Protein AF-0000000087412704 (afdb_homodimer)

Nearest PDB structures (foldseek):
  5b58-assembly1_B  TM=4.962E-01  e=1.643E-01  Burkholderia cenocepacia J2315
  8e6n-assembly1_A  TM=1.977E-01  e=3.009E+00  Deinococcus radiodurans
  7lb8-assembly1_B  TM=5.617E-01  e=7.447E-02  Escherichia coli K-12
  5b58-assembly1_B  TM=4.968E-01  e=1.559E-01  Burkholderia cenocepacia J2315
  8e6n-assembly1_A  TM=1.977E-01  e=2.993E+00  Deinococcus radiodurans

InterPro domains:
  IPR001851 ABC transporter, permease [PF02653] (38-317)

Sequence (658 aa):
MKKNKVLDFSYRYGAIFVIIAVIVFFSIVNPNFLTYDNIADILRYISIVTLVAIGVTFSLIVDGFDLSVGSTVSLTTVVTASLMVWYQMPLVLVIVIPLLLGVVIGLVNAFLIVKIRIPDLLATLSMLYIIAGAHKTYTQGFSIYNNMPMPDGTTAKGVLSEAFLWIGQGRVLGIPVPVIIMLIAVAVVHIFLNYTRGGRLLYITGGNQEAARLSGISIYRVRTIAYVLSGVFAALAGIIFTARVGSGQVDAGSPLLMEAVAAAFVGFSVLGAGKPNVIGTFLGAFLIGILLNGLTMLNLPYYAFDIVKGAVLIFALSMTYLHMYRRKSMKKNKVLDFSYRYGAIFVIIAVIVFFSIVNPNFLTYDNIADILRYISIVTLVAIGVTFSLIVDGFDLSVGSTVSLTTVVTASLMVWYQMPLVLVIVIPLLLGVVIGLVNAFLIVKIRIPDLLATLSMLYIIAGAHKTYTQGFSIYNNMPMPDGTTAKGVLSEAFLWIGQGRVLGIPVPVIIMLIAVAVVHIFLNYTRGGRLLYITGGNQEAARLSGISIYRVRTIAYVLSGVFAALAGIIFTARVGSGQVDAGSPLLMEAVAAAFVGFSVLGAGKPNVIGTFLGAFLIGILLNGLTMLNLPYYAFDIVKGAVLIFALSMTYLHMYRRKS

pLDDT: mean 91.51, std 8.35, range [44.31, 98.75]

Structure (mmCIF, N/CA/C/O backbone):
data_AF-0000000087412704-model_v1
#
loop_
_entity.id
_entity.type
_entity.pdbx_description
1 polymer 'Ribose ABC transporter permease'
#
loop_
_atom_site.group_PDB
_atom_site.id
_atom_site.type_symbol
_atom_site.label_atom_id
_atom_site.label_alt_id
_atom_site.label_comp_id
_atom_site.label_asym_id
_atom_site.label_entity_id
_atom_site.label_seq_id
_atom_site.pdbx_PDB_ins_code
_atom_site.Cartn_x
_atom_site.Cartn_y
_atom_site.Cartn_z
_atom_site.occupancy
_atom_site.B_iso_or_equiv
_atom_site.auth_seq_id
_atom_site.auth_comp_id
_atom_site.auth_asym_id
_atom_site.auth_atom_id
_atom_site.pdbx_PDB_model_num
ATOM 1 N N . MET A 1 1 ? 14.391 12.039 35.75 1 44.31 1 MET A N 1
ATOM 2 C CA . MET A 1 1 ? 15.664 12.391 35.125 1 44.31 1 MET A CA 1
ATOM 3 C C . MET A 1 1 ? 16.281 11.172 34.438 1 44.31 1 MET A C 1
ATOM 5 O O . MET A 1 1 ? 16.938 11.305 33.406 1 44.31 1 MET A O 1
ATOM 9 N N . LYS A 1 2 ? 16.266 9.984 35.219 1 49 2 LYS A N 1
ATOM 10 C CA . LYS A 1 2 ? 16.922 8.742 34.844 1 49 2 LYS A CA 1
ATOM 11 C C . LYS A 1 2 ? 16.219 8.094 33.625 1 49 2 LYS A C 1
ATOM 13 O O . LYS A 1 2 ? 16.859 7.504 32.781 1 49 2 LYS A O 1
ATOM 18 N N . LYS A 1 3 ? 14.852 8.047 33.656 1 51.81 3 LYS A N 1
ATOM 19 C CA . LYS A 1 3 ? 13.984 7.484 32.656 1 51.81 3 LYS A CA 1
ATOM 20 C C . LYS A 1 3 ? 14.211 8.164 31.297 1 51.81 3 LYS A C 1
ATOM 22 O O . LYS A 1 3 ? 14.195 7.512 30.25 1 51.81 3 LYS A O 1
ATOM 27 N N . ASN A 1 4 ? 14.688 9.398 31.344 1 65.62 4 ASN A N 1
ATOM 28 C CA . ASN A 1 4 ? 14.938 10.203 30.141 1 65.62 4 ASN A CA 1
ATOM 29 C C . ASN A 1 4 ? 16.25 9.805 29.469 1 65.62 4 ASN A C 1
ATOM 31 O O . ASN A 1 4 ? 16.359 9.828 28.25 1 65.62 4 ASN A O 1
ATOM 35 N N . LYS A 1 5 ? 17.188 9.281 30.453 1 67.38 5 LYS A N 1
ATOM 36 C CA . LYS A 1 5 ? 18.5 8.945 29.891 1 67.38 5 LYS A CA 1
ATOM 37 C C . LYS A 1 5 ? 18.438 7.621 29.141 1 67.38 5 LYS A C 1
ATOM 39 O O . LYS A 1 5 ? 19.078 7.477 28.078 1 67.38 5 LYS A O 1
ATOM 44 N N . VAL A 1 6 ? 17.719 6.699 29.75 1 69.62 6 VAL A N 1
ATOM 45 C CA . VAL A 1 6 ? 17.578 5.383 29.141 1 69.62 6 VAL A CA 1
ATOM 46 C C . VAL A 1 6 ? 16.859 5.504 27.797 1 69.62 6 VAL A C 1
ATOM 48 O O . VAL A 1 6 ? 17.234 4.855 26.828 1 69.62 6 VAL A O 1
ATOM 51 N N . LEU A 1 7 ? 15.93 6.316 27.797 1 70.25 7 LEU A N 1
ATOM 52 C CA . LEU A 1 7 ? 15.188 6.52 26.562 1 70.25 7 LEU A CA 1
ATOM 53 C C . LEU A 1 7 ? 16.047 7.223 25.516 1 70.25 7 LEU A C 1
ATOM 55 O O . LEU A 1 7 ? 15.961 6.902 24.328 1 70.25 7 LEU A O 1
ATOM 59 N N . ASP A 1 8 ? 16.859 8.062 26.031 1 75.69 8 ASP A N 1
ATOM 60 C CA . ASP A 1 8 ? 17.766 8.766 25.125 1 75.69 8 ASP A CA 1
ATOM 61 C C . ASP A 1 8 ? 18.828 7.832 24.562 1 75.69 8 ASP A C 1
ATOM 63 O O . ASP A 1 8 ? 19.156 7.906 23.375 1 75.69 8 ASP A O 1
ATOM 67 N N . PHE A 1 9 ? 19.281 7.023 25.453 1 76.38 9 PHE A N 1
ATOM 68 C CA . PHE A 1 9 ? 20.281 6.059 25.016 1 76.38 9 PHE A CA 1
ATOM 69 C C . PHE A 1 9 ? 19.672 5.047 24.047 1 76.38 9 PHE A C 1
ATOM 71 O O . PHE A 1 9 ? 20.297 4.699 23.047 1 76.38 9 PHE A O 1
ATOM 78 N N . SER A 1 10 ? 18.547 4.621 24.375 1 73.25 10 SER A N 1
ATOM 79 C CA . SER A 1 10 ? 17.844 3.668 23.516 1 73.25 10 SER A CA 1
ATOM 80 C C . SER A 1 10 ? 17.531 4.285 22.156 1 73.25 10 SER A C 1
ATOM 82 O O . SER A 1 10 ? 17.609 3.607 21.125 1 73.25 10 SER A O 1
ATOM 84 N N . TYR A 1 11 ? 17.266 5.516 22.25 1 73.31 11 TYR A N 1
ATOM 85 C CA . TYR A 1 11 ? 16.969 6.242 21.031 1 73.31 11 TYR A CA 1
ATOM 86 C C . TYR A 1 11 ? 18.219 6.43 20.172 1 73.31 11 TYR A C 1
ATOM 88 O O . TYR A 1 11 ? 18.172 6.223 18.953 1 73.31 11 TYR A O 1
ATOM 96 N N . ARG A 1 12 ? 19.281 6.73 20.781 1 75.69 12 ARG A N 1
ATOM 97 C CA . ARG A 1 12 ? 20.516 7.066 20.062 1 75.69 12 ARG A CA 1
ATOM 98 C C . ARG A 1 12 ? 21.234 5.812 19.594 1 75.69 12 ARG A C 1
ATOM 100 O O . ARG A 1 12 ? 21.734 5.758 18.469 1 75.69 12 ARG A O 1
ATOM 107 N N . TYR A 1 13 ? 21.172 4.805 20.391 1 80.5 13 TYR A N 1
ATOM 108 C CA . TYR A 1 13 ? 22.016 3.652 20.078 1 80.5 13 TYR A CA 1
ATOM 109 C C . TYR A 1 13 ? 21.172 2.381 19.984 1 80.5 13 TYR A C 1
ATOM 111 O O . TYR A 1 13 ? 21.719 1.297 19.734 1 80.5 13 TYR A O 1
ATOM 119 N N . GLY A 1 14 ? 19.922 2.514 20.094 1 77.25 14 GLY A N 1
ATOM 120 C CA . GLY A 1 14 ? 19.047 1.355 20.094 1 77.25 14 GLY A CA 1
ATOM 121 C C . GLY A 1 14 ? 19.172 0.51 18.844 1 77.25 14 GLY A C 1
ATOM 122 O O . GLY A 1 14 ? 19.297 -0.712 18.922 1 77.25 14 GLY A O 1
ATOM 123 N N . ALA A 1 15 ? 19.172 1.158 17.734 1 79.62 15 ALA A N 1
ATOM 124 C CA . ALA A 1 15 ? 19.234 0.431 16.469 1 79.62 15 ALA A CA 1
ATOM 125 C C . ALA A 1 15 ? 20.562 -0.322 16.344 1 79.62 15 ALA A C 1
ATOM 127 O O . ALA A 1 15 ? 20.594 -1.459 15.859 1 79.62 15 ALA A O 1
ATOM 128 N N . ILE A 1 16 ? 21.594 0.28 16.766 1 85.19 16 ILE A N 1
ATOM 129 C CA . ILE A 1 16 ? 22.922 -0.325 16.672 1 85.19 16 ILE A CA 1
ATOM 130 C C . ILE A 1 16 ? 23 -1.549 17.578 1 85.19 16 ILE A C 1
ATOM 132 O O . ILE A 1 16 ? 23.516 -2.594 17.172 1 85.19 16 ILE A O 1
ATOM 136 N N . PHE A 1 17 ? 22.453 -1.423 18.75 1 86.69 17 PHE A N 1
ATOM 137 C CA . PHE A 1 17 ? 22.453 -2.541 19.688 1 86.69 17 PHE A CA 1
ATOM 138 C C . PHE A 1 17 ? 21.625 -3.701 19.141 1 86.69 17 PHE A C 1
ATOM 140 O O . PHE A 1 17 ? 22.016 -4.863 19.281 1 86.69 17 PHE A O 1
ATOM 147 N N . VAL A 1 18 ? 20.531 -3.359 18.516 1 86 18 VAL A N 1
ATOM 148 C CA . VAL A 1 18 ? 19.672 -4.398 17.953 1 86 18 VAL A CA 1
ATOM 149 C C . VAL A 1 18 ? 20.406 -5.102 16.812 1 86 18 VAL A C 1
ATOM 151 O O . VAL A 1 18 ? 20.312 -6.324 16.672 1 86 18 VAL A O 1
ATOM 154 N N . ILE A 1 19 ? 21.094 -4.32 16.031 1 88.62 19 ILE A N 1
ATOM 155 C CA . ILE A 1 19 ? 21.844 -4.879 14.914 1 88.62 19 ILE A CA 1
ATOM 156 C C . ILE A 1 19 ? 22.891 -5.863 15.438 1 88.62 19 ILE A C 1
ATOM 158 O O . ILE A 1 19 ? 22.969 -6.992 14.945 1 88.62 19 ILE A O 1
ATOM 162 N N . ILE A 1 20 ? 23.594 -5.449 16.438 1 91.19 20 ILE A N 1
ATOM 163 C CA . ILE A 1 20 ? 24.625 -6.297 17 1 91.19 20 ILE A CA 1
ATOM 164 C C . ILE A 1 20 ? 24 -7.547 17.625 1 91.19 20 ILE A C 1
ATOM 166 O O . ILE A 1 20 ? 24.5 -8.656 17.422 1 91.19 20 ILE A O 1
ATOM 170 N N . ALA A 1 21 ? 22.938 -7.348 18.328 1 91.31 21 ALA A N 1
ATOM 171 C CA . ALA A 1 21 ? 22.234 -8.461 18.953 1 91.31 21 ALA A CA 1
ATOM 172 C C . ALA A 1 21 ? 21.766 -9.477 17.922 1 91.31 21 ALA A C 1
ATOM 174 O O . ALA A 1 21 ? 21.891 -10.688 18.125 1 91.31 21 ALA A O 1
ATOM 175 N N . VAL A 1 22 ? 21.25 -8.992 16.844 1 90.56 22 VAL A N 1
ATOM 176 C CA . VAL A 1 22 ? 20.734 -9.852 15.781 1 90.56 22 VAL A CA 1
ATOM 177 C C . VAL A 1 22 ? 21.891 -10.609 15.117 1 90.56 22 VAL A C 1
ATOM 179 O O . VAL A 1 22 ? 21.781 -11.805 14.836 1 90.56 22 VAL A O 1
ATOM 182 N N . ILE A 1 23 ? 23 -9.883 14.898 1 92 23 ILE A N 1
ATOM 183 C CA . ILE A 1 23 ? 24.172 -10.508 14.289 1 92 23 ILE A CA 1
ATOM 184 C C . ILE A 1 23 ? 24.688 -11.625 15.195 1 92 23 ILE A C 1
ATOM 186 O O . ILE A 1 23 ? 24.938 -12.734 14.734 1 92 23 ILE A O 1
ATOM 190 N N . VAL A 1 24 ? 24.781 -11.336 16.453 1 93.44 24 VAL A N 1
ATOM 191 C CA . VAL A 1 24 ? 25.281 -12.312 17.406 1 93.44 24 VAL A CA 1
ATOM 192 C C . VAL A 1 24 ? 24.312 -13.492 17.5 1 93.44 24 VAL A C 1
ATOM 194 O O . VAL A 1 24 ? 24.734 -14.648 17.5 1 93.44 24 VAL A O 1
ATOM 197 N N . PHE A 1 25 ? 23.109 -13.242 17.531 1 93.12 25 PHE A N 1
ATOM 198 C CA . PHE A 1 25 ? 22.094 -14.281 17.641 1 93.12 25 PHE A CA 1
ATOM 199 C C . PHE A 1 25 ? 22.172 -15.242 16.453 1 93.12 25 PHE A C 1
ATOM 201 O O . PHE A 1 25 ? 22.25 -16.453 16.641 1 93.12 25 PHE A O 1
ATOM 208 N N . PHE A 1 26 ? 22.172 -14.727 15.266 1 92.56 26 PHE A N 1
ATOM 209 C CA . PHE A 1 26 ? 22.156 -15.578 14.078 1 92.56 26 PHE A CA 1
ATOM 210 C C . PHE A 1 26 ? 23.5 -16.25 13.867 1 92.56 26 PHE A C 1
ATOM 212 O O . PHE A 1 26 ? 23.578 -17.344 13.312 1 92.56 26 PHE A O 1
ATOM 219 N N . SER A 1 27 ? 24.531 -15.562 14.352 1 91.88 27 SER A N 1
ATOM 220 C CA . SER A 1 27 ? 25.859 -16.188 14.266 1 91.88 27 SER A CA 1
ATOM 221 C C . SER A 1 27 ? 25.938 -17.422 15.148 1 91.88 27 SER A C 1
ATOM 223 O O . SER A 1 27 ? 26.656 -18.375 14.812 1 91.88 27 SER A O 1
ATOM 225 N N . ILE A 1 28 ? 25.234 -17.438 16.203 1 93.25 28 ILE A N 1
ATOM 226 C CA . ILE A 1 28 ? 25.219 -18.562 17.125 1 93.25 28 ILE A CA 1
ATOM 227 C C . ILE A 1 28 ? 24.297 -19.656 16.609 1 93.25 28 ILE A C 1
ATOM 229 O O . ILE A 1 28 ? 24.625 -20.844 16.688 1 93.25 28 ILE A O 1
ATOM 233 N N . VAL A 1 29 ? 23.266 -19.312 16.062 1 91.62 29 VAL A N 1
ATOM 234 C CA . VAL A 1 29 ? 22.219 -20.266 15.664 1 91.62 29 VAL A CA 1
ATOM 235 C C . VAL A 1 29 ? 22.625 -20.969 14.367 1 91.62 29 VAL A C 1
ATOM 237 O O . VAL A 1 29 ? 22.297 -22.141 14.164 1 91.62 29 VAL A O 1
ATOM 240 N N . ASN A 1 30 ? 23.312 -20.266 13.484 1 91.38 30 ASN A N 1
ATOM 241 C CA . ASN A 1 30 ? 23.703 -20.812 12.195 1 91.38 30 ASN A CA 1
ATOM 242 C C . ASN A 1 30 ? 25.188 -20.594 11.906 1 91.38 30 ASN A C 1
ATOM 244 O O . ASN A 1 30 ? 25.609 -19.453 11.648 1 91.38 30 ASN A O 1
ATOM 248 N N . PRO A 1 31 ? 25.906 -21.578 11.844 1 89.31 31 PRO A N 1
ATOM 249 C CA . PRO A 1 31 ? 27.344 -21.453 11.625 1 89.31 31 PRO A CA 1
ATOM 250 C C . PRO A 1 31 ? 27.688 -20.859 10.258 1 89.31 31 PRO A C 1
ATOM 252 O O . PRO A 1 31 ? 28.781 -20.344 10.062 1 89.31 31 PRO A O 1
ATOM 255 N N . ASN A 1 32 ? 26.812 -20.875 9.367 1 90.5 32 ASN A N 1
ATOM 256 C CA . ASN A 1 32 ? 27.078 -20.375 8.023 1 90.5 32 ASN A CA 1
ATOM 257 C C . ASN A 1 32 ? 26.766 -18.875 7.922 1 90.5 32 ASN A C 1
ATOM 259 O O . ASN A 1 32 ? 27 -18.266 6.879 1 90.5 32 ASN A O 1
ATOM 263 N N . PHE A 1 33 ? 26.328 -18.375 8.992 1 92.69 33 PHE A N 1
ATOM 264 C CA . PHE A 1 33 ? 25.891 -16.984 8.961 1 92.69 33 PHE A CA 1
ATOM 265 C C . PHE A 1 33 ? 27.047 -16.062 8.633 1 92.69 33 PHE A C 1
ATOM 267 O O . PHE A 1 33 ? 26.891 -15.133 7.828 1 92.69 33 PHE A O 1
ATOM 274 N N . LEU A 1 34 ? 28.25 -16.297 9.156 1 91 34 LEU A N 1
ATOM 275 C CA . LEU A 1 34 ? 29.359 -15.359 9 1 91 34 LEU A CA 1
ATOM 276 C C . LEU A 1 34 ? 30.281 -15.797 7.867 1 91 34 LEU A C 1
ATOM 278 O O . LEU A 1 34 ? 31.375 -15.266 7.719 1 91 34 LEU A O 1
ATOM 282 N N . THR A 1 35 ? 29.859 -16.656 7.027 1 92 35 THR A N 1
ATOM 283 C CA . THR A 1 35 ? 30.656 -17.047 5.871 1 92 35 THR A CA 1
ATOM 284 C C . THR A 1 35 ? 30.672 -15.93 4.832 1 92 35 THR A C 1
ATOM 286 O O . THR A 1 35 ? 29.75 -15.109 4.781 1 92 35 THR A O 1
ATOM 289 N N . TYR A 1 36 ? 31.703 -15.852 4.07 1 90.88 36 TYR A N 1
ATOM 290 C CA . TYR A 1 36 ? 31.844 -14.828 3.041 1 90.88 36 TYR A CA 1
ATOM 291 C C . TYR A 1 36 ? 30.672 -14.844 2.078 1 90.88 36 TYR A C 1
ATOM 293 O O . TYR A 1 36 ? 30.141 -13.797 1.723 1 90.88 36 TYR A O 1
ATOM 301 N N . ASP A 1 37 ? 30.328 -16.016 1.646 1 91.5 37 ASP A N 1
ATOM 302 C CA . ASP A 1 37 ? 29.25 -16.156 0.664 1 91.5 37 ASP A CA 1
ATOM 303 C C . ASP A 1 37 ? 27.938 -15.594 1.204 1 91.5 37 ASP A C 1
ATOM 305 O O . ASP A 1 37 ? 27.219 -14.875 0.498 1 91.5 37 ASP A O 1
ATOM 309 N N . ASN A 1 38 ? 27.703 -15.914 2.447 1 93.19 38 ASN A N 1
ATOM 310 C CA . ASN A 1 38 ? 26.469 -15.422 3.045 1 93.19 38 ASN A CA 1
ATOM 311 C C . ASN A 1 38 ? 26.5 -13.914 3.258 1 93.19 38 ASN A C 1
ATOM 313 O O . ASN A 1 38 ? 25.516 -13.219 2.984 1 93.19 38 ASN A O 1
ATOM 317 N N . ILE A 1 39 ? 27.547 -13.453 3.703 1 92.56 39 ILE A N 1
ATOM 318 C CA . ILE A 1 39 ? 27.688 -12.016 3.941 1 92.56 39 ILE A CA 1
ATOM 319 C C . ILE A 1 39 ? 27.594 -11.266 2.617 1 92.56 39 ILE A C 1
ATOM 321 O O . ILE A 1 39 ? 26.969 -10.203 2.545 1 92.56 39 ILE A O 1
ATOM 325 N N . ALA A 1 40 ? 28.203 -11.781 1.638 1 92.94 40 ALA A N 1
ATOM 326 C CA . ALA A 1 40 ? 28.141 -11.148 0.32 1 92.94 40 ALA A CA 1
ATOM 327 C C . ALA A 1 40 ? 26.688 -11.102 -0.188 1 92.94 40 ALA A C 1
ATOM 329 O O . ALA A 1 40 ? 26.266 -10.094 -0.76 1 92.94 40 ALA A O 1
ATOM 330 N N . ASP A 1 41 ? 26.016 -12.133 0.067 1 91.25 41 ASP A N 1
ATOM 331 C CA . ASP A 1 41 ? 24.625 -12.203 -0.363 1 91.25 41 ASP A CA 1
ATOM 332 C C . ASP A 1 41 ? 23.766 -11.195 0.399 1 91.25 41 ASP A C 1
ATOM 334 O O . ASP A 1 41 ? 22.891 -10.547 -0.186 1 91.25 41 ASP A O 1
ATOM 338 N N . ILE A 1 42 ? 23.984 -11.125 1.598 1 92.88 42 ILE A N 1
ATOM 339 C CA . ILE A 1 42 ? 23.266 -10.188 2.443 1 92.88 42 ILE A CA 1
ATOM 340 C C . ILE A 1 42 ? 23.531 -8.758 1.978 1 92.88 42 ILE A C 1
ATOM 342 O O . ILE A 1 42 ? 22.609 -7.953 1.847 1 92.88 42 ILE A O 1
ATOM 346 N N . LEU A 1 43 ? 24.734 -8.539 1.697 1 94.62 43 LEU A N 1
ATOM 347 C CA . LEU A 1 43 ? 25.125 -7.188 1.31 1 94.62 43 LEU A CA 1
ATOM 348 C C . LEU A 1 43 ? 24.578 -6.832 -0.063 1 94.62 43 LEU A C 1
ATOM 350 O O . LEU A 1 43 ? 24.234 -5.676 -0.318 1 94.62 43 LEU A O 1
ATOM 354 N N . ARG A 1 44 ? 24.484 -7.805 -0.927 1 94.69 44 ARG A N 1
ATOM 355 C CA . ARG A 1 44 ? 23.875 -7.559 -2.229 1 94.69 44 ARG A CA 1
ATOM 356 C C . ARG A 1 44 ? 22.406 -7.184 -2.078 1 94.69 44 ARG A C 1
ATOM 358 O O . ARG A 1 44 ? 21.922 -6.262 -2.736 1 94.69 44 ARG A O 1
ATOM 365 N N . TYR A 1 45 ? 21.766 -7.871 -1.229 1 93.5 45 TYR A N 1
ATOM 366 C CA . TYR A 1 45 ? 20.359 -7.586 -0.979 1 93.5 45 TYR A CA 1
ATOM 367 C C . TYR A 1 45 ? 20.188 -6.219 -0.326 1 93.5 45 TYR A C 1
ATOM 369 O O . TYR A 1 45 ? 19.359 -5.422 -0.75 1 93.5 45 TYR A O 1
ATOM 377 N N . ILE A 1 46 ? 21 -5.961 0.622 1 95.94 46 ILE A N 1
ATOM 378 C CA . ILE A 1 46 ? 20.953 -4.707 1.365 1 95.94 46 ILE A CA 1
ATOM 379 C C . ILE A 1 46 ? 21.219 -3.539 0.42 1 95.94 46 ILE A C 1
ATOM 381 O O . ILE A 1 46 ? 20.625 -2.467 0.566 1 95.94 46 ILE A O 1
ATOM 385 N N . SER A 1 47 ? 22.062 -3.824 -0.539 1 97.81 47 SER A N 1
ATOM 386 C CA . SER A 1 47 ? 22.406 -2.764 -1.478 1 97.81 47 SER A CA 1
ATOM 387 C C . SER A 1 47 ? 21.188 -2.268 -2.234 1 97.81 47 SER A C 1
ATOM 389 O O . SER A 1 47 ? 21 -1.06 -2.4 1 97.81 47 SER A O 1
ATOM 391 N N . ILE A 1 48 ? 20.375 -3.17 -2.641 1 97.62 48 ILE A N 1
ATOM 392 C CA . ILE A 1 48 ? 19.172 -2.818 -3.383 1 97.62 48 ILE A CA 1
ATOM 393 C C . ILE A 1 48 ? 18.188 -2.113 -2.457 1 97.62 48 ILE A C 1
ATOM 395 O O . ILE A 1 48 ? 17.641 -1.054 -2.799 1 97.62 48 ILE A O 1
ATOM 399 N N . VAL A 1 49 ? 18 -2.621 -1.301 1 97.38 49 VAL A N 1
ATOM 400 C CA . VAL A 1 49 ? 17.078 -2.043 -0.322 1 97.38 49 VAL A CA 1
ATOM 401 C C . VAL A 1 49 ? 17.547 -0.631 0.041 1 97.38 49 VAL A C 1
ATOM 403 O O . VAL A 1 49 ? 16.719 0.285 0.148 1 97.38 49 VAL A O 1
ATOM 406 N N . THR A 1 50 ? 18.781 -0.522 0.223 1 98.31 50 THR A N 1
ATOM 407 C CA . THR A 1 50 ? 19.344 0.769 0.615 1 98.31 50 THR A CA 1
ATOM 408 C C . THR A 1 50 ? 19.078 1.82 -0.459 1 98.31 50 THR A C 1
ATOM 410 O O . THR A 1 50 ? 18.734 2.959 -0.147 1 98.31 50 THR A O 1
ATOM 413 N N . LEU A 1 51 ? 19.266 1.472 -1.672 1 98.56 51 LEU A N 1
ATOM 414 C CA . LEU A 1 51 ? 19.047 2.42 -2.758 1 98.56 51 LEU A CA 1
ATOM 415 C C . LEU A 1 51 ? 17.594 2.875 -2.791 1 98.56 51 LEU A C 1
ATOM 417 O O . LEU A 1 51 ? 17.312 4.066 -2.938 1 98.56 51 LEU A O 1
ATOM 421 N N . VAL A 1 52 ? 16.703 1.945 -2.65 1 98.44 52 VAL A N 1
ATOM 422 C CA . VAL A 1 52 ? 15.281 2.299 -2.6 1 98.44 52 VAL A CA 1
ATOM 423 C C . VAL A 1 52 ? 15.016 3.168 -1.375 1 98.44 52 VAL A C 1
ATOM 425 O O . VAL A 1 52 ? 14.281 4.156 -1.458 1 98.44 52 VAL A O 1
ATOM 428 N N . ALA A 1 53 ? 15.609 2.791 -0.261 1 98.19 53 ALA A N 1
ATOM 429 C CA . ALA A 1 53 ? 15.406 3.514 0.993 1 98.19 53 ALA A CA 1
ATOM 430 C C . ALA A 1 53 ? 15.945 4.938 0.897 1 98.19 53 ALA A C 1
ATOM 432 O O . ALA A 1 53 ? 15.383 5.859 1.496 1 98.19 53 ALA A O 1
ATOM 433 N N . ILE A 1 54 ? 17.047 5.094 0.215 1 98.25 54 ILE A N 1
ATOM 434 C CA . ILE A 1 54 ? 17.578 6.434 -0.024 1 98.25 54 ILE A CA 1
ATOM 435 C C . ILE A 1 54 ? 16.531 7.273 -0.762 1 98.25 54 ILE A C 1
ATOM 437 O O . ILE A 1 54 ? 16.328 8.445 -0.428 1 98.25 54 ILE A O 1
ATOM 441 N N . GLY A 1 55 ? 15.914 6.676 -1.769 1 98.12 55 GLY A N 1
ATOM 442 C CA . GLY A 1 55 ? 14.844 7.371 -2.455 1 98.12 55 GLY A CA 1
ATOM 443 C C . GLY A 1 55 ? 13.734 7.82 -1.524 1 98.12 55 GLY A C 1
ATOM 444 O O . GLY A 1 55 ? 13.328 8.984 -1.55 1 98.12 55 GLY A O 1
ATOM 445 N N . VAL A 1 56 ? 13.289 6.961 -0.717 1 97 56 VAL A N 1
ATOM 446 C CA . VAL A 1 56 ? 12.25 7.277 0.256 1 97 56 VAL A CA 1
ATOM 447 C C . VAL A 1 56 ? 12.734 8.375 1.195 1 97 56 VAL A C 1
ATOM 449 O O . VAL A 1 56 ? 11.969 9.281 1.552 1 97 56 VAL A O 1
ATOM 452 N N . THR A 1 57 ? 13.977 8.312 1.592 1 97.25 57 THR A N 1
ATOM 453 C CA . THR A 1 57 ? 14.57 9.289 2.502 1 97.25 57 THR A CA 1
ATOM 454 C C . THR A 1 57 ? 14.508 10.688 1.906 1 97.25 57 THR A C 1
ATOM 456 O O . THR A 1 57 ? 14.211 11.656 2.609 1 97.25 57 THR A O 1
ATOM 459 N N . PHE A 1 58 ? 14.75 10.836 0.623 1 98.06 58 PHE A N 1
ATOM 460 C CA . PHE A 1 58 ? 14.672 12.141 -0.029 1 98.06 58 PHE A CA 1
ATOM 461 C C . PHE A 1 58 ? 13.266 12.719 0.077 1 98.06 58 PHE A C 1
ATOM 463 O O . PHE A 1 58 ? 13.102 13.914 0.332 1 98.06 58 PHE A O 1
ATOM 470 N N . SER A 1 59 ? 12.289 11.875 -0.184 1 97 59 SER A N 1
ATOM 471 C CA . SER A 1 59 ? 10.922 12.367 -0.083 1 97 59 SER A CA 1
ATOM 472 C C . SER A 1 59 ? 10.57 12.734 1.354 1 97 59 SER A C 1
ATOM 474 O O . SER A 1 59 ? 9.859 13.711 1.594 1 97 59 SER A O 1
ATOM 476 N N . LEU A 1 60 ? 11.125 12.008 2.332 1 95.19 60 LEU A N 1
ATOM 477 C CA . LEU A 1 60 ? 10.859 12.273 3.742 1 95.19 60 LEU A CA 1
ATOM 478 C C . LEU A 1 60 ? 11.5 13.586 4.18 1 95.19 60 LEU A C 1
ATOM 480 O O . LEU A 1 60 ? 10.953 14.297 5.027 1 95.19 60 LEU A O 1
ATOM 484 N N . ILE A 1 61 ? 12.625 13.898 3.65 1 96.5 61 ILE A N 1
ATOM 485 C CA . ILE A 1 61 ? 13.375 15.086 4.035 1 96.5 61 ILE A CA 1
ATOM 486 C C . ILE A 1 61 ? 12.531 16.328 3.76 1 96.5 61 ILE A C 1
ATOM 488 O O . ILE A 1 61 ? 12.562 17.297 4.531 1 96.5 61 ILE A O 1
ATOM 492 N N . VAL A 1 62 ? 11.727 16.312 2.707 1 96.5 62 VAL A N 1
ATOM 493 C CA . VAL A 1 62 ? 10.93 17.484 2.35 1 96.5 62 VAL A CA 1
ATOM 494 C C . VAL A 1 62 ? 9.516 17.328 2.9 1 96.5 62 VAL A C 1
ATOM 496 O O . VAL A 1 62 ? 8.562 17.906 2.363 1 96.5 62 VAL A O 1
ATOM 499 N N . ASP A 1 63 ? 9.367 16.422 3.85 1 93.31 63 ASP A N 1
ATOM 500 C CA . ASP A 1 63 ? 8.109 16.203 4.562 1 93.31 63 ASP A CA 1
ATOM 501 C C . ASP A 1 63 ? 7.062 15.57 3.645 1 93.31 63 ASP A C 1
ATOM 503 O O . ASP A 1 63 ? 5.883 15.914 3.711 1 93.31 63 ASP A O 1
ATOM 507 N N . GLY A 1 64 ? 7.562 14.805 2.809 1 94 64 GLY A N 1
ATOM 508 C CA . GLY A 1 64 ? 6.707 14.023 1.933 1 94 64 GLY A CA 1
ATOM 509 C C . GLY A 1 64 ? 6.859 12.523 2.131 1 94 64 GLY A C 1
ATOM 510 O O . GLY A 1 64 ? 7.355 12.078 3.168 1 94 64 GLY A O 1
ATOM 511 N N . PHE A 1 65 ? 6.312 11.758 1.266 1 93.56 65 PHE A N 1
ATOM 512 C CA . PHE A 1 65 ? 6.387 10.305 1.34 1 93.56 65 PHE A CA 1
ATOM 513 C C . PHE A 1 65 ? 6.039 9.68 -0.004 1 93.56 65 PHE A C 1
ATOM 515 O O . PHE A 1 65 ? 4.898 9.773 -0.465 1 93.56 65 PHE A O 1
ATOM 522 N N . ASP A 1 66 ? 6.996 9.047 -0.52 1 96.5 66 ASP A N 1
ATOM 523 C CA . ASP A 1 66 ? 6.805 8.445 -1.836 1 96.5 66 ASP A CA 1
ATOM 524 C C . ASP A 1 66 ? 6.535 6.949 -1.724 1 96.5 66 ASP A C 1
ATOM 526 O O . ASP A 1 66 ? 7.469 6.152 -1.61 1 96.5 66 ASP A O 1
ATOM 530 N N . LEU A 1 67 ? 5.336 6.531 -1.936 1 94.19 67 LEU A N 1
ATOM 531 C CA . LEU A 1 67 ? 4.949 5.125 -1.866 1 94.19 67 LEU A CA 1
ATOM 532 C C . LEU A 1 67 ? 5.145 4.441 -3.215 1 94.19 67 LEU A C 1
ATOM 534 O O . LEU A 1 67 ? 5.105 3.213 -3.305 1 94.19 67 LEU A O 1
ATOM 538 N N . SER A 1 68 ? 5.363 5.168 -4.211 1 97.12 68 SER A N 1
ATOM 539 C CA . SER A 1 68 ? 5.391 4.605 -5.559 1 97.12 68 SER A CA 1
ATOM 540 C C . SER A 1 68 ? 6.742 3.971 -5.867 1 97.12 68 SER A C 1
ATOM 542 O O . SER A 1 68 ? 6.922 3.363 -6.926 1 97.12 68 SER A O 1
ATOM 544 N N . VAL A 1 69 ? 7.676 4.109 -4.953 1 97.25 69 VAL A N 1
ATOM 545 C CA . VAL A 1 69 ? 9.039 3.641 -5.199 1 97.25 69 VAL A CA 1
ATOM 546 C C . VAL A 1 69 ? 9.023 2.139 -5.469 1 97.25 69 VAL A C 1
ATOM 548 O O . VAL A 1 69 ? 9.789 1.645 -6.305 1 97.25 69 VAL A O 1
ATOM 551 N N . GLY A 1 70 ? 8.227 1.435 -4.766 1 95.62 70 GLY A N 1
ATOM 552 C CA . GLY A 1 70 ? 8.156 -0.003 -4.973 1 95.62 70 GLY A CA 1
ATOM 553 C C . GLY A 1 70 ? 7.754 -0.385 -6.383 1 95.62 70 GLY A C 1
ATOM 554 O O . GLY A 1 70 ? 8.414 -1.204 -7.023 1 95.62 70 GLY A O 1
ATOM 555 N N . SER A 1 71 ? 6.668 0.188 -6.828 1 96.62 71 SER A N 1
ATOM 556 C CA . SER A 1 71 ? 6.203 -0.112 -8.18 1 96.62 71 SER A CA 1
ATOM 557 C C . SER A 1 71 ? 7.16 0.437 -9.227 1 96.62 71 SER A C 1
ATOM 559 O O . SER A 1 71 ? 7.285 -0.124 -10.32 1 96.62 71 SER A O 1
ATOM 561 N N . THR A 1 72 ? 7.848 1.5 -8.914 1 98.31 72 THR A N 1
ATOM 562 C CA . THR A 1 72 ? 8.859 2.033 -9.812 1 98.31 72 THR A CA 1
ATOM 563 C C . THR A 1 72 ? 9.992 1.029 -10.016 1 98.31 72 T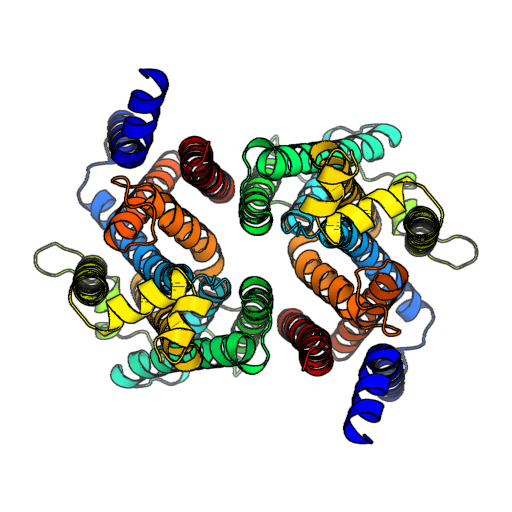HR A C 1
ATOM 565 O O . THR A 1 72 ? 10.461 0.831 -11.133 1 98.31 72 THR A O 1
ATOM 568 N N . VAL A 1 73 ? 10.375 0.414 -8.922 1 98.25 73 VAL A N 1
ATOM 569 C CA . VAL A 1 73 ? 11.391 -0.634 -9.016 1 98.25 73 VAL A CA 1
ATOM 570 C C . VAL A 1 73 ? 10.891 -1.754 -9.922 1 98.25 73 VAL A C 1
ATOM 572 O O . VAL A 1 73 ? 11.617 -2.213 -10.812 1 98.25 73 VAL A O 1
ATOM 575 N N . SER A 1 74 ? 9.664 -2.158 -9.711 1 97.5 74 SER A N 1
ATOM 576 C CA . SER A 1 74 ? 9.086 -3.223 -10.516 1 97.5 74 SER A CA 1
ATOM 577 C C . SER A 1 74 ? 9.062 -2.844 -11.992 1 97.5 74 SER A C 1
ATOM 579 O O . SER A 1 74 ? 9.398 -3.658 -12.859 1 97.5 74 SER A O 1
ATOM 581 N N . LEU A 1 75 ? 8.688 -1.637 -12.242 1 97.88 75 LEU A N 1
ATOM 582 C CA . LEU A 1 75 ? 8.617 -1.159 -13.625 1 97.88 75 LEU A CA 1
ATOM 583 C C . LEU A 1 75 ? 10.008 -1.145 -14.266 1 97.88 75 LEU A C 1
ATOM 585 O O . LEU A 1 75 ? 10.172 -1.604 -15.391 1 97.88 75 LEU A O 1
ATOM 589 N N . THR A 1 76 ? 10.938 -0.649 -13.578 1 98.12 76 THR A N 1
ATOM 590 C CA . THR A 1 76 ? 12.266 -0.508 -14.156 1 98.12 76 THR A CA 1
ATOM 591 C C . THR A 1 76 ? 12.938 -1.87 -14.312 1 98.12 76 THR A C 1
ATOM 593 O O . THR A 1 76 ? 13.727 -2.078 -15.234 1 98.12 76 THR A O 1
ATOM 596 N N . THR A 1 77 ? 12.625 -2.809 -13.43 1 97.44 77 THR A N 1
ATOM 597 C CA . THR A 1 77 ? 13.164 -4.156 -13.578 1 97.44 77 THR A CA 1
ATOM 598 C C . THR A 1 77 ? 12.695 -4.781 -14.891 1 97.44 77 THR A C 1
ATOM 600 O O . THR A 1 77 ? 13.508 -5.328 -15.648 1 97.44 77 THR A O 1
ATOM 603 N N . VAL A 1 78 ? 11.469 -4.688 -15.188 1 96.88 78 VAL A N 1
ATOM 604 C CA . VAL A 1 78 ? 10.914 -5.336 -16.375 1 96.88 78 VAL A CA 1
ATOM 605 C C . VAL A 1 78 ? 11.336 -4.574 -17.625 1 96.88 78 VAL A C 1
ATOM 607 O O . VAL A 1 78 ? 11.609 -5.18 -18.672 1 96.88 78 VAL A O 1
ATOM 610 N N . VAL A 1 79 ? 11.383 -3.238 -17.547 1 97.75 79 VAL A N 1
ATOM 611 C CA . VAL A 1 79 ? 11.805 -2.438 -18.688 1 97.75 79 VAL A CA 1
ATOM 612 C C . VAL A 1 79 ? 13.266 -2.721 -19 1 97.75 79 VAL A C 1
ATOM 614 O O . VAL A 1 79 ? 13.633 -2.895 -20.172 1 97.75 79 VAL A O 1
ATOM 617 N N . THR A 1 80 ? 14.047 -2.771 -17.984 1 97.81 80 THR A N 1
ATOM 618 C CA . THR A 1 80 ? 15.469 -3.064 -18.156 1 97.81 80 THR A CA 1
ATOM 619 C C . THR A 1 80 ? 15.664 -4.406 -18.859 1 97.81 80 THR A C 1
ATOM 621 O O . THR A 1 80 ? 16.406 -4.5 -19.844 1 97.81 80 THR A O 1
ATOM 624 N N . ALA A 1 81 ? 15.031 -5.414 -18.344 1 96.88 81 ALA A N 1
ATOM 625 C CA . ALA A 1 81 ? 15.141 -6.75 -18.922 1 96.88 81 ALA A CA 1
ATOM 626 C C . ALA A 1 81 ? 14.609 -6.773 -20.359 1 96.88 81 ALA A C 1
ATOM 628 O O . ALA A 1 81 ? 15.203 -7.406 -21.234 1 96.88 81 ALA A O 1
ATOM 629 N N . SER A 1 82 ? 13.516 -6.07 -20.625 1 95.69 82 SER A N 1
ATOM 630 C CA . SER A 1 82 ? 12.898 -6.082 -21.938 1 95.69 82 SER A CA 1
ATOM 631 C C . SER A 1 82 ? 13.781 -5.395 -22.969 1 95.69 82 SER A C 1
ATOM 633 O O . SER A 1 82 ? 13.836 -5.809 -24.125 1 95.69 82 SER A O 1
ATOM 635 N N . LEU A 1 83 ? 14.438 -4.305 -22.594 1 96.31 83 LEU A N 1
ATOM 636 C CA . LEU A 1 83 ? 15.305 -3.576 -23.516 1 96.31 83 LEU A CA 1
ATOM 637 C C . LEU A 1 83 ? 16.438 -4.473 -24.016 1 96.31 83 LEU A C 1
ATOM 639 O O . LEU A 1 83 ? 16.844 -4.355 -25.172 1 96.31 83 LEU A O 1
ATOM 643 N N . MET A 1 84 ? 16.844 -5.387 -23.203 1 95.38 84 MET A N 1
ATOM 644 C CA . MET A 1 84 ? 17.938 -6.266 -23.594 1 95.38 84 MET A CA 1
ATOM 645 C C . MET A 1 84 ? 17.422 -7.531 -24.266 1 95.38 84 MET A C 1
ATOM 647 O O . MET A 1 84 ? 17.906 -7.926 -25.328 1 95.38 84 MET A O 1
ATOM 651 N N . VAL A 1 85 ? 16.422 -8.078 -23.672 1 93.69 85 VAL A N 1
ATOM 652 C CA . VAL A 1 85 ? 15.969 -9.398 -24.078 1 93.69 85 VAL A CA 1
ATOM 653 C C . VAL A 1 85 ? 15.078 -9.273 -25.312 1 93.69 85 VAL A C 1
ATOM 655 O O . VAL A 1 85 ? 15.195 -10.07 -26.25 1 93.69 85 VAL A O 1
ATOM 658 N N . TRP A 1 86 ? 14.18 -8.289 -25.297 1 92.25 86 TRP A N 1
ATOM 659 C CA . TRP A 1 86 ? 13.227 -8.164 -26.391 1 92.25 86 TRP A CA 1
ATOM 660 C C . TRP A 1 86 ? 13.797 -7.289 -27.5 1 92.25 86 TRP A C 1
ATOM 662 O O . TRP A 1 86 ? 13.594 -7.574 -28.688 1 92.25 86 TRP A O 1
ATOM 672 N N . TYR A 1 87 ? 14.562 -6.223 -27.172 1 93.12 87 TYR A N 1
ATOM 673 C CA . TYR A 1 87 ? 14.906 -5.199 -28.156 1 93.12 87 TYR A CA 1
ATOM 674 C C . TYR A 1 87 ? 16.406 -5.168 -28.406 1 93.12 87 TYR A C 1
ATOM 676 O O . TYR A 1 87 ? 16.875 -4.449 -29.297 1 93.12 87 TYR A O 1
ATOM 684 N N . GLN A 1 88 ? 17.156 -5.891 -27.672 1 93.12 88 GLN A N 1
ATOM 685 C CA . GLN A 1 88 ? 18.609 -6 -27.828 1 93.12 88 GLN A CA 1
ATOM 686 C C . GLN A 1 88 ? 19.266 -4.621 -27.875 1 93.12 88 GLN A C 1
ATOM 688 O O . GLN A 1 88 ? 20.062 -4.336 -28.766 1 93.12 88 GLN A O 1
ATOM 693 N N . MET A 1 89 ? 18.844 -3.824 -27.016 1 94 89 MET A N 1
ATOM 694 C CA . MET A 1 89 ? 19.391 -2.471 -26.953 1 94 89 MET A CA 1
ATOM 695 C C . MET A 1 89 ? 20.766 -2.467 -26.312 1 94 89 MET A C 1
ATOM 697 O O . MET A 1 89 ? 21.094 -3.346 -25.5 1 94 89 MET A O 1
ATOM 701 N N . PRO A 1 90 ? 21.609 -1.503 -26.766 1 95.5 90 PRO A N 1
ATOM 702 C CA . PRO A 1 90 ? 22.922 -1.399 -26.141 1 95.5 90 PRO A CA 1
ATOM 703 C C . PRO A 1 90 ? 22.844 -1.07 -24.641 1 95.5 90 PRO A C 1
ATOM 705 O O . PRO A 1 90 ? 21.844 -0.526 -24.188 1 95.5 90 PRO A O 1
ATOM 708 N N . LEU A 1 91 ? 23.906 -1.374 -23.953 1 95.69 91 LEU A N 1
ATOM 709 C CA . LEU A 1 91 ? 23.984 -1.28 -22.5 1 95.69 91 LEU A CA 1
ATOM 710 C C . LEU A 1 91 ? 23.688 0.139 -22.031 1 95.69 91 LEU A C 1
ATOM 712 O O . LEU A 1 91 ? 23 0.332 -21.031 1 95.69 91 LEU A O 1
ATOM 716 N N . VAL A 1 92 ? 24.109 1.112 -22.703 1 96.5 92 VAL A N 1
ATOM 717 C CA . VAL A 1 92 ? 23.938 2.506 -22.312 1 96.5 92 VAL A CA 1
ATOM 718 C C . VAL A 1 92 ? 22.453 2.842 -22.25 1 96.5 92 VAL A C 1
ATOM 720 O O . VAL A 1 92 ? 21.984 3.477 -21.297 1 96.5 92 VAL A O 1
ATOM 723 N N . LEU A 1 93 ? 21.719 2.389 -23.219 1 96.88 93 LEU A N 1
ATOM 724 C CA . LEU A 1 93 ? 20.281 2.67 -23.266 1 96.88 93 LEU A CA 1
ATOM 725 C C . LEU A 1 93 ? 19.547 1.875 -22.188 1 96.88 93 LEU A C 1
ATOM 727 O O . LEU A 1 93 ? 18.531 2.338 -21.656 1 96.88 93 LEU A O 1
ATOM 731 N N . VAL A 1 94 ? 20.078 0.663 -21.906 1 97.44 94 VAL A N 1
ATOM 732 C CA . VAL A 1 94 ? 19.484 -0.215 -20.906 1 97.44 94 VAL A CA 1
ATOM 733 C C . VAL A 1 94 ? 19.578 0.433 -19.516 1 97.44 94 VAL A C 1
ATOM 735 O O . VAL A 1 94 ? 18.734 0.206 -18.656 1 97.44 94 VAL A O 1
ATOM 738 N N . ILE A 1 95 ? 20.547 1.281 -19.375 1 97.69 95 ILE A N 1
ATOM 739 C CA . ILE A 1 95 ? 20.75 1.951 -18.094 1 97.69 95 ILE A CA 1
ATOM 740 C C . ILE A 1 95 ? 20.016 3.293 -18.094 1 97.69 95 ILE A C 1
ATOM 742 O O . ILE A 1 95 ? 19.297 3.619 -17.141 1 97.69 95 ILE A O 1
ATOM 746 N N . VAL A 1 96 ? 20.016 4.035 -19.141 1 98.31 96 VAL A N 1
ATOM 747 C CA . VAL A 1 96 ? 19.562 5.418 -19.203 1 98.31 96 VAL A CA 1
ATOM 748 C C . VAL A 1 96 ? 18.031 5.457 -19.234 1 98.31 96 VAL A C 1
ATOM 750 O O . VAL A 1 96 ? 17.422 6.277 -18.562 1 98.31 96 VAL A O 1
ATOM 753 N N . ILE A 1 97 ? 17.422 4.578 -20 1 98.38 97 ILE A N 1
ATOM 754 C CA . ILE A 1 97 ? 15.984 4.637 -20.219 1 98.38 97 ILE A CA 1
ATOM 755 C C . ILE A 1 97 ? 15.25 4.383 -18.906 1 98.38 97 ILE A C 1
ATOM 757 O O . ILE A 1 97 ? 14.375 5.152 -18.516 1 98.38 97 ILE A O 1
ATOM 761 N N . PRO A 1 98 ? 15.594 3.305 -18.172 1 98.44 98 PRO A N 1
ATOM 762 C CA . PRO A 1 98 ? 14.922 3.123 -16.875 1 98.44 98 PRO A CA 1
ATOM 763 C C . PRO A 1 98 ? 15.18 4.277 -15.914 1 98.44 98 PRO A C 1
ATOM 765 O O . PRO A 1 98 ? 14.289 4.652 -15.148 1 98.44 98 PRO A O 1
ATOM 768 N N . LEU A 1 99 ? 16.375 4.805 -15.953 1 98.62 99 LEU A N 1
ATOM 769 C CA . LEU A 1 99 ? 16.656 5.957 -15.109 1 98.62 99 LEU A CA 1
ATOM 770 C C . LEU A 1 99 ? 15.773 7.141 -15.484 1 98.62 99 LEU A C 1
ATOM 772 O O . LEU A 1 99 ? 15.273 7.852 -14.609 1 98.62 99 LEU A O 1
ATOM 776 N N . LEU A 1 100 ? 15.578 7.355 -16.75 1 98.62 100 LEU A N 1
ATOM 777 C CA . LEU A 1 100 ? 14.711 8.422 -17.219 1 98.62 100 LEU A CA 1
ATOM 778 C C . LEU A 1 100 ? 13.266 8.172 -16.797 1 98.62 100 LEU A C 1
ATOM 780 O O . LEU A 1 100 ? 12.523 9.117 -16.516 1 98.62 100 LEU A O 1
ATOM 784 N N . LEU A 1 101 ? 12.875 6.906 -16.812 1 98.38 101 LEU A N 1
ATOM 785 C CA . LEU A 1 101 ? 11.539 6.574 -16.328 1 98.38 101 LEU A CA 1
ATOM 786 C C . LEU A 1 101 ? 11.375 6.965 -14.859 1 98.38 101 LEU A C 1
ATOM 788 O O . LEU A 1 101 ? 10.312 7.438 -14.453 1 98.38 101 LEU A O 1
ATOM 792 N N . GLY A 1 102 ? 12.445 6.66 -14.086 1 98.5 102 GLY A N 1
ATOM 793 C CA . GLY A 1 102 ? 12.43 7.117 -12.703 1 98.5 102 GLY A CA 1
ATOM 794 C C . GLY A 1 102 ? 12.25 8.617 -12.578 1 98.5 102 GLY A C 1
ATOM 795 O O . GLY A 1 102 ? 11.508 9.086 -11.711 1 98.5 102 GLY A O 1
ATOM 796 N N . VAL A 1 103 ? 12.906 9.344 -13.469 1 98.69 103 VAL A N 1
ATOM 797 C CA . VAL A 1 103 ? 12.781 10.797 -13.484 1 98.69 103 VAL A CA 1
ATOM 798 C C . VAL A 1 103 ? 11.352 11.195 -13.82 1 98.69 103 VAL A C 1
ATOM 800 O O . VAL A 1 103 ? 10.773 12.062 -13.164 1 98.69 103 VAL A O 1
ATOM 803 N N . VAL A 1 104 ? 10.789 10.586 -14.805 1 98.62 104 VAL A N 1
ATOM 804 C CA . VAL A 1 104 ? 9.438 10.898 -15.25 1 98.62 104 VAL A CA 1
ATOM 805 C C . VAL A 1 104 ? 8.445 10.633 -14.125 1 98.62 104 VAL A C 1
ATOM 807 O O . VAL A 1 104 ? 7.566 11.453 -13.852 1 98.62 104 VAL A O 1
ATOM 810 N N . ILE A 1 105 ? 8.562 9.523 -13.469 1 98.38 105 ILE A N 1
ATOM 811 C CA . ILE A 1 105 ? 7.664 9.172 -12.383 1 98.38 105 ILE A CA 1
ATOM 812 C C . ILE A 1 105 ? 7.801 10.188 -11.25 1 98.38 105 ILE A C 1
ATOM 814 O O . ILE A 1 105 ? 6.805 10.633 -10.672 1 98.38 105 ILE A O 1
ATOM 818 N N . GLY A 1 106 ? 9.07 10.5 -10.945 1 98.38 106 GLY A N 1
ATOM 819 C CA . GLY A 1 106 ? 9.297 11.539 -9.953 1 98.38 106 GLY A CA 1
ATOM 820 C C . GLY A 1 106 ? 8.656 12.859 -10.312 1 98.38 106 GLY A C 1
ATOM 821 O O . GLY A 1 106 ? 8.07 13.531 -9.461 1 98.38 106 GLY A O 1
ATOM 822 N N . LEU A 1 107 ? 8.719 13.242 -11.57 1 98.38 107 LEU A N 1
ATOM 823 C CA . LEU A 1 107 ? 8.141 14.5 -12.039 1 98.38 107 LEU A CA 1
ATOM 824 C C . LEU A 1 107 ? 6.617 14.461 -11.961 1 98.38 107 LEU A C 1
ATOM 826 O O . LEU A 1 107 ? 5.988 15.453 -11.586 1 98.38 107 LEU A O 1
ATOM 830 N N . VAL A 1 108 ? 6.043 13.367 -12.328 1 97.94 108 VAL A N 1
ATOM 831 C CA . VAL A 1 108 ? 4.594 13.242 -12.273 1 97.94 108 VAL A CA 1
ATOM 832 C C . VAL A 1 108 ? 4.121 13.328 -10.82 1 97.94 108 VAL A C 1
ATOM 834 O O . VAL A 1 108 ? 3.145 14.023 -10.523 1 97.94 108 VAL A O 1
ATOM 837 N N . ASN A 1 109 ? 4.809 12.602 -9.961 1 97.88 109 ASN A N 1
ATOM 838 C CA . ASN A 1 109 ? 4.484 12.695 -8.539 1 97.88 109 ASN A CA 1
ATOM 839 C C . ASN A 1 109 ? 4.562 14.133 -8.031 1 97.88 109 ASN A C 1
ATOM 841 O O . ASN A 1 109 ? 3.652 14.609 -7.355 1 97.88 109 ASN A O 1
ATOM 845 N N . ALA A 1 110 ? 5.656 14.758 -8.398 1 97.5 110 ALA A N 1
ATOM 846 C CA . ALA A 1 110 ? 5.844 16.141 -7.961 1 97.5 110 ALA A CA 1
ATOM 847 C C . ALA A 1 110 ? 4.746 17.047 -8.516 1 97.5 110 ALA A C 1
ATOM 849 O O . ALA A 1 110 ? 4.262 17.938 -7.812 1 97.5 110 ALA A O 1
ATOM 850 N N . PHE A 1 111 ? 4.383 16.859 -9.719 1 96.56 111 PHE A N 1
ATOM 851 C CA . PHE A 1 111 ? 3.328 17.641 -10.344 1 96.56 111 PHE A CA 1
ATOM 852 C C . PHE A 1 111 ? 2.014 17.484 -9.586 1 96.56 111 PHE A C 1
ATOM 854 O O . PHE A 1 111 ? 1.342 18.469 -9.281 1 96.56 111 PHE A O 1
ATOM 861 N N . LEU A 1 112 ? 1.66 16.281 -9.289 1 95.75 112 LEU A N 1
ATOM 862 C CA . LEU A 1 112 ? 0.413 15.992 -8.586 1 95.75 112 LEU A CA 1
ATOM 863 C C . LEU A 1 112 ? 0.427 16.594 -7.184 1 95.75 112 LEU A C 1
ATOM 865 O O . LEU A 1 112 ? -0.597 17.078 -6.703 1 95.75 112 LEU A O 1
ATOM 869 N N . ILE A 1 113 ? 1.574 16.531 -6.566 1 95.31 113 ILE A N 1
ATOM 870 C CA . ILE A 1 113 ? 1.686 16.922 -5.164 1 95.31 113 ILE A CA 1
ATOM 871 C C . ILE A 1 113 ? 1.808 18.438 -5.047 1 95.31 113 ILE A C 1
ATOM 873 O O . ILE A 1 113 ? 1.156 19.062 -4.203 1 95.31 113 ILE A O 1
ATOM 877 N N . VAL A 1 114 ? 2.639 19.031 -5.895 1 92.88 114 VAL A N 1
ATOM 878 C CA . VAL A 1 114 ? 2.979 20.438 -5.707 1 92.88 114 VAL A CA 1
ATOM 879 C C . VAL A 1 114 ? 2.016 21.312 -6.508 1 92.88 114 VAL A C 1
ATOM 881 O O . VAL A 1 114 ? 1.547 22.344 -6.012 1 92.88 114 VAL A O 1
ATOM 884 N N . LYS A 1 115 ? 1.704 20.953 -7.699 1 91.31 115 LYS A N 1
ATOM 885 C CA . LYS A 1 115 ? 0.855 21.781 -8.547 1 91.31 115 LYS A CA 1
ATOM 886 C C . LYS A 1 115 ? -0.622 21.531 -8.258 1 91.31 115 LYS A C 1
ATOM 888 O O . LYS A 1 115 ? -1.385 22.484 -8.055 1 91.31 115 LYS A O 1
ATOM 893 N N . ILE A 1 116 ? -0.979 20.312 -8.188 1 91.31 116 ILE A N 1
ATOM 894 C CA . ILE A 1 116 ? -2.383 19.984 -7.965 1 91.31 116 ILE A CA 1
ATOM 895 C C . ILE A 1 116 ? -2.68 19.984 -6.465 1 91.31 116 ILE A C 1
ATOM 897 O O . ILE A 1 116 ? -3.838 20.109 -6.055 1 91.31 116 ILE A O 1
ATOM 901 N N . ARG A 1 117 ? -1.59 19.781 -5.672 1 91.69 117 ARG A N 1
ATOM 902 C CA . ARG A 1 117 ? -1.64 19.906 -4.215 1 91.69 117 ARG A CA 1
ATOM 903 C C . ARG A 1 117 ? -2.387 18.719 -3.6 1 91.69 117 ARG A C 1
ATOM 905 O O . ARG A 1 117 ? -3.215 18.906 -2.707 1 91.69 117 ARG A O 1
ATOM 912 N N . ILE A 1 118 ? -2.227 17.578 -4.207 1 92.38 118 ILE A N 1
ATOM 913 C CA . ILE A 1 118 ? -2.689 16.344 -3.6 1 92.38 118 ILE A CA 1
ATOM 914 C C . ILE A 1 118 ? -1.741 15.93 -2.475 1 92.38 118 ILE A C 1
ATOM 916 O O . ILE A 1 118 ? -0.521 16.047 -2.613 1 92.38 118 ILE A O 1
ATOM 920 N N . PRO A 1 119 ? -2.322 15.508 -1.354 1 90.44 119 PRO A N 1
ATOM 921 C CA . PRO A 1 119 ? -1.431 15.008 -0.305 1 90.44 119 PRO A CA 1
ATOM 922 C C . PRO A 1 119 ? -0.476 13.922 -0.809 1 90.44 119 PRO A C 1
ATOM 924 O O . PRO A 1 119 ? -0.873 13.062 -1.598 1 90.44 119 PRO A O 1
ATOM 927 N N . ASP A 1 120 ? 0.767 13.977 -0.391 1 93.94 120 ASP A N 1
ATOM 928 C CA . ASP A 1 120 ? 1.867 13.156 -0.896 1 93.94 120 ASP A CA 1
ATOM 929 C C . ASP A 1 120 ? 1.493 11.68 -0.906 1 93.94 120 ASP A C 1
ATOM 931 O O . ASP A 1 120 ? 1.669 10.992 -1.918 1 93.94 120 ASP A O 1
ATOM 935 N N . LEU A 1 121 ? 0.959 11.258 0.176 1 89.56 121 LEU A N 1
ATOM 936 C CA . LEU A 1 121 ? 0.693 9.836 0.364 1 89.56 121 LEU A CA 1
ATOM 937 C C . LEU A 1 121 ? -0.369 9.344 -0.615 1 89.56 121 LEU A C 1
ATOM 939 O O . LEU A 1 121 ? -0.243 8.258 -1.184 1 89.56 121 LEU A O 1
ATOM 943 N N . LEU A 1 122 ? -1.39 10.086 -0.806 1 90.94 122 LEU A N 1
ATOM 944 C CA . LEU A 1 122 ? -2.48 9.695 -1.693 1 90.94 122 LEU A CA 1
ATOM 945 C C . LEU A 1 122 ? -2.035 9.734 -3.15 1 90.94 122 LEU A C 1
ATOM 947 O O . LEU A 1 122 ? -2.377 8.852 -3.934 1 90.94 122 LEU A O 1
ATOM 951 N N . ALA A 1 123 ? -1.272 10.781 -3.457 1 94.38 123 ALA A N 1
ATOM 952 C CA . ALA A 1 123 ? -0.77 10.906 -4.824 1 94.38 123 ALA A CA 1
ATOM 953 C C . ALA A 1 123 ? 0.127 9.727 -5.188 1 94.38 123 ALA A C 1
ATOM 955 O O . ALA A 1 123 ? -0.022 9.133 -6.262 1 94.38 123 ALA A O 1
ATOM 956 N N . THR A 1 124 ? 0.98 9.414 -4.25 1 95.75 124 THR A N 1
ATOM 957 C CA . THR A 1 124 ? 1.964 8.383 -4.566 1 95.75 124 THR A CA 1
ATOM 958 C C . THR A 1 124 ? 1.354 6.992 -4.422 1 95.75 124 THR A C 1
ATOM 960 O O . THR A 1 124 ? 1.822 6.039 -5.043 1 95.75 124 THR A O 1
ATOM 963 N N . LEU A 1 125 ? 0.36 6.859 -3.607 1 91.06 125 LEU A N 1
ATOM 964 C CA . LEU A 1 125 ? -0.404 5.617 -3.578 1 91.06 125 LEU A CA 1
ATOM 965 C C . LEU A 1 125 ? -1.081 5.363 -4.922 1 91.06 125 LEU A C 1
ATOM 967 O O . LEU A 1 125 ? -1.068 4.238 -5.426 1 91.06 125 LEU A O 1
ATOM 971 N N . SER A 1 126 ? -1.729 6.391 -5.402 1 93.69 126 SER A N 1
ATOM 972 C CA . SER A 1 126 ? -2.352 6.273 -6.719 1 93.69 126 SER A CA 1
ATOM 973 C C . SER A 1 126 ? -1.335 5.867 -7.777 1 93.69 126 SER A C 1
ATOM 975 O O . SER A 1 126 ? -1.598 4.977 -8.586 1 93.69 126 SER A O 1
ATOM 977 N N . MET A 1 127 ? -0.231 6.504 -7.746 1 96.25 127 MET A N 1
ATOM 978 C CA . MET A 1 127 ? 0.815 6.215 -8.719 1 96.25 127 MET A CA 1
ATOM 979 C C . MET A 1 127 ? 1.368 4.809 -8.523 1 96.25 127 MET A C 1
ATOM 981 O O . MET A 1 127 ? 1.745 4.145 -9.492 1 96.25 127 MET A O 1
ATOM 985 N N . LEU A 1 128 ? 1.446 4.406 -7.25 1 94.94 128 LEU A N 1
ATOM 986 C CA . LEU A 1 128 ? 1.869 3.043 -6.949 1 94.94 128 LEU A CA 1
ATOM 987 C C . LEU A 1 128 ? 1.037 2.033 -7.734 1 94.94 128 LEU A C 1
ATOM 989 O O . LEU A 1 128 ? 1.585 1.127 -8.367 1 94.94 128 LEU A O 1
ATOM 993 N N . TYR A 1 129 ? -0.221 2.256 -7.762 1 92.12 129 TYR A N 1
ATOM 994 C CA . TYR A 1 129 ? -1.123 1.32 -8.422 1 92.12 129 TYR A CA 1
ATOM 995 C C . TYR A 1 129 ? -1.08 1.5 -9.938 1 92.12 129 TYR A C 1
ATOM 997 O O . TYR A 1 129 ? -1.128 0.521 -10.688 1 92.12 129 TYR A O 1
ATOM 1005 N N . ILE A 1 130 ? -0.984 2.678 -10.391 1 95.38 130 ILE A N 1
ATOM 1006 C CA . ILE A 1 130 ? -0.916 2.945 -11.82 1 95.38 130 ILE A CA 1
ATOM 1007 C C . ILE A 1 130 ? 0.337 2.299 -12.406 1 95.38 130 ILE A C 1
ATOM 1009 O O . ILE A 1 130 ? 0.267 1.608 -13.43 1 95.38 130 ILE A O 1
ATOM 1013 N N . ILE A 1 131 ? 1.426 2.504 -11.711 1 96.62 131 ILE A N 1
ATOM 1014 C CA . ILE A 1 131 ? 2.691 1.956 -12.188 1 96.62 131 ILE A CA 1
ATOM 1015 C C . ILE A 1 131 ? 2.664 0.433 -12.086 1 96.62 131 ILE A C 1
ATOM 1017 O O . ILE A 1 131 ? 3.193 -0.264 -12.953 1 96.62 131 ILE A O 1
ATOM 1021 N N . ALA A 1 132 ? 2.1 -0.069 -11.023 1 93.94 132 ALA A N 1
ATOM 1022 C CA . ALA A 1 132 ? 1.954 -1.514 -10.875 1 93.94 132 ALA A CA 1
ATOM 1023 C C . ALA A 1 132 ? 1.141 -2.105 -12.023 1 93.94 132 ALA A C 1
ATOM 1025 O O . ALA A 1 132 ? 1.511 -3.141 -12.586 1 93.94 132 ALA A O 1
ATOM 1026 N N . GLY A 1 133 ? 0.051 -1.433 -12.367 1 92.75 133 GLY A N 1
ATOM 1027 C CA . GLY A 1 133 ? -0.741 -1.883 -13.5 1 92.75 133 GLY A CA 1
ATOM 1028 C C . GLY A 1 133 ? -0.005 -1.772 -14.828 1 92.75 133 GLY A C 1
ATOM 1029 O O . GLY A 1 133 ? -0.123 -2.65 -15.68 1 92.75 133 GLY A O 1
ATOM 1030 N N . ALA A 1 134 ? 0.729 -0.785 -14.969 1 94.81 134 ALA A N 1
ATOM 1031 C CA . ALA A 1 134 ? 1.438 -0.523 -16.219 1 94.81 134 ALA A CA 1
ATOM 1032 C C . ALA A 1 134 ? 2.49 -1.595 -16.484 1 94.81 134 ALA A C 1
ATOM 1034 O O . ALA A 1 134 ? 2.584 -2.117 -17.594 1 94.81 134 ALA A O 1
ATOM 1035 N N . HIS A 1 135 ? 3.305 -1.885 -15.461 1 94.75 135 HIS A N 1
ATOM 1036 C CA . HIS A 1 135 ? 4.355 -2.857 -15.734 1 94.75 135 HIS A CA 1
ATOM 1037 C C . HIS A 1 135 ? 3.777 -4.258 -15.906 1 94.75 135 HIS A C 1
ATOM 1039 O O . HIS A 1 135 ? 4.301 -5.059 -16.688 1 94.75 135 HIS A O 1
ATOM 1045 N N . LYS A 1 136 ? 2.715 -4.539 -15.219 1 92.69 136 LYS A N 1
ATOM 1046 C CA . LYS A 1 136 ? 2.078 -5.84 -15.391 1 92.69 136 LYS A CA 1
ATOM 1047 C C . LYS A 1 136 ? 1.413 -5.949 -16.766 1 92.69 136 LYS A C 1
ATOM 1049 O O . LYS A 1 136 ? 1.433 -7.016 -17.375 1 92.69 136 LYS A O 1
ATOM 1054 N N . THR A 1 137 ? 0.809 -4.875 -17.203 1 90.62 137 THR A N 1
ATOM 1055 C CA . THR A 1 137 ? 0.21 -4.855 -18.531 1 90.62 137 THR A CA 1
ATOM 1056 C C . THR A 1 137 ? 1.283 -4.98 -19.609 1 90.62 137 THR A C 1
ATOM 1058 O O . THR A 1 137 ? 1.102 -5.699 -20.594 1 90.62 137 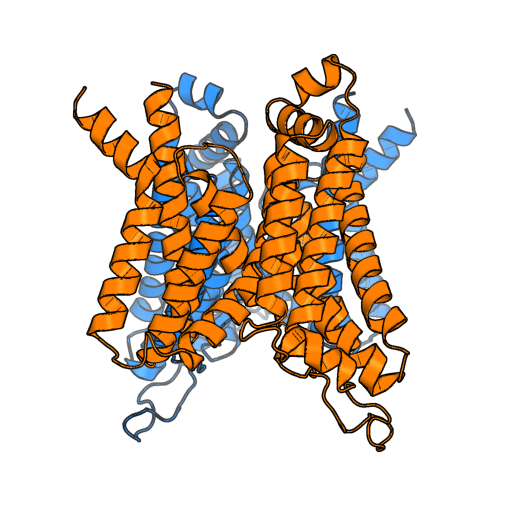THR A O 1
ATOM 1061 N N . TYR A 1 138 ? 2.361 -4.309 -19.391 1 90.5 138 TYR A N 1
ATOM 1062 C CA . TYR A 1 138 ? 3.486 -4.312 -20.312 1 90.5 138 TYR A CA 1
ATOM 1063 C C . TYR A 1 138 ? 4.047 -5.719 -20.484 1 90.5 138 TYR A C 1
ATOM 1065 O O . TYR A 1 138 ? 4.398 -6.125 -21.594 1 90.5 138 TYR A O 1
ATOM 1073 N N . THR A 1 139 ? 4.09 -6.539 -19.438 1 90.94 139 THR A N 1
ATOM 1074 C CA . THR A 1 139 ? 4.691 -7.867 -19.469 1 90.94 139 THR A CA 1
ATOM 1075 C C . THR A 1 139 ? 3.619 -8.945 -19.609 1 90.94 139 THR A C 1
ATOM 1077 O O . THR A 1 139 ? 3.936 -10.133 -19.734 1 90.94 139 THR A O 1
ATOM 1080 N N . GLN A 1 140 ? 2.326 -8.484 -19.531 1 85.81 140 GLN A N 1
ATOM 1081 C CA . GLN A 1 140 ? 1.199 -9.406 -19.484 1 85.81 140 GLN A CA 1
ATOM 1082 C C . GLN A 1 140 ? 1.304 -10.352 -18.297 1 85.81 140 GLN A C 1
ATOM 1084 O O . GLN A 1 140 ? 0.975 -11.531 -18.391 1 85.81 140 GLN A O 1
ATOM 1089 N N . GLY A 1 141 ? 2.002 -9.797 -17.281 1 83.44 141 GLY A N 1
ATOM 1090 C CA . GLY A 1 141 ? 2.082 -10.523 -16.031 1 83.44 141 GLY A CA 1
ATOM 1091 C C . GLY A 1 141 ? 3.234 -11.508 -15.977 1 83.44 141 GLY A C 1
ATOM 1092 O O . GLY A 1 141 ? 3.463 -12.156 -14.953 1 83.44 141 GLY A O 1
ATOM 1093 N N . PHE A 1 142 ? 4.023 -11.539 -17.031 1 86.31 142 PHE A N 1
ATOM 1094 C CA . PHE A 1 142 ? 5.102 -12.523 -17.078 1 86.31 142 PHE A CA 1
ATOM 1095 C C . PHE A 1 142 ? 6.449 -11.852 -16.812 1 86.31 142 PHE A C 1
ATOM 1097 O O . PHE A 1 142 ? 6.648 -10.688 -17.172 1 86.31 142 PHE A O 1
ATOM 1104 N N . SER A 1 143 ? 7.266 -12.609 -16.234 1 90.38 143 SER A N 1
ATOM 1105 C CA . SER A 1 143 ? 8.648 -12.172 -16.078 1 90.38 143 SER A CA 1
ATOM 1106 C C . SER A 1 143 ? 9.414 -12.266 -17.391 1 90.38 143 SER A C 1
ATOM 1108 O O . SER A 1 143 ? 9.016 -13.008 -18.297 1 90.38 143 SER A O 1
ATOM 1110 N N . ILE A 1 144 ? 10.438 -11.508 -17.469 1 91.94 144 ILE A N 1
ATOM 1111 C CA . ILE A 1 144 ? 11.25 -11.484 -18.672 1 91.94 144 ILE A CA 1
ATOM 1112 C C . ILE A 1 144 ? 12.602 -12.133 -18.391 1 91.94 144 ILE A C 1
ATOM 1114 O O . ILE A 1 144 ? 13.305 -11.75 -17.453 1 91.94 144 ILE A O 1
ATOM 1118 N N . TYR A 1 145 ? 12.789 -13.125 -19.172 1 89.75 145 TYR A N 1
ATOM 1119 C CA . TYR A 1 145 ? 14.039 -13.859 -18.984 1 89.75 145 TYR A CA 1
ATOM 1120 C C . TYR A 1 145 ? 14.648 -14.258 -20.312 1 89.75 145 TYR A C 1
ATOM 1122 O O . TYR A 1 145 ? 14.008 -14.109 -21.359 1 89.75 145 TYR A O 1
ATOM 1130 N N . ASN A 1 146 ? 15.867 -14.75 -20.219 1 91 146 ASN A N 1
ATOM 1131 C CA . ASN A 1 146 ? 16.578 -15.148 -21.438 1 91 146 ASN A CA 1
ATOM 1132 C C . ASN A 1 146 ? 15.852 -16.266 -22.172 1 91 146 ASN A C 1
ATOM 1134 O O . ASN A 1 146 ? 15.336 -17.203 -21.531 1 91 146 ASN A O 1
ATOM 1138 N N . ASN A 1 147 ? 15.711 -16.125 -23.422 1 87 147 ASN A N 1
ATOM 1139 C CA . ASN A 1 147 ? 15.195 -17.156 -24.297 1 87 147 ASN A CA 1
ATOM 1140 C C . ASN A 1 147 ? 13.734 -17.469 -24 1 87 147 ASN A C 1
ATOM 1142 O O . ASN A 1 147 ? 13.281 -18.594 -24.219 1 87 147 ASN A O 1
ATOM 1146 N N . MET A 1 148 ? 13.062 -16.5 -23.531 1 87.19 148 MET A N 1
ATOM 1147 C CA . MET A 1 148 ? 11.641 -16.703 -23.234 1 87.19 148 MET A CA 1
ATOM 1148 C C . MET A 1 148 ? 10.844 -16.828 -24.531 1 87.19 148 MET A C 1
ATOM 1150 O O . MET A 1 148 ? 11.227 -16.266 -25.562 1 87.19 148 MET A O 1
ATOM 1154 N N . PRO A 1 149 ? 9.766 -17.641 -24.5 1 86.44 149 PRO A N 1
ATOM 1155 C CA . PRO A 1 149 ? 8.891 -17.703 -25.688 1 86.44 149 PRO A CA 1
ATOM 1156 C C . PRO A 1 149 ? 8.133 -16.406 -25.922 1 86.44 149 PRO A C 1
ATOM 1158 O O . PRO A 1 149 ? 7.719 -15.742 -24.953 1 86.44 149 PRO A O 1
ATOM 1161 N N . MET A 1 150 ? 8.055 -16.062 -27.109 1 83.81 150 MET A N 1
ATOM 1162 C CA . MET A 1 150 ? 7.355 -14.836 -27.484 1 83.81 150 MET A CA 1
ATOM 1163 C C . MET A 1 150 ? 5.969 -15.156 -28.047 1 83.81 150 MET A C 1
ATOM 1165 O O . MET A 1 150 ? 5.703 -16.281 -28.453 1 83.81 150 MET A O 1
ATOM 1169 N N . PRO A 1 151 ? 5.062 -14.211 -27.922 1 75.69 151 PRO A N 1
ATOM 1170 C CA . PRO A 1 151 ? 3.705 -14.445 -28.422 1 75.69 151 PRO A CA 1
ATOM 1171 C C . PRO A 1 151 ? 3.682 -14.875 -29.891 1 75.69 151 PRO A C 1
ATOM 1173 O O . PRO A 1 151 ? 2.764 -15.586 -30.312 1 75.69 151 PRO A O 1
ATOM 1176 N N . ASP A 1 152 ? 4.66 -14.531 -30.625 1 78 152 ASP A N 1
ATOM 1177 C CA . ASP A 1 152 ? 4.715 -14.859 -32.031 1 78 152 ASP A CA 1
ATOM 1178 C C . ASP A 1 152 ? 5.281 -16.266 -32.25 1 78 152 ASP A C 1
ATOM 1180 O O . ASP A 1 152 ? 5.441 -16.703 -33.406 1 78 152 ASP A O 1
ATOM 1184 N N . GLY A 1 153 ? 5.539 -16.969 -31.125 1 79.81 153 GLY A N 1
ATOM 1185 C CA . GLY A 1 153 ? 6.016 -18.328 -31.234 1 79.81 153 GLY A CA 1
ATOM 1186 C C . GLY A 1 153 ? 7.531 -18.438 -31.266 1 79.81 153 GLY A C 1
ATOM 1187 O O . GLY A 1 153 ? 8.086 -19.531 -31.141 1 79.81 153 GLY A O 1
ATOM 1188 N N . THR A 1 154 ? 8.086 -17.344 -31.453 1 85.5 154 THR A N 1
ATOM 1189 C CA . THR A 1 154 ? 9.547 -17.359 -31.5 1 85.5 154 THR A CA 1
ATOM 1190 C C . THR A 1 154 ? 10.141 -17.203 -30.109 1 85.5 154 THR A C 1
ATOM 1192 O O . THR A 1 154 ? 9.406 -17.125 -29.109 1 85.5 154 THR A O 1
ATOM 1195 N N . THR A 1 155 ? 11.453 -17.328 -30.016 1 87.06 155 THR A N 1
ATOM 1196 C CA . THR A 1 155 ? 12.195 -17.109 -28.781 1 87.06 155 THR A CA 1
ATOM 1197 C C . THR A 1 155 ? 12.812 -15.711 -28.766 1 87.06 155 THR A C 1
ATOM 1199 O O . THR A 1 155 ? 13.156 -15.172 -29.828 1 87.06 155 THR A O 1
ATOM 1202 N N . ALA A 1 156 ? 12.82 -15.188 -27.594 1 86.88 156 ALA A N 1
ATOM 1203 C CA . ALA A 1 156 ? 13.391 -13.852 -27.453 1 86.88 156 ALA A CA 1
ATOM 1204 C C . ALA A 1 156 ? 14.773 -13.773 -28.094 1 86.88 156 ALA A C 1
ATOM 1206 O O . ALA A 1 156 ? 15.57 -14.711 -27.969 1 86.88 156 ALA A O 1
ATOM 1207 N N . LYS A 1 157 ? 15.102 -12.773 -28.812 1 85.31 157 LYS A N 1
ATOM 1208 C CA . LYS A 1 157 ? 16.328 -12.625 -29.594 1 85.31 157 LYS A CA 1
ATOM 1209 C C . LYS A 1 157 ? 17.5 -12.211 -28.719 1 85.31 157 LYS A C 1
ATOM 1211 O O . LYS A 1 157 ? 18.656 -12.539 -29.016 1 85.31 157 LYS A O 1
ATOM 1216 N N . GLY A 1 158 ? 17.125 -11.547 -27.688 1 87.62 158 GLY A N 1
ATOM 1217 C CA . GLY A 1 158 ? 18.203 -11.016 -26.875 1 87.62 158 GLY A CA 1
ATOM 1218 C C . GLY A 1 158 ? 18.391 -11.758 -25.562 1 87.62 158 GLY A C 1
ATOM 1219 O O . GLY A 1 158 ? 17.688 -12.727 -25.281 1 87.62 158 GLY A O 1
ATOM 1220 N N . VAL A 1 159 ? 19.547 -11.461 -24.938 1 91.25 159 VAL A N 1
ATOM 1221 C CA . VAL A 1 159 ? 19.859 -11.969 -23.594 1 91.25 159 VAL A CA 1
ATOM 1222 C C . VAL A 1 159 ? 20.453 -10.852 -22.75 1 91.25 159 VAL A C 1
ATOM 1224 O O . VAL A 1 159 ? 20.938 -9.844 -23.281 1 91.25 159 VAL A O 1
ATOM 1227 N N . LEU A 1 160 ? 20.328 -11.117 -21.516 1 94.12 160 LEU A N 1
ATOM 1228 C CA . LEU A 1 160 ? 21.016 -10.188 -20.625 1 94.12 160 LEU A CA 1
ATOM 1229 C C . LEU A 1 160 ? 22.531 -10.328 -20.781 1 94.12 160 LEU A C 1
ATOM 1231 O O . LEU A 1 160 ? 23.094 -11.391 -20.516 1 94.12 160 LEU A O 1
ATOM 1235 N N . SER A 1 161 ? 23.156 -9.297 -21.203 1 93.94 161 SER A N 1
ATOM 1236 C CA . SER A 1 161 ? 24.578 -9.328 -21.516 1 93.94 161 SER A CA 1
ATOM 1237 C C . SER A 1 161 ? 25.406 -9.555 -20.25 1 93.94 161 SER A C 1
ATOM 1239 O O . SER A 1 161 ? 24.984 -9.195 -19.141 1 93.94 161 SER A O 1
ATOM 1241 N N . GLU A 1 162 ? 26.562 -10.148 -20.469 1 93.81 162 GLU A N 1
ATOM 1242 C CA . GLU A 1 162 ? 27.484 -10.383 -19.359 1 93.81 162 GLU A CA 1
ATOM 1243 C C . GLU A 1 162 ? 27.906 -9.07 -18.703 1 93.81 162 GLU A C 1
ATOM 1245 O O . GLU A 1 162 ? 28.078 -9.008 -17.484 1 93.81 162 GLU A O 1
ATOM 1250 N N . ALA A 1 163 ? 28.062 -8.109 -19.531 1 94.69 163 ALA A N 1
ATOM 1251 C CA . ALA A 1 163 ? 28.438 -6.797 -19.016 1 94.69 163 ALA A CA 1
ATOM 1252 C C . ALA A 1 163 ? 27.359 -6.242 -18.094 1 94.69 163 ALA A C 1
ATOM 1254 O O . ALA A 1 163 ? 27.672 -5.617 -17.078 1 94.69 163 ALA A O 1
ATOM 1255 N N . PHE A 1 164 ? 26.156 -6.477 -18.5 1 96.38 164 PHE A N 1
ATOM 1256 C CA . PHE A 1 164 ? 25.047 -6.016 -17.672 1 96.38 164 PHE A CA 1
ATOM 1257 C C . PHE A 1 164 ? 24.969 -6.828 -16.375 1 96.38 164 PHE A C 1
ATOM 1259 O O . PHE A 1 164 ? 24.781 -6.266 -15.297 1 96.38 164 PHE A O 1
ATOM 1266 N N . LEU A 1 165 ? 25.141 -8.125 -16.5 1 96.19 165 LEU A N 1
ATOM 1267 C CA . LEU A 1 165 ? 25.062 -9.008 -15.344 1 96.19 165 LEU A CA 1
ATOM 1268 C C . LEU A 1 165 ? 26.188 -8.727 -14.352 1 96.19 165 LEU A C 1
ATOM 1270 O O . LEU A 1 165 ? 26.031 -8.938 -13.148 1 96.19 165 LEU A O 1
ATOM 1274 N N . TRP A 1 166 ? 27.234 -8.227 -14.852 1 95.88 166 TRP A N 1
ATOM 1275 C CA . TRP A 1 166 ? 28.375 -7.898 -14.008 1 95.88 166 TRP A CA 1
ATOM 1276 C C . TRP A 1 166 ? 28.016 -6.824 -12.992 1 95.88 166 TRP A C 1
ATOM 1278 O O . TRP A 1 166 ? 28.531 -6.816 -11.867 1 95.88 166 TRP A O 1
ATOM 1288 N N . ILE A 1 167 ? 27.094 -6.016 -13.281 1 95.44 167 ILE A N 1
ATOM 1289 C CA . ILE A 1 167 ? 26.656 -4.93 -12.406 1 95.44 167 ILE A CA 1
ATOM 1290 C C . ILE A 1 167 ? 25.984 -5.504 -11.164 1 95.44 167 ILE A C 1
ATOM 1292 O O . ILE A 1 167 ? 26.125 -4.953 -10.07 1 95.44 167 ILE A O 1
ATOM 1296 N N . GLY A 1 168 ? 25.297 -6.57 -11.32 1 94.75 168 GLY A N 1
ATOM 1297 C CA . GLY A 1 168 ? 24.547 -7.156 -10.219 1 94.75 168 GLY A CA 1
ATOM 1298 C C . GLY A 1 168 ? 25.219 -8.375 -9.617 1 94.75 168 GLY A C 1
ATOM 1299 O O . GLY A 1 168 ? 24.984 -8.719 -8.453 1 94.75 168 GLY A O 1
ATOM 1300 N N . GLN A 1 169 ? 26.094 -8.977 -10.414 1 94.62 169 GLN A N 1
ATOM 1301 C CA . GLN A 1 169 ? 26.641 -10.258 -9.984 1 94.62 169 GLN A CA 1
ATOM 1302 C C . GLN A 1 169 ? 28.156 -10.203 -9.898 1 94.62 169 GLN A C 1
ATOM 1304 O O . GLN A 1 169 ? 28.781 -11.109 -9.344 1 94.62 169 GLN A O 1
ATOM 1309 N N . GLY A 1 170 ? 28.734 -9.18 -10.344 1 93.69 170 GLY A N 1
ATOM 1310 C CA . GLY A 1 170 ? 30.172 -9.07 -10.406 1 93.69 170 GLY A CA 1
ATOM 1311 C C . GLY A 1 170 ? 30.797 -8.703 -9.07 1 93.69 170 GLY A C 1
ATOM 1312 O O . GLY A 1 170 ? 30.094 -8.461 -8.094 1 93.69 170 GLY A O 1
ATOM 1313 N N . ARG A 1 171 ? 32.188 -8.82 -9.047 1 94.5 171 ARG A N 1
ATOM 1314 C CA . ARG A 1 171 ? 32.969 -8.461 -7.859 1 94.5 171 ARG A CA 1
ATOM 1315 C C . ARG A 1 171 ? 34.219 -7.664 -8.227 1 94.5 171 ARG A C 1
ATOM 1317 O O . ARG A 1 171 ? 34.812 -7.883 -9.289 1 94.5 171 ARG A O 1
ATOM 1324 N N . VAL A 1 172 ? 34.469 -6.672 -7.469 1 94.19 172 VAL A N 1
ATOM 1325 C CA . VAL A 1 172 ? 35.719 -5.906 -7.57 1 94.19 172 VAL A CA 1
ATOM 1326 C C . VAL A 1 172 ? 36.469 -6.012 -6.258 1 94.19 172 VAL A C 1
ATOM 1328 O O . VAL A 1 172 ? 36 -5.57 -5.211 1 94.19 172 VAL A O 1
ATOM 1331 N N . LEU A 1 173 ? 37.688 -6.625 -6.23 1 93.75 173 LEU A N 1
ATOM 1332 C CA . LEU A 1 173 ? 38.531 -6.82 -5.047 1 93.75 173 LEU A CA 1
ATOM 1333 C C . LEU A 1 173 ? 37.781 -7.594 -3.973 1 93.75 173 LEU A C 1
ATOM 1335 O O . LEU A 1 173 ? 37.812 -7.219 -2.799 1 93.75 173 LEU A O 1
ATOM 1339 N N . GLY A 1 174 ? 36.938 -8.531 -4.398 1 92.25 174 GLY A N 1
ATOM 1340 C CA . GLY A 1 174 ? 36.188 -9.375 -3.471 1 92.25 174 GLY A CA 1
ATOM 1341 C C . GLY A 1 174 ? 34.906 -8.758 -3.008 1 92.25 174 GLY A C 1
ATOM 1342 O O . GLY A 1 174 ? 34.094 -9.406 -2.332 1 92.25 174 GLY A O 1
ATOM 1343 N N . ILE A 1 175 ? 34.625 -7.551 -3.305 1 95.38 175 ILE A N 1
ATOM 1344 C CA . ILE A 1 175 ? 33.406 -6.852 -2.896 1 95.38 175 ILE A CA 1
ATOM 1345 C C . ILE A 1 175 ? 32.406 -6.844 -4.047 1 95.38 175 ILE A C 1
ATOM 1347 O O . ILE A 1 175 ? 32.75 -6.438 -5.164 1 95.38 175 ILE A O 1
ATOM 1351 N N . PRO A 1 176 ? 31.219 -7.301 -3.787 1 96.94 176 PRO A N 1
ATOM 1352 C CA . PRO A 1 176 ? 30.203 -7.27 -4.84 1 96.94 176 PRO A CA 1
ATOM 1353 C C . PRO A 1 176 ? 29.969 -5.863 -5.391 1 96.94 176 PRO A C 1
ATOM 1355 O O . PRO A 1 176 ? 29.953 -4.895 -4.629 1 96.94 176 PRO A O 1
ATOM 1358 N N . VAL A 1 177 ? 29.781 -5.762 -6.684 1 97.62 177 VAL A N 1
ATOM 1359 C CA . VAL A 1 177 ? 29.656 -4.484 -7.379 1 97.62 177 VAL A CA 1
ATOM 1360 C C . VAL A 1 177 ? 28.469 -3.709 -6.82 1 97.62 177 VAL A C 1
ATOM 1362 O O . VAL A 1 177 ? 28.562 -2.5 -6.59 1 97.62 177 VAL A O 1
ATOM 1365 N N . PRO A 1 178 ? 27.281 -4.41 -6.586 1 97.88 178 PRO A N 1
ATOM 1366 C CA . PRO A 1 178 ? 26.156 -3.666 -6.012 1 97.88 178 PRO A CA 1
ATOM 1367 C C . PRO A 1 178 ? 26.516 -2.992 -4.688 1 97.88 178 PRO A C 1
ATOM 1369 O O . PRO A 1 178 ? 26 -1.915 -4.379 1 97.88 178 PRO A O 1
ATOM 1372 N N . VAL A 1 179 ? 27.328 -3.6 -3.881 1 97.81 179 VAL A N 1
ATOM 1373 C CA . VAL A 1 179 ? 27.75 -3.053 -2.594 1 97.81 179 VAL A CA 1
ATOM 1374 C C . VAL A 1 179 ? 28.562 -1.782 -2.811 1 97.81 179 VAL A C 1
ATOM 1376 O O . VAL A 1 179 ? 28.391 -0.795 -2.092 1 97.81 179 VAL A O 1
ATOM 1379 N N . ILE A 1 180 ? 29.391 -1.833 -3.783 1 97.94 180 ILE A N 1
ATOM 1380 C CA . ILE A 1 180 ? 30.219 -0.672 -4.121 1 97.94 180 ILE A CA 1
ATOM 1381 C C . ILE A 1 180 ? 29.312 0.478 -4.566 1 97.94 180 ILE A C 1
ATOM 1383 O O . ILE A 1 180 ? 29.484 1.616 -4.125 1 97.94 180 ILE A O 1
ATOM 1387 N N . ILE A 1 181 ? 28.375 0.151 -5.418 1 98.06 181 ILE A N 1
ATOM 1388 C CA . ILE A 1 181 ? 27.453 1.161 -5.906 1 98.06 181 ILE A CA 1
ATOM 1389 C C . ILE A 1 181 ? 26.672 1.763 -4.734 1 98.06 181 ILE A C 1
ATOM 1391 O O . ILE A 1 181 ? 26.5 2.982 -4.652 1 98.06 181 ILE A O 1
ATOM 1395 N N . MET A 1 182 ? 26.203 0.889 -3.871 1 97.94 182 MET A N 1
ATOM 1396 C CA . MET A 1 182 ? 25.453 1.335 -2.693 1 97.94 182 MET A CA 1
ATOM 1397 C C . MET A 1 182 ? 26.312 2.258 -1.83 1 97.94 182 MET A C 1
ATOM 1399 O O . MET A 1 182 ? 25.859 3.324 -1.416 1 97.94 182 MET A O 1
ATOM 1403 N N . LEU A 1 183 ? 27.578 1.87 -1.512 1 97.88 183 LEU A N 1
ATOM 1404 C CA . LEU A 1 183 ? 28.453 2.664 -0.66 1 97.88 183 LEU A CA 1
ATOM 1405 C C . LEU A 1 183 ? 28.766 4.012 -1.304 1 97.88 183 LEU A C 1
ATOM 1407 O O . LEU A 1 183 ? 28.828 5.035 -0.615 1 97.88 183 LEU A O 1
ATOM 1411 N N . ILE A 1 184 ? 28.953 4.012 -2.594 1 98.31 184 ILE A N 1
ATOM 1412 C CA . ILE A 1 184 ? 29.172 5.262 -3.314 1 98.31 184 ILE A CA 1
ATOM 1413 C C . ILE A 1 184 ? 27.922 6.141 -3.215 1 98.31 184 ILE A C 1
ATOM 1415 O O . ILE A 1 184 ? 28.031 7.344 -2.963 1 98.31 184 ILE A O 1
ATOM 1419 N N . ALA A 1 185 ? 26.766 5.488 -3.436 1 98.38 185 ALA A N 1
ATOM 1420 C CA . ALA A 1 185 ? 25.516 6.234 -3.35 1 98.38 185 ALA A CA 1
ATOM 1421 C C . ALA A 1 185 ? 25.328 6.836 -1.961 1 98.38 185 ALA A C 1
ATOM 1423 O O . ALA A 1 185 ? 24.969 8.008 -1.829 1 98.38 185 ALA A O 1
ATOM 1424 N N . VAL A 1 186 ? 25.578 6.027 -0.942 1 98.31 186 VAL A N 1
ATOM 1425 C CA . VAL A 1 186 ? 25.438 6.496 0.434 1 98.31 186 VAL A CA 1
ATOM 1426 C C . VAL A 1 186 ? 26.406 7.656 0.678 1 98.31 186 VAL A C 1
ATOM 1428 O O . VAL A 1 186 ? 26.016 8.672 1.265 1 98.31 186 VAL A O 1
ATOM 1431 N N . ALA A 1 187 ? 27.625 7.508 0.22 1 98.25 187 ALA A N 1
ATOM 1432 C CA . ALA A 1 187 ? 28.641 8.547 0.398 1 98.25 187 ALA A CA 1
ATOM 1433 C C . ALA A 1 187 ? 28.25 9.828 -0.342 1 98.25 187 ALA A C 1
ATOM 1435 O O . ALA A 1 187 ? 28.312 10.922 0.222 1 98.25 187 ALA A O 1
ATOM 1436 N N . VAL A 1 188 ? 27.844 9.711 -1.565 1 98.25 188 VAL A N 1
ATOM 1437 C CA . VAL A 1 188 ? 27.5 10.859 -2.395 1 98.25 188 VAL A CA 1
ATOM 1438 C C . VAL A 1 188 ? 26.281 11.57 -1.803 1 98.25 188 VAL A C 1
ATOM 1440 O O . VAL A 1 188 ? 26.266 12.805 -1.724 1 98.25 188 VAL A O 1
ATOM 1443 N N . VAL A 1 189 ? 25.297 10.812 -1.424 1 98.31 189 VAL A N 1
ATOM 1444 C CA . VAL A 1 189 ? 24.078 11.406 -0.875 1 98.31 189 VAL A CA 1
ATOM 1445 C C . VAL A 1 189 ? 24.391 12.055 0.473 1 98.31 189 VAL A C 1
ATOM 1447 O O . VAL A 1 189 ? 23.859 13.117 0.791 1 98.31 189 VAL A O 1
ATOM 1450 N N . HIS A 1 190 ? 25.281 11.367 1.271 1 97.44 190 HIS A N 1
ATOM 1451 C CA . HIS A 1 190 ? 25.672 11.945 2.549 1 97.44 190 HIS A CA 1
ATOM 1452 C C . HIS A 1 190 ? 26.359 13.297 2.352 1 97.44 190 HIS A C 1
ATOM 1454 O O . HIS A 1 190 ? 26.031 14.266 3.043 1 97.44 190 HIS A O 1
ATOM 1460 N N . ILE A 1 191 ? 27.25 13.383 1.419 1 97.56 191 ILE A N 1
ATOM 1461 C CA . ILE A 1 191 ? 27.969 14.617 1.113 1 97.56 191 ILE A CA 1
ATOM 1462 C C . ILE A 1 191 ? 27 15.656 0.561 1 97.56 191 ILE A C 1
ATOM 1464 O O . ILE A 1 191 ? 27.031 16.828 0.957 1 97.56 191 ILE A O 1
ATOM 1468 N N . PHE A 1 192 ? 26.125 15.234 -0.27 1 97.56 192 PHE A N 1
ATOM 1469 C CA . PHE A 1 192 ? 25.141 16.125 -0.883 1 97.56 192 PHE A CA 1
ATOM 1470 C C . PHE A 1 192 ? 24.234 16.734 0.174 1 97.56 192 PHE A C 1
ATOM 1472 O O . PHE A 1 192 ? 24.016 17.953 0.187 1 97.56 192 PHE A O 1
ATOM 1479 N N . LEU A 1 193 ? 23.766 15.969 1.098 1 96.44 193 LEU A N 1
ATOM 1480 C CA . LEU A 1 193 ? 22.766 16.406 2.076 1 96.44 193 LEU A CA 1
ATOM 1481 C C . LEU A 1 193 ? 23.422 17.281 3.148 1 96.44 193 LEU A C 1
ATOM 1483 O O . LEU A 1 193 ? 22.781 18.188 3.686 1 96.44 193 LEU A O 1
ATOM 1487 N N . ASN A 1 194 ? 24.75 17.016 3.451 1 95.12 194 ASN A N 1
ATOM 1488 C CA . ASN A 1 194 ? 25.344 17.672 4.621 1 95.12 194 ASN A CA 1
ATOM 1489 C C . ASN A 1 194 ? 26.266 18.812 4.219 1 95.12 194 ASN A C 1
ATOM 1491 O O . ASN A 1 194 ? 26.531 19.703 5.02 1 95.12 194 ASN A O 1
ATOM 1495 N N . TYR A 1 195 ? 26.688 18.828 2.943 1 96.69 195 TYR A N 1
ATOM 1496 C CA . TYR A 1 195 ? 27.734 19.781 2.639 1 96.69 195 TYR A CA 1
ATOM 1497 C C . TYR A 1 195 ? 27.375 20.625 1.422 1 96.69 195 TYR A C 1
ATOM 1499 O O . TYR A 1 195 ? 28.188 21.438 0.95 1 96.69 195 TYR A O 1
ATOM 1507 N N . THR A 1 196 ? 26.219 20.516 0.902 1 96.88 196 THR A N 1
ATOM 1508 C CA . THR A 1 196 ? 25.859 21.312 -0.27 1 96.88 196 THR A CA 1
ATOM 1509 C C . THR A 1 196 ? 24.641 22.172 0.014 1 96.88 196 THR A C 1
ATOM 1511 O O . THR A 1 196 ? 23.922 21.938 0.984 1 96.88 196 THR A O 1
ATOM 1514 N N . ARG A 1 197 ? 24.469 23.188 -0.839 1 95.62 197 ARG A N 1
ATOM 1515 C CA . ARG A 1 197 ? 23.312 24.078 -0.744 1 95.62 197 ARG A CA 1
ATOM 1516 C C . ARG A 1 197 ? 22.016 23.328 -1.032 1 95.62 197 ARG A C 1
ATOM 1518 O O . ARG A 1 197 ? 20.984 23.609 -0.425 1 95.62 197 ARG A O 1
ATOM 1525 N N . GLY A 1 198 ? 22.141 22.391 -1.902 1 95.81 198 GLY A N 1
ATOM 1526 C CA . GLY A 1 198 ? 20.953 21.594 -2.236 1 95.81 198 GLY A CA 1
ATOM 1527 C C . GLY A 1 198 ? 20.406 20.828 -1.058 1 95.81 198 GLY A C 1
ATOM 1528 O O . GLY A 1 198 ? 19.188 20.812 -0.834 1 95.81 198 GLY A O 1
ATOM 1529 N N . GLY A 1 199 ? 21.312 20.188 -0.402 1 96.25 199 GLY A N 1
ATOM 1530 C CA . GLY A 1 199 ? 20.906 19.469 0.792 1 96.25 199 GLY A CA 1
ATOM 1531 C C . GLY A 1 199 ? 20.266 20.359 1.839 1 96.25 199 GLY A C 1
ATOM 1532 O O . GLY A 1 199 ? 19.25 20 2.441 1 96.25 199 GLY A O 1
ATOM 1533 N N . ARG A 1 200 ? 20.812 21.516 2.039 1 95.44 200 ARG A N 1
ATOM 1534 C CA . ARG A 1 200 ? 20.266 22.469 3.006 1 95.44 200 ARG A CA 1
ATOM 1535 C C . ARG A 1 200 ? 18.875 22.938 2.604 1 95.44 200 ARG A C 1
ATOM 1537 O O . ARG A 1 200 ? 17.984 23.062 3.453 1 95.44 200 ARG A O 1
ATOM 1544 N N . LEU A 1 201 ? 18.766 23.172 1.385 1 96.44 201 LEU A N 1
ATOM 1545 C CA . LEU A 1 201 ? 17.453 23.625 0.895 1 96.44 201 LEU A CA 1
ATOM 1546 C C . LEU A 1 201 ? 16.391 22.547 1.122 1 96.44 201 LEU A C 1
ATOM 1548 O O . LEU A 1 201 ? 15.25 22.859 1.457 1 96.44 201 LEU A O 1
ATOM 1552 N N . LEU A 1 202 ? 16.781 21.297 0.941 1 97.06 202 LEU A N 1
ATOM 1553 C CA . LEU A 1 202 ? 15.859 20.188 1.154 1 97.06 202 LEU A CA 1
ATOM 1554 C C . LEU A 1 202 ? 15.414 20.125 2.613 1 97.06 202 LEU A C 1
ATOM 1556 O O . LEU A 1 202 ? 14.219 20.047 2.9 1 97.06 202 LEU A O 1
ATOM 1560 N N . TYR A 1 203 ? 16.344 20.25 3.51 1 95.94 203 TYR A N 1
ATOM 1561 C CA . TYR A 1 203 ? 16.047 20.125 4.934 1 95.94 203 TYR A CA 1
ATOM 1562 C C . TYR A 1 203 ? 15.227 21.312 5.426 1 95.94 203 TYR A C 1
ATOM 1564 O O . TYR A 1 203 ? 14.32 21.156 6.25 1 95.94 203 TYR A O 1
ATOM 1572 N N . ILE A 1 204 ? 15.508 22.484 4.977 1 95.06 204 ILE A N 1
ATOM 1573 C CA . ILE A 1 204 ? 14.758 23.672 5.379 1 95.06 204 ILE A CA 1
ATOM 1574 C C . ILE A 1 204 ? 13.305 23.547 4.914 1 95.06 204 ILE A C 1
ATOM 1576 O O . ILE A 1 204 ? 12.383 23.875 5.66 1 95.06 204 ILE A O 1
ATOM 1580 N N . THR A 1 205 ? 13.18 23.109 3.719 1 94.81 205 THR A N 1
ATOM 1581 C CA . THR A 1 205 ? 11.844 22.953 3.156 1 94.81 205 THR A CA 1
ATOM 1582 C C . THR A 1 205 ? 11.039 21.922 3.951 1 94.81 205 THR A C 1
ATOM 1584 O O . THR A 1 205 ? 9.836 22.094 4.164 1 94.81 205 THR A O 1
ATOM 1587 N N . GLY A 1 206 ? 11.68 20.859 4.348 1 93.56 206 GLY A N 1
ATOM 1588 C CA . GLY A 1 206 ? 11.016 19.828 5.109 1 93.56 206 GLY A CA 1
ATOM 1589 C C . GLY A 1 206 ? 10.703 20.234 6.535 1 93.56 206 GLY A C 1
ATOM 1590 O O . GLY A 1 206 ? 9.75 19.734 7.137 1 93.56 206 GLY A O 1
ATOM 1591 N N . GLY A 1 207 ? 11.484 21.094 7.09 1 90.75 207 GLY A N 1
ATOM 1592 C CA . GLY A 1 207 ? 11.289 21.531 8.461 1 90.75 207 GLY A CA 1
ATOM 1593 C C . GLY A 1 207 ? 10.102 22.453 8.625 1 90.75 207 GLY A C 1
ATOM 1594 O O . GLY A 1 207 ? 9.273 22.266 9.516 1 90.75 207 GLY A O 1
ATOM 1595 N N . ASN A 1 208 ? 10.062 23.484 7.82 1 92.06 208 ASN A N 1
ATOM 1596 C CA . ASN A 1 208 ? 8.977 24.469 7.832 1 92.06 208 ASN A CA 1
ATOM 1597 C C . ASN A 1 208 ? 8.758 25.078 6.453 1 92.06 208 ASN A C 1
ATOM 1599 O O . ASN A 1 208 ? 9.43 26.047 6.086 1 92.06 208 ASN A O 1
ATOM 1603 N N . GLN A 1 209 ? 7.73 24.578 5.887 1 90.19 209 GLN A N 1
ATOM 1604 C CA . GLN A 1 209 ? 7.484 25 4.516 1 90.19 209 GLN A CA 1
ATOM 1605 C C . GLN A 1 209 ? 7.168 26.5 4.453 1 90.19 209 GLN A C 1
ATOM 1607 O O . GLN A 1 209 ? 7.578 27.188 3.516 1 90.19 209 GLN A O 1
ATOM 1612 N N . GLU A 1 210 ? 6.449 26.922 5.406 1 90.31 210 GLU A N 1
ATOM 1613 C CA . GLU A 1 210 ? 6.09 28.344 5.43 1 90.31 210 GLU A CA 1
ATOM 1614 C C . GLU A 1 210 ? 7.32 29.219 5.637 1 90.31 210 GLU A C 1
ATOM 1616 O O . GLU A 1 210 ? 7.48 30.25 4.961 1 90.31 210 GLU A O 1
ATOM 1621 N N . ALA A 1 211 ? 8.094 28.797 6.535 1 92.25 211 ALA A N 1
ATOM 1622 C CA . ALA A 1 211 ? 9.328 29.531 6.785 1 92.25 211 ALA A CA 1
ATOM 1623 C C . ALA A 1 211 ? 10.242 29.516 5.559 1 92.25 211 ALA A C 1
ATOM 1625 O O . ALA A 1 211 ? 10.891 30.516 5.242 1 92.25 211 ALA A O 1
ATOM 1626 N N . ALA A 1 212 ? 10.227 28.391 4.934 1 93 212 ALA A N 1
ATOM 1627 C CA . ALA A 1 212 ? 11.039 28.266 3.729 1 93 212 ALA A CA 1
ATOM 1628 C C . ALA A 1 212 ? 10.539 29.188 2.625 1 93 212 ALA A C 1
ATOM 1630 O O . ALA A 1 212 ? 11.336 29.859 1.961 1 93 212 ALA A O 1
ATOM 1631 N N . ARG A 1 213 ? 9.312 29.281 2.477 1 91.94 213 ARG A N 1
ATOM 1632 C CA . ARG A 1 213 ? 8.703 30.141 1.466 1 91.94 213 ARG A CA 1
ATOM 1633 C C . ARG A 1 213 ? 9.023 31.609 1.736 1 91.94 213 ARG A C 1
ATOM 1635 O O . ARG A 1 213 ? 9.359 32.375 0.816 1 91.94 213 ARG A O 1
ATOM 1642 N N . LEU A 1 214 ? 8.969 31.953 2.93 1 92.12 214 LEU A N 1
ATOM 1643 C CA . LEU A 1 214 ? 9.227 33.344 3.338 1 92.12 214 LEU A CA 1
ATOM 1644 C C . LEU A 1 214 ? 10.695 33.688 3.143 1 92.12 214 LEU A C 1
ATOM 1646 O O . LEU A 1 214 ? 11.039 34.875 2.996 1 92.12 214 LEU A O 1
ATOM 1650 N N . SER A 1 215 ? 11.469 32.719 3.1 1 93.62 215 SER A N 1
ATOM 1651 C CA . SER A 1 215 ? 12.906 32.938 2.918 1 93.62 215 SER A CA 1
ATOM 1652 C C . SER A 1 215 ? 13.281 32.906 1.442 1 93.62 215 SER A C 1
ATOM 1654 O O . SER A 1 215 ? 14.469 32.875 1.104 1 93.62 215 SER A O 1
ATOM 1656 N N . GLY A 1 216 ? 12.305 32.781 0.536 1 93.19 216 GLY A N 1
ATOM 1657 C CA . GLY A 1 216 ? 12.539 32.875 -0.896 1 93.19 216 GLY A CA 1
ATOM 1658 C C . GLY A 1 216 ? 12.82 31.547 -1.551 1 93.19 216 GLY A C 1
ATOM 1659 O O . GLY A 1 216 ? 13.203 31.484 -2.723 1 93.19 216 GLY A O 1
ATOM 1660 N N . ILE A 1 217 ? 12.664 30.531 -0.827 1 93.75 217 ILE A N 1
ATOM 1661 C CA . ILE A 1 217 ? 12.922 29.203 -1.372 1 93.75 217 ILE A CA 1
ATOM 1662 C C . ILE A 1 217 ? 11.711 28.734 -2.174 1 93.75 217 ILE A C 1
ATOM 1664 O O . ILE A 1 217 ? 10.57 28.828 -1.705 1 93.75 217 ILE A O 1
ATOM 1668 N N . SER A 1 218 ? 11.969 28.312 -3.393 1 94.81 218 SER A N 1
ATOM 1669 C CA . SER A 1 218 ? 10.891 27.781 -4.219 1 94.81 218 SER A CA 1
ATOM 1670 C C . SER A 1 218 ? 10.516 26.359 -3.803 1 94.81 218 SER A C 1
ATOM 1672 O O . SER A 1 218 ? 11.164 25.406 -4.215 1 94.81 218 SER A O 1
ATOM 1674 N N . ILE A 1 219 ? 9.461 26.219 -3.168 1 91.88 219 ILE A N 1
ATOM 1675 C CA . ILE A 1 219 ? 9.008 24.938 -2.645 1 91.88 219 ILE A CA 1
ATOM 1676 C C . ILE A 1 219 ? 8.773 23.953 -3.795 1 91.88 219 ILE A C 1
ATOM 1678 O O . ILE A 1 219 ? 9.102 22.781 -3.688 1 91.88 219 ILE A O 1
ATOM 1682 N N . TYR A 1 220 ? 8.266 24.469 -4.859 1 92.94 220 TYR A N 1
ATOM 1683 C CA . TYR A 1 220 ? 7.977 23.625 -6.02 1 92.94 220 TYR A CA 1
ATOM 1684 C C . TYR A 1 220 ? 9.242 22.969 -6.551 1 92.94 220 TYR A C 1
ATOM 1686 O O . TYR A 1 220 ? 9.266 21.766 -6.797 1 92.94 220 TYR A O 1
ATOM 1694 N N . ARG A 1 221 ? 10.211 23.719 -6.688 1 96.5 221 ARG A N 1
ATOM 1695 C CA . ARG A 1 221 ? 11.453 23.203 -7.258 1 96.5 221 ARG A CA 1
ATOM 1696 C C . ARG A 1 221 ? 12.117 22.203 -6.312 1 96.5 221 ARG A C 1
ATOM 1698 O O . ARG A 1 221 ? 12.578 21.156 -6.742 1 96.5 221 ARG A O 1
ATOM 1705 N N . VAL A 1 222 ? 12.141 22.547 -5.047 1 97.31 222 VAL A N 1
ATOM 1706 C CA . VAL A 1 222 ? 12.844 21.734 -4.062 1 97.31 222 VAL A CA 1
ATOM 1707 C C . VAL A 1 222 ? 12.117 20.391 -3.895 1 97.31 222 VAL A C 1
ATOM 1709 O O . VAL A 1 222 ? 12.75 19.344 -3.885 1 97.31 222 VAL A O 1
ATOM 1712 N N . ARG A 1 223 ? 10.844 20.406 -3.83 1 97.19 223 ARG A N 1
ATOM 1713 C CA . ARG A 1 223 ? 10.07 19.172 -3.686 1 97.19 223 ARG A CA 1
ATOM 1714 C C . ARG A 1 223 ? 10.133 18.328 -4.957 1 97.19 223 ARG A C 1
ATOM 1716 O O . ARG A 1 223 ? 10.164 17.109 -4.891 1 97.19 223 ARG A O 1
ATOM 1723 N N . THR A 1 224 ? 10.125 19.062 -6.051 1 97.81 224 THR A N 1
ATOM 1724 C CA . THR A 1 224 ? 10.25 18.344 -7.316 1 97.81 224 THR A CA 1
ATOM 1725 C C . THR A 1 224 ? 11.57 17.578 -7.371 1 97.81 224 THR A C 1
ATOM 1727 O O . THR A 1 224 ? 11.594 16.406 -7.758 1 97.81 224 THR A O 1
ATOM 1730 N N . ILE A 1 225 ? 12.594 18.203 -6.941 1 98 225 ILE A N 1
ATOM 1731 C CA . ILE A 1 225 ? 13.906 17.562 -6.957 1 98 225 ILE A CA 1
ATOM 1732 C C . ILE A 1 225 ? 13.898 16.344 -6.027 1 98 225 ILE A C 1
ATOM 1734 O O . ILE A 1 225 ? 14.453 15.305 -6.359 1 98 225 ILE A O 1
ATOM 1738 N N . ALA A 1 226 ? 13.305 16.484 -4.891 1 98.31 226 ALA A N 1
ATOM 1739 C CA . ALA A 1 226 ? 13.242 15.383 -3.93 1 98.31 226 ALA A CA 1
ATOM 1740 C C . ALA A 1 226 ? 12.531 14.164 -4.523 1 98.31 226 ALA A C 1
ATOM 1742 O O . ALA A 1 226 ? 13.016 13.039 -4.41 1 98.31 226 ALA A O 1
ATOM 1743 N N . TYR A 1 227 ? 11.445 14.375 -5.195 1 98.5 227 TYR A N 1
ATOM 1744 C CA . TYR A 1 227 ? 10.672 13.273 -5.75 1 98.5 227 TYR A CA 1
ATOM 1745 C C . TYR A 1 227 ? 11.344 12.711 -6.996 1 98.5 227 TYR A C 1
ATOM 1747 O O . TYR A 1 227 ? 11.25 11.508 -7.27 1 98.5 227 TYR A O 1
ATOM 1755 N N . VAL A 1 228 ? 12 13.57 -7.723 1 98.62 228 VAL A N 1
ATOM 1756 C CA . VAL A 1 228 ? 12.766 13.086 -8.867 1 98.62 228 VAL A CA 1
ATOM 1757 C C . VAL A 1 228 ? 13.898 12.18 -8.383 1 98.62 228 VAL A C 1
ATOM 1759 O O . VAL A 1 228 ? 14.133 11.109 -8.945 1 98.62 228 VAL A O 1
ATOM 1762 N N . LEU A 1 229 ? 14.57 12.617 -7.355 1 98.56 229 LEU A N 1
ATOM 1763 C CA . LEU A 1 229 ? 15.641 11.805 -6.793 1 98.56 229 LEU A CA 1
ATOM 1764 C C . LEU A 1 229 ? 15.102 10.484 -6.254 1 98.56 229 LEU A C 1
ATOM 1766 O O . LEU A 1 229 ? 15.75 9.445 -6.383 1 98.56 229 LEU A O 1
ATOM 1770 N N . SER A 1 230 ? 13.953 10.539 -5.66 1 98.5 230 SER A N 1
ATOM 1771 C CA . SER A 1 230 ? 13.312 9.32 -5.191 1 98.5 230 SER A CA 1
ATOM 1772 C C . SER A 1 230 ? 13.086 8.336 -6.34 1 98.5 230 SER A C 1
ATOM 1774 O O . SER A 1 230 ? 13.406 7.152 -6.223 1 98.5 230 SER A O 1
ATOM 1776 N N . GLY A 1 231 ? 12.586 8.867 -7.445 1 98.62 231 GLY A N 1
ATOM 1777 C CA . GLY A 1 231 ? 12.344 8.039 -8.617 1 98.62 231 GLY A CA 1
ATOM 1778 C C . GLY A 1 231 ? 13.617 7.48 -9.219 1 98.62 231 GLY A C 1
ATOM 1779 O O . GLY A 1 231 ? 13.664 6.312 -9.617 1 98.62 231 GLY A O 1
ATOM 1780 N N . VAL A 1 232 ? 14.617 8.281 -9.242 1 98.69 232 VAL A N 1
ATOM 1781 C CA . VAL A 1 232 ? 15.891 7.891 -9.852 1 98.69 232 VAL A CA 1
ATOM 1782 C C . VAL A 1 232 ? 16.531 6.77 -9.031 1 98.69 232 VAL A C 1
ATOM 1784 O O . VAL A 1 232 ? 17.016 5.785 -9.586 1 98.69 232 VAL A O 1
ATOM 1787 N N . PHE A 1 233 ? 16.547 6.902 -7.762 1 98.75 233 PHE A N 1
ATOM 1788 C CA . PHE A 1 233 ? 17.141 5.879 -6.91 1 98.75 233 PHE A CA 1
ATOM 1789 C C . PHE A 1 233 ? 16.312 4.59 -6.961 1 98.75 233 PHE A C 1
ATOM 1791 O O . PHE A 1 233 ? 16.875 3.492 -6.902 1 98.75 233 PHE A O 1
ATOM 1798 N N . ALA A 1 234 ? 15.008 4.711 -7.02 1 98.56 234 ALA A N 1
ATOM 1799 C CA . ALA A 1 234 ? 14.172 3.525 -7.191 1 98.56 234 ALA A CA 1
ATOM 1800 C C . ALA A 1 234 ? 14.484 2.82 -8.508 1 98.56 234 ALA A C 1
ATOM 1802 O O . ALA A 1 234 ? 14.578 1.592 -8.555 1 98.56 234 ALA A O 1
ATOM 1803 N N . ALA A 1 235 ? 14.656 3.654 -9.523 1 98.69 235 ALA A N 1
ATOM 1804 C CA . ALA A 1 235 ? 14.977 3.102 -10.836 1 98.69 235 ALA A CA 1
ATOM 1805 C C . ALA A 1 235 ? 16.344 2.412 -10.82 1 98.69 235 ALA A C 1
ATOM 1807 O O . ALA A 1 235 ? 16.516 1.34 -11.406 1 98.69 235 ALA A O 1
ATOM 1808 N N . LEU A 1 236 ? 17.297 3.055 -10.164 1 98.56 236 LEU A N 1
ATOM 1809 C CA . LEU A 1 236 ? 18.625 2.471 -10.031 1 98.56 236 LEU A CA 1
ATOM 1810 C C . LEU A 1 236 ? 18.562 1.128 -9.312 1 98.56 236 LEU A C 1
ATOM 1812 O O . LEU A 1 236 ? 19.234 0.173 -9.711 1 98.56 236 LEU A O 1
ATOM 1816 N N . ALA A 1 237 ? 17.797 1.058 -8.289 1 98.5 237 ALA A N 1
ATOM 1817 C CA . ALA A 1 237 ? 17.609 -0.192 -7.559 1 98.5 237 ALA A CA 1
ATOM 1818 C C . ALA A 1 237 ? 17.031 -1.276 -8.461 1 98.5 237 ALA A C 1
ATOM 1820 O O . ALA A 1 237 ? 17.422 -2.441 -8.375 1 98.5 237 ALA A O 1
ATOM 1821 N N . GLY A 1 238 ? 16.078 -0.864 -9.297 1 98.31 238 GLY A N 1
ATOM 1822 C CA . GLY A 1 238 ? 15.5 -1.818 -10.219 1 98.31 238 GLY A CA 1
ATOM 1823 C C . GLY A 1 238 ? 16.5 -2.373 -11.219 1 98.31 238 GLY A C 1
ATOM 1824 O O . GLY A 1 238 ? 16.469 -3.564 -11.539 1 98.31 238 GLY A O 1
ATOM 1825 N N . ILE A 1 239 ? 17.344 -1.517 -11.695 1 98.25 239 ILE A N 1
ATOM 1826 C CA . ILE A 1 239 ? 18.375 -1.927 -12.641 1 98.25 239 ILE A CA 1
ATOM 1827 C C . ILE A 1 239 ? 19.297 -2.943 -11.977 1 98.25 239 ILE A C 1
ATOM 1829 O O . ILE A 1 239 ? 19.578 -4 -12.547 1 98.25 239 ILE A O 1
ATOM 1833 N N . ILE A 1 240 ? 19.734 -2.643 -10.773 1 98 240 ILE A N 1
ATOM 1834 C CA . ILE A 1 240 ? 20.656 -3.516 -10.062 1 98 240 ILE A CA 1
ATOM 1835 C C . ILE A 1 240 ? 19.953 -4.828 -9.711 1 98 240 ILE A C 1
ATOM 1837 O O . ILE A 1 240 ? 20.578 -5.898 -9.758 1 98 240 ILE A O 1
ATOM 1841 N N . PHE A 1 241 ? 18.703 -4.73 -9.406 1 97.5 241 PHE A N 1
ATOM 1842 C CA . PHE A 1 241 ? 17.938 -5.922 -9.102 1 97.5 241 PHE A CA 1
ATOM 1843 C C . PHE A 1 241 ? 17.891 -6.863 -10.305 1 97.5 241 PHE A C 1
ATOM 1845 O O . PHE A 1 241 ? 18.078 -8.07 -10.156 1 97.5 241 PHE A O 1
ATOM 1852 N N . THR A 1 242 ? 17.656 -6.297 -11.406 1 97.38 242 THR A N 1
ATOM 1853 C CA . THR A 1 242 ? 17.578 -7.086 -12.633 1 97.38 242 THR A CA 1
ATOM 1854 C C . THR A 1 242 ? 18.922 -7.75 -12.93 1 97.38 242 THR A C 1
ATOM 1856 O O . THR A 1 242 ? 18.969 -8.922 -13.297 1 97.38 242 THR A O 1
ATOM 1859 N N . ALA A 1 243 ? 19.953 -7.023 -12.766 1 97.19 243 ALA A N 1
ATOM 1860 C CA . ALA A 1 243 ? 21.297 -7.535 -13.016 1 97.19 243 ALA A CA 1
ATOM 1861 C C . ALA A 1 243 ? 21.656 -8.641 -12.031 1 97.19 243 ALA A C 1
ATOM 1863 O O . ALA A 1 243 ? 22.344 -9.602 -12.391 1 97.19 243 ALA A O 1
ATOM 1864 N N . ARG A 1 244 ? 21.219 -8.5 -10.867 1 95.69 244 ARG A N 1
ATOM 1865 C CA . ARG A 1 244 ? 21.516 -9.477 -9.828 1 95.69 244 ARG A CA 1
ATOM 1866 C C . ARG A 1 244 ? 20.766 -10.781 -10.055 1 95.69 244 ARG A C 1
ATOM 1868 O O . ARG A 1 244 ? 21.344 -11.859 -9.984 1 95.69 244 ARG A O 1
ATOM 1875 N N . VAL A 1 245 ? 19.5 -10.664 -10.328 1 93.75 245 VAL A N 1
ATOM 1876 C CA . VAL A 1 245 ? 18.641 -11.828 -10.461 1 93.75 245 VAL A CA 1
ATOM 1877 C C . VAL A 1 245 ? 18.781 -12.43 -11.852 1 93.75 245 VAL A C 1
ATOM 1879 O O . VAL A 1 245 ? 18.625 -13.641 -12.039 1 93.75 245 VAL A O 1
ATOM 1882 N N . GLY A 1 246 ? 19.078 -11.664 -12.781 1 94.5 246 GLY A N 1
ATOM 1883 C CA . GLY A 1 246 ? 19.234 -12.133 -14.148 1 94.5 246 GLY A CA 1
ATOM 1884 C C . GLY A 1 246 ? 17.922 -12.234 -14.898 1 94.5 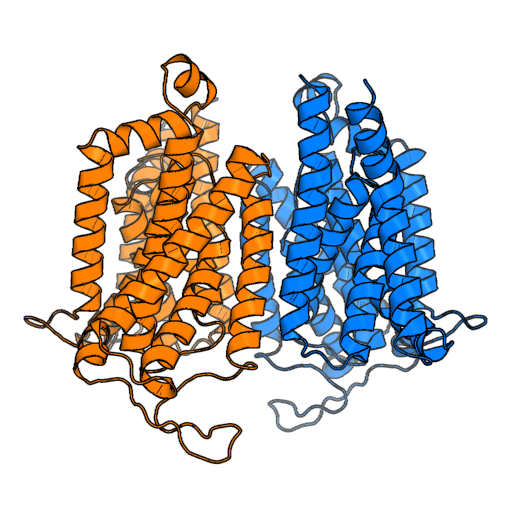246 GLY A C 1
ATOM 1885 O O . GLY A 1 246 ? 17.797 -13.008 -15.859 1 94.5 246 GLY A O 1
ATOM 1886 N N . SER A 1 247 ? 16.938 -11.594 -14.453 1 94.81 247 SER A N 1
ATOM 1887 C CA . SER A 1 247 ? 15.633 -11.555 -15.094 1 94.81 247 SER A CA 1
ATOM 1888 C C . SER A 1 247 ? 14.828 -10.344 -14.633 1 94.81 247 SER A C 1
ATOM 1890 O O . SER A 1 247 ? 15.141 -9.734 -13.609 1 94.81 247 SER A O 1
ATOM 1892 N N . GLY A 1 248 ? 13.961 -9.945 -15.461 1 95.31 248 GLY A N 1
ATOM 1893 C CA . GLY A 1 248 ? 12.977 -8.945 -15.062 1 95.31 248 GLY A CA 1
ATOM 1894 C C . GLY A 1 248 ? 11.766 -9.547 -14.375 1 95.31 248 GLY A C 1
ATOM 1895 O O . GLY A 1 248 ? 10.844 -10.023 -15.031 1 95.31 248 GLY A O 1
ATOM 1896 N N . GLN A 1 249 ? 11.781 -9.43 -13.094 1 93.62 249 GLN A N 1
ATOM 1897 C CA . GLN A 1 249 ? 10.727 -10.062 -12.312 1 93.62 249 GLN A CA 1
ATOM 1898 C C . GLN A 1 249 ? 9.555 -9.109 -12.086 1 93.62 249 GLN A C 1
ATOM 1900 O O . GLN A 1 249 ? 9.742 -7.992 -11.609 1 93.62 249 GLN A O 1
ATOM 1905 N N . VAL A 1 250 ? 8.383 -9.625 -12.461 1 91.38 250 VAL A N 1
ATOM 1906 C CA . VAL A 1 250 ? 7.172 -8.852 -12.242 1 91.38 250 VAL A CA 1
ATOM 1907 C C . VAL A 1 250 ? 6.926 -8.688 -10.742 1 91.38 250 VAL A C 1
ATOM 1909 O O . VAL A 1 250 ? 7.074 -9.648 -9.977 1 91.38 250 VAL A O 1
ATOM 1912 N N . ASP A 1 251 ? 6.648 -7.461 -10.25 1 89.62 251 ASP A N 1
ATOM 1913 C CA . ASP A 1 251 ? 6.305 -7.137 -8.867 1 89.62 251 ASP A CA 1
ATOM 1914 C C . ASP A 1 251 ? 7.496 -7.355 -7.938 1 89.62 251 ASP A C 1
ATOM 1916 O O . ASP A 1 251 ? 7.316 -7.672 -6.758 1 89.62 251 ASP A O 1
ATOM 1920 N N . ALA A 1 252 ? 8.664 -7.23 -8.523 1 90.75 252 ALA A N 1
ATOM 1921 C CA . ALA A 1 252 ? 9.883 -7.434 -7.742 1 90.75 252 ALA A CA 1
ATOM 1922 C C . ALA A 1 252 ? 10.031 -6.359 -6.672 1 90.75 252 ALA A C 1
ATOM 1924 O O . ALA A 1 252 ? 10.617 -6.605 -5.613 1 90.75 252 ALA A O 1
ATOM 1925 N N . GLY A 1 253 ? 9.508 -5.238 -6.914 1 92.56 253 GLY A N 1
ATOM 1926 C CA . GLY A 1 253 ? 9.719 -4.098 -6.031 1 92.56 253 GLY A CA 1
ATOM 1927 C C . GLY A 1 253 ? 8.703 -4.023 -4.906 1 92.56 253 GLY A C 1
ATOM 1928 O O . GLY A 1 253 ? 8.844 -3.203 -3.994 1 92.56 253 GLY A O 1
ATOM 1929 N N . SER A 1 254 ? 7.68 -4.816 -4.914 1 88.19 254 SER A N 1
ATOM 1930 C CA . SER A 1 254 ? 6.59 -4.734 -3.945 1 88.19 254 SER A CA 1
ATOM 1931 C C . SER A 1 254 ? 7.094 -4.969 -2.525 1 88.19 254 SER A C 1
ATOM 1933 O O . SER A 1 254 ? 6.832 -4.164 -1.627 1 88.19 254 SER A O 1
ATOM 1935 N N . PRO A 1 255 ? 7.875 -6 -2.338 1 87.06 255 PRO A N 1
ATOM 1936 C CA . PRO A 1 255 ? 8.367 -6.207 -0.975 1 87.06 255 PRO A CA 1
ATOM 1937 C C . PRO A 1 255 ? 9.375 -5.141 -0.543 1 87.06 255 PRO A C 1
ATOM 1939 O O . PRO A 1 255 ? 9.531 -4.879 0.653 1 87.06 255 PRO A O 1
ATOM 1942 N N . LEU A 1 256 ? 10.008 -4.504 -1.484 1 92.44 256 LEU A N 1
ATOM 1943 C CA . LEU A 1 256 ? 11.078 -3.557 -1.196 1 92.44 256 LEU A CA 1
ATOM 1944 C C . LEU A 1 256 ? 10.516 -2.262 -0.622 1 92.44 256 LEU A C 1
ATOM 1946 O O . LEU A 1 256 ? 11.227 -1.521 0.061 1 92.44 256 LEU A O 1
ATOM 1950 N N . LEU A 1 257 ? 9.289 -2.035 -0.939 1 92.25 257 LEU A N 1
ATOM 1951 C CA . LEU A 1 257 ? 8.68 -0.816 -0.42 1 92.25 257 LEU A CA 1
ATOM 1952 C C . LEU A 1 257 ? 8.688 -0.811 1.105 1 92.25 257 LEU A C 1
ATOM 1954 O O . LEU A 1 257 ? 9.195 0.129 1.723 1 92.25 257 LEU A O 1
ATOM 1958 N N . MET A 1 258 ? 8.195 -1.851 1.655 1 90.69 258 MET A N 1
ATOM 1959 C CA . MET A 1 258 ? 8.109 -1.926 3.111 1 90.69 258 MET A CA 1
ATOM 1960 C C . MET A 1 258 ? 9.492 -1.961 3.742 1 90.69 258 MET A C 1
ATOM 1962 O O . MET A 1 258 ? 9.719 -1.361 4.793 1 90.69 258 MET A O 1
ATOM 1966 N N . GLU A 1 259 ? 10.383 -2.68 3.125 1 94.31 259 GLU A N 1
ATOM 1967 C CA . GLU A 1 259 ? 11.75 -2.736 3.627 1 94.31 259 GLU A CA 1
ATOM 1968 C C . GLU A 1 259 ? 12.398 -1.354 3.629 1 94.31 259 GLU A C 1
ATOM 1970 O O . GLU A 1 259 ? 13.047 -0.968 4.602 1 94.31 259 GLU A O 1
ATOM 1975 N N . ALA A 1 260 ? 12.133 -0.686 2.555 1 95.88 260 ALA A N 1
ATOM 1976 C CA . ALA A 1 260 ? 12.727 0.638 2.398 1 95.88 260 ALA A CA 1
ATOM 1977 C C . ALA A 1 260 ? 12.133 1.629 3.396 1 95.88 260 ALA A C 1
ATOM 1979 O O . ALA A 1 260 ? 12.859 2.438 3.98 1 95.88 260 ALA A O 1
ATOM 1980 N N . VAL A 1 261 ? 10.883 1.549 3.547 1 93.56 261 VAL A N 1
ATOM 1981 C CA . VAL A 1 261 ? 10.203 2.441 4.484 1 93.56 261 VAL A CA 1
ATOM 1982 C C . VAL A 1 261 ? 10.68 2.152 5.906 1 93.56 261 VAL A C 1
ATOM 1984 O O . VAL A 1 261 ? 11.023 3.074 6.652 1 93.56 261 VAL A O 1
ATOM 1987 N N . ALA A 1 262 ? 10.711 0.891 6.242 1 93.12 262 ALA A N 1
ATOM 1988 C CA . ALA A 1 262 ? 11.188 0.508 7.566 1 93.12 262 ALA A CA 1
ATOM 1989 C C . ALA A 1 262 ? 12.625 0.983 7.789 1 93.12 262 ALA A C 1
ATOM 1991 O O . ALA A 1 262 ? 12.953 1.51 8.859 1 93.12 262 ALA A O 1
ATOM 1992 N N . ALA A 1 263 ? 13.414 0.812 6.793 1 94.94 263 ALA A N 1
ATOM 1993 C CA . ALA A 1 263 ? 14.812 1.228 6.887 1 94.94 263 ALA A CA 1
ATOM 1994 C C . ALA A 1 263 ? 14.922 2.734 7.098 1 94.94 263 ALA A C 1
ATOM 1996 O O . ALA A 1 263 ? 15.719 3.193 7.926 1 94.94 263 ALA A O 1
ATOM 1997 N N . ALA A 1 264 ? 14.172 3.469 6.344 1 94.31 264 ALA A N 1
ATOM 1998 C CA . ALA A 1 264 ? 14.219 4.926 6.43 1 94.31 264 ALA A CA 1
ATOM 1999 C C . ALA A 1 264 ? 13.789 5.406 7.812 1 94.31 264 ALA A C 1
ATOM 2001 O O . ALA A 1 264 ? 14.406 6.316 8.383 1 94.31 264 ALA A O 1
ATOM 2002 N N . PHE A 1 265 ? 12.82 4.793 8.398 1 90.88 265 PHE A N 1
ATOM 2003 C CA . PHE A 1 265 ? 12.312 5.266 9.68 1 90.88 265 PHE A CA 1
ATOM 2004 C C . PHE A 1 265 ? 13.172 4.758 10.828 1 90.88 265 PHE A C 1
ATOM 2006 O O . PHE A 1 265 ? 13.312 5.43 11.852 1 90.88 265 PHE A O 1
ATOM 2013 N N . VAL A 1 266 ? 13.664 3.555 10.641 1 88.44 266 VAL A N 1
ATOM 2014 C CA . VAL A 1 266 ? 14.672 3.121 11.609 1 88.44 266 VAL A CA 1
ATOM 2015 C C . VAL A 1 266 ? 15.836 4.113 11.625 1 88.44 266 VAL A C 1
ATOM 2017 O O . VAL A 1 266 ? 16.359 4.438 12.688 1 88.44 266 VAL A O 1
ATOM 2020 N N . GLY A 1 267 ? 16.156 4.547 10.508 1 88.81 267 GLY A N 1
ATOM 2021 C CA . GLY A 1 267 ? 17.25 5.496 10.367 1 88.81 267 GLY A CA 1
ATOM 2022 C C . GLY A 1 267 ? 17.016 6.797 11.109 1 88.81 267 GLY A C 1
ATOM 2023 O O . GLY A 1 267 ? 17.953 7.445 11.562 1 88.81 267 GLY A O 1
ATOM 2024 N N . PHE A 1 268 ? 15.797 7.195 11.219 1 85.75 268 PHE A N 1
ATOM 2025 C CA . PHE A 1 268 ? 15.422 8.43 11.914 1 85.75 268 PHE A CA 1
ATOM 2026 C C . PHE A 1 268 ? 15.914 8.406 13.352 1 85.75 268 PHE A C 1
ATOM 2028 O O . PHE A 1 268 ? 16.266 9.453 13.914 1 85.75 268 PHE A O 1
ATOM 2035 N N . SER A 1 269 ? 15.891 7.258 13.891 1 80.5 269 SER A N 1
ATOM 2036 C CA . SER A 1 269 ? 16.203 7.152 15.32 1 80.5 269 SER A CA 1
ATOM 2037 C C . SER A 1 269 ? 17.672 6.812 15.547 1 80.5 269 SER A C 1
ATOM 2039 O O . SER A 1 269 ? 18.172 6.938 16.656 1 80.5 269 SER A O 1
ATOM 2041 N N . VAL A 1 270 ? 18.266 6.512 14.484 1 82.44 270 VAL A N 1
ATOM 2042 C CA . VAL A 1 270 ? 19.641 6.09 14.648 1 82.44 270 VAL A CA 1
ATOM 2043 C C . VAL A 1 270 ? 20.516 7.297 14.992 1 82.44 270 VAL A C 1
ATOM 2045 O O . VAL A 1 270 ? 20.406 8.352 14.367 1 82.44 270 VAL A O 1
ATOM 2048 N N . LEU A 1 271 ? 21.328 7.16 16.031 1 78.19 271 LEU A N 1
ATOM 2049 C CA . LEU A 1 271 ? 22.281 8.148 16.5 1 78.19 271 LEU A CA 1
ATOM 2050 C C . LEU A 1 271 ? 21.562 9.438 16.922 1 78.19 271 LEU A C 1
ATOM 2052 O O . LEU A 1 271 ? 22.172 10.508 16.938 1 78.19 271 LEU A O 1
ATOM 2056 N N . GLY A 1 272 ? 20.297 9.336 17.109 1 72.25 272 GLY A N 1
ATOM 2057 C CA . GLY A 1 272 ? 19.531 10.453 17.625 1 72.25 272 GLY A CA 1
ATOM 2058 C C . GLY A 1 272 ? 19.359 11.57 16.609 1 72.25 272 GLY A C 1
ATOM 2059 O O . GLY A 1 272 ? 19.328 12.75 16.969 1 72.25 272 GLY A O 1
ATOM 2060 N N . ALA A 1 273 ? 19.422 11.312 15.344 1 76.88 273 ALA A N 1
ATOM 2061 C CA . ALA A 1 273 ? 19.359 12.344 14.312 1 76.88 273 ALA A CA 1
ATOM 2062 C C . ALA A 1 273 ? 18.016 13.07 14.344 1 76.88 273 ALA A C 1
ATOM 2064 O O . ALA A 1 273 ? 17.969 14.289 14.195 1 76.88 273 ALA A O 1
ATOM 2065 N N . GLY A 1 274 ? 16.906 12.375 14.594 1 78.94 274 GLY A N 1
ATOM 2066 C CA . GLY A 1 274 ? 15.578 12.969 14.68 1 78.94 274 GLY A CA 1
ATOM 2067 C C . GLY A 1 274 ? 15.086 13.523 13.359 1 78.94 274 GLY A C 1
ATOM 2068 O O . GLY A 1 274 ? 14.164 14.336 13.32 1 78.94 274 GLY A O 1
ATOM 2069 N N . LYS A 1 275 ? 15.852 13.328 12.344 1 89.06 275 LYS A N 1
ATOM 2070 C CA . LYS A 1 275 ? 15.492 13.727 10.992 1 89.06 275 LYS A CA 1
ATOM 2071 C C . LYS A 1 275 ? 15.93 12.672 9.977 1 89.06 275 LYS A C 1
ATOM 2073 O O . LYS A 1 275 ? 16.828 11.867 10.25 1 89.06 275 LYS A O 1
ATOM 2078 N N . PRO A 1 276 ? 15.258 12.656 8.875 1 92.56 276 PRO A N 1
ATOM 2079 C CA . PRO A 1 276 ? 15.688 11.703 7.855 1 92.56 276 PRO A CA 1
ATOM 2080 C C . PRO A 1 276 ? 17.141 11.914 7.426 1 92.56 276 PRO A C 1
ATOM 2082 O O . PRO A 1 276 ? 17.578 13.062 7.246 1 92.56 276 PRO A O 1
ATOM 2085 N N . ASN A 1 277 ? 17.922 10.906 7.359 1 95.19 277 ASN A N 1
ATOM 2086 C CA . ASN A 1 277 ? 19.312 10.961 6.973 1 95.19 277 ASN A CA 1
ATOM 2087 C C . ASN A 1 277 ? 19.766 9.672 6.281 1 95.19 277 ASN A C 1
ATOM 2089 O O . ASN A 1 277 ? 19.109 8.633 6.422 1 95.19 277 ASN A O 1
ATOM 2093 N N . VAL A 1 278 ? 20.844 9.781 5.586 1 96.38 278 VAL A N 1
ATOM 2094 C CA . VAL A 1 278 ? 21.219 8.68 4.711 1 96.38 278 VAL A CA 1
ATOM 2095 C C . VAL A 1 278 ? 22 7.633 5.508 1 96.38 278 VAL A C 1
ATOM 2097 O O . VAL A 1 278 ? 21.875 6.43 5.262 1 96.38 278 VAL A O 1
ATOM 2100 N N . ILE A 1 279 ? 22.828 8.023 6.453 1 95 279 ILE A N 1
ATOM 2101 C CA . ILE A 1 279 ? 23.609 7.09 7.25 1 95 279 ILE A CA 1
ATOM 2102 C C . ILE A 1 279 ? 22.688 6.219 8.094 1 95 279 ILE A C 1
ATOM 2104 O O . ILE A 1 279 ? 22.859 5 8.164 1 95 279 ILE A O 1
ATOM 2108 N N . GLY A 1 280 ? 21.75 6.848 8.727 1 94.31 280 GLY A N 1
ATOM 2109 C CA . GLY A 1 280 ? 20.75 6.086 9.453 1 94.31 280 GLY A CA 1
ATOM 2110 C C . GLY A 1 280 ? 19.969 5.133 8.578 1 94.31 280 GLY A C 1
ATOM 2111 O O . GLY A 1 280 ? 19.688 4 8.977 1 94.31 280 GLY A O 1
ATOM 2112 N N . THR A 1 281 ? 19.578 5.648 7.453 1 95.75 281 THR A N 1
ATOM 2113 C CA . THR A 1 281 ? 18.844 4.824 6.496 1 95.75 281 THR A CA 1
ATOM 2114 C C . THR A 1 281 ? 19.656 3.594 6.105 1 95.75 281 THR A C 1
ATOM 2116 O O . THR A 1 281 ? 19.125 2.49 6.012 1 95.75 281 THR A O 1
ATOM 2119 N N . PHE A 1 282 ? 20.953 3.809 5.898 1 96.56 282 PHE A N 1
ATOM 2120 C CA . PHE A 1 282 ? 21.828 2.697 5.57 1 96.56 282 PHE A CA 1
ATOM 2121 C C . PHE A 1 282 ? 21.859 1.675 6.703 1 96.56 282 PHE A C 1
ATOM 2123 O O . PHE A 1 282 ? 21.75 0.471 6.461 1 96.56 282 PHE A O 1
ATOM 2130 N N . LEU A 1 283 ? 21.938 2.074 7.883 1 94.38 283 LEU A N 1
ATOM 2131 C CA . LEU A 1 283 ? 21.953 1.187 9.039 1 94.38 283 LEU A CA 1
ATOM 2132 C C . LEU A 1 283 ? 20.609 0.485 9.203 1 94.38 283 LEU A C 1
ATOM 2134 O O . LEU A 1 283 ? 20.547 -0.678 9.609 1 94.38 283 LEU A O 1
ATOM 2138 N N . GLY A 1 284 ? 19.578 1.25 8.969 1 94 284 GLY A N 1
ATOM 2139 C CA . GLY A 1 284 ? 18.266 0.623 8.969 1 94 284 GLY A CA 1
ATOM 2140 C C . GLY A 1 284 ? 18.125 -0.488 7.941 1 94 284 GLY A C 1
ATOM 2141 O O . GLY A 1 284 ? 17.578 -1.553 8.242 1 94 284 GLY A O 1
ATOM 2142 N N . ALA A 1 285 ? 18.594 -0.193 6.754 1 95.94 285 ALA A N 1
ATOM 2143 C CA . ALA A 1 285 ? 18.578 -1.206 5.699 1 95.94 285 ALA A CA 1
ATOM 2144 C C . ALA A 1 285 ? 19.422 -2.418 6.09 1 95.94 285 ALA A C 1
ATOM 2146 O O . ALA A 1 285 ? 19.062 -3.557 5.781 1 95.94 285 ALA A O 1
ATOM 2147 N N . PHE A 1 286 ? 20.5 -2.107 6.695 1 94.88 286 PHE A N 1
ATOM 2148 C CA . PHE A 1 286 ? 21.375 -3.166 7.184 1 94.88 286 PHE A CA 1
ATOM 2149 C C . PHE A 1 286 ? 20.641 -4.051 8.188 1 94.88 286 PHE A C 1
ATOM 2151 O O . PHE A 1 286 ? 20.719 -5.281 8.117 1 94.88 286 PHE A O 1
ATOM 2158 N N . LEU A 1 287 ? 19.922 -3.463 9.062 1 92.94 287 LEU A N 1
ATOM 2159 C CA . LEU A 1 287 ? 19.141 -4.191 10.062 1 92.94 287 LEU A CA 1
ATOM 2160 C C . LEU A 1 287 ? 18.109 -5.082 9.398 1 92.94 287 LEU A C 1
ATOM 2162 O O . LEU A 1 287 ? 18.016 -6.273 9.703 1 92.94 287 LEU A O 1
ATOM 2166 N N . ILE A 1 288 ? 17.406 -4.504 8.5 1 92 288 ILE A N 1
ATOM 2167 C CA . ILE A 1 288 ? 16.344 -5.234 7.82 1 92 288 ILE A CA 1
ATOM 2168 C C . ILE A 1 288 ? 16.938 -6.391 7.023 1 92 288 ILE A C 1
ATOM 2170 O O . ILE A 1 288 ? 16.406 -7.504 7.035 1 92 288 ILE A O 1
ATOM 2174 N N . GLY A 1 289 ? 18.031 -6.125 6.363 1 93 289 GLY A N 1
ATOM 2175 C CA . GLY A 1 289 ? 18.688 -7.145 5.555 1 93 289 GLY A CA 1
ATOM 2176 C C . GLY A 1 289 ? 19.172 -8.328 6.367 1 93 289 GLY A C 1
ATOM 2177 O O . GLY A 1 289 ? 18.969 -9.477 5.977 1 93 289 GLY A O 1
ATOM 2178 N N . ILE A 1 290 ? 19.75 -8.031 7.453 1 92.94 290 ILE A N 1
ATOM 2179 C CA . ILE A 1 290 ? 20.281 -9.094 8.297 1 92.94 290 ILE A CA 1
ATOM 2180 C C . ILE A 1 290 ? 19.125 -9.906 8.883 1 92.94 290 ILE A C 1
ATOM 2182 O O . ILE A 1 290 ? 19.203 -11.133 8.984 1 92.94 290 ILE A O 1
ATOM 2186 N N . LEU A 1 291 ? 18.094 -9.266 9.258 1 91.69 291 LEU A N 1
ATOM 2187 C CA . LEU A 1 291 ? 16.938 -9.953 9.82 1 91.69 291 LEU A CA 1
ATOM 2188 C C . LEU A 1 291 ? 16.312 -10.898 8.805 1 91.69 291 LEU A C 1
ATOM 2190 O O . LEU A 1 291 ? 16.031 -12.055 9.117 1 91.69 291 LEU A O 1
ATOM 2194 N N . LEU A 1 292 ? 16.141 -10.383 7.641 1 92.06 292 LEU A N 1
ATOM 2195 C CA . LEU A 1 292 ? 15.492 -11.18 6.605 1 92.06 292 LEU A CA 1
ATOM 2196 C C . LEU A 1 292 ? 16.375 -12.359 6.199 1 92.06 292 LEU A C 1
ATOM 2198 O O . LEU A 1 292 ? 15.883 -13.469 5.984 1 92.06 292 LEU A O 1
ATOM 2202 N N . ASN A 1 293 ? 17.641 -12.07 6.098 1 91.75 293 ASN A N 1
ATOM 2203 C CA . ASN A 1 293 ? 18.562 -13.156 5.785 1 91.75 293 ASN A CA 1
ATOM 2204 C C . ASN A 1 293 ? 18.578 -14.211 6.883 1 91.75 293 ASN A C 1
ATOM 2206 O O . ASN A 1 293 ? 18.578 -15.414 6.594 1 91.75 293 ASN A O 1
ATOM 2210 N N . GLY A 1 294 ? 18.625 -13.773 8.055 1 90.25 294 GLY A N 1
ATOM 2211 C CA . GLY A 1 294 ? 18.594 -14.703 9.172 1 90.25 294 GLY A CA 1
ATOM 2212 C C . GLY A 1 294 ? 17.344 -15.57 9.188 1 90.25 294 GLY A C 1
ATOM 2213 O O . GLY A 1 294 ? 17.422 -16.766 9.469 1 90.25 294 GLY A O 1
ATOM 2214 N N . LEU A 1 295 ? 16.25 -14.984 8.93 1 89.56 295 LEU A N 1
ATOM 2215 C CA . LEU A 1 295 ? 14.992 -15.734 8.898 1 89.56 295 LEU A CA 1
ATOM 2216 C C . LEU A 1 295 ? 15 -16.75 7.766 1 89.56 295 LEU A C 1
ATOM 2218 O O . LEU A 1 295 ? 14.461 -17.859 7.91 1 89.56 295 LEU A O 1
ATOM 2222 N N . THR A 1 296 ? 15.539 -16.297 6.668 1 89.06 296 THR A N 1
ATOM 2223 C CA . THR A 1 296 ? 15.68 -17.219 5.547 1 89.06 296 THR A CA 1
ATOM 2224 C C . THR A 1 296 ? 16.547 -18.406 5.934 1 89.06 296 THR A C 1
ATOM 2226 O O . THR A 1 296 ? 16.234 -19.547 5.578 1 89.06 296 THR A O 1
ATOM 2229 N N . MET A 1 297 ? 17.562 -18.156 6.605 1 89.12 297 MET A N 1
ATOM 2230 C CA . MET A 1 297 ? 18.469 -19.219 7.016 1 89.12 297 MET A CA 1
ATOM 2231 C C . MET A 1 297 ? 17.797 -20.156 8.016 1 89.12 297 MET A C 1
ATOM 2233 O O . MET A 1 297 ? 18.156 -21.328 8.117 1 89.12 297 MET A O 1
ATOM 2237 N N . LEU A 1 298 ? 16.859 -19.688 8.742 1 88.75 298 LEU A N 1
ATOM 2238 C CA . LEU A 1 298 ? 16.109 -20.516 9.68 1 88.75 298 LEU A CA 1
ATOM 2239 C C . LEU A 1 298 ? 14.961 -21.219 8.969 1 88.75 298 LEU A C 1
ATOM 2241 O O . LEU A 1 298 ? 14.109 -21.828 9.617 1 88.75 298 LEU A O 1
ATOM 2245 N N . ASN A 1 299 ? 14.852 -21.062 7.645 1 85.88 299 ASN A N 1
ATOM 2246 C CA . ASN A 1 299 ? 13.891 -21.719 6.773 1 85.88 299 ASN A CA 1
ATOM 2247 C C . ASN A 1 299 ? 12.469 -21.234 7.039 1 85.88 299 ASN A C 1
ATOM 2249 O O . ASN A 1 299 ? 11.516 -22.016 6.98 1 85.88 299 ASN A O 1
ATOM 2253 N N . LEU A 1 300 ? 12.391 -20.047 7.465 1 84.88 300 LEU A N 1
ATOM 2254 C CA . LEU A 1 300 ? 11.062 -19.469 7.562 1 84.88 300 LEU A CA 1
ATOM 2255 C C . LEU A 1 300 ? 10.539 -19.047 6.188 1 84.88 300 LEU A C 1
ATOM 2257 O O . LEU A 1 300 ? 11.305 -18.547 5.363 1 84.88 300 LEU A O 1
ATOM 2261 N N . PRO A 1 301 ? 9.258 -19.328 5.992 1 84.69 301 PRO A N 1
ATOM 2262 C CA . PRO A 1 301 ? 8.695 -18.922 4.699 1 84.69 301 PRO A CA 1
ATOM 2263 C C . PRO A 1 301 ? 8.688 -17.406 4.508 1 84.69 301 PRO A C 1
ATOM 2265 O O . PRO A 1 301 ? 8.711 -16.656 5.484 1 84.69 301 PRO A O 1
ATOM 2268 N N . TYR A 1 302 ? 8.633 -16.953 3.279 1 79.81 302 TYR A N 1
ATOM 2269 C CA . TYR A 1 302 ? 8.75 -15.547 2.9 1 79.81 302 TYR A CA 1
ATOM 2270 C C . TYR A 1 302 ? 7.57 -14.742 3.428 1 79.81 302 TYR A C 1
ATOM 2272 O O . TYR A 1 302 ? 7.676 -13.523 3.611 1 79.81 302 TYR A O 1
ATOM 2280 N N . TYR A 1 303 ? 6.484 -15.438 3.74 1 82.56 303 TYR A N 1
ATOM 2281 C CA . TYR A 1 303 ? 5.312 -14.727 4.238 1 82.56 303 TYR A CA 1
ATOM 2282 C C . TYR A 1 303 ? 5.559 -14.188 5.645 1 82.56 303 TYR A C 1
ATOM 2284 O O . TYR A 1 303 ? 4.938 -13.203 6.059 1 82.56 303 TYR A O 1
ATOM 2292 N N . ALA A 1 304 ? 6.52 -14.758 6.312 1 86.94 304 ALA A N 1
ATOM 2293 C CA . ALA A 1 304 ? 6.867 -14.328 7.664 1 86.94 304 ALA A CA 1
ATOM 2294 C C . ALA A 1 304 ? 7.676 -13.031 7.629 1 86.94 304 ALA A C 1
ATOM 2296 O O . ALA A 1 304 ? 7.746 -12.312 8.625 1 86.94 304 ALA A O 1
ATOM 2297 N N . PHE A 1 305 ? 8.211 -12.758 6.465 1 89.38 305 PHE A N 1
ATOM 2298 C CA . PHE A 1 305 ? 9.047 -11.578 6.332 1 89.38 305 PHE A CA 1
ATOM 2299 C C . PHE A 1 305 ? 8.227 -10.305 6.52 1 89.38 305 PHE A C 1
ATOM 2301 O O . PHE A 1 305 ? 8.695 -9.344 7.133 1 89.38 305 PHE A O 1
ATOM 2308 N N . ASP A 1 306 ? 7.004 -10.359 6.051 1 89.06 306 ASP A N 1
ATOM 2309 C CA . ASP A 1 306 ? 6.145 -9.18 6.133 1 89.06 306 ASP A CA 1
ATOM 2310 C C . ASP A 1 306 ? 5.805 -8.852 7.582 1 89.06 306 ASP A C 1
ATOM 2312 O O . ASP A 1 306 ? 5.691 -7.676 7.945 1 89.06 306 ASP A O 1
ATOM 2316 N N . ILE A 1 307 ? 5.652 -9.867 8.359 1 92 307 ILE A N 1
ATOM 2317 C CA . ILE A 1 307 ? 5.355 -9.664 9.773 1 92 307 ILE A CA 1
ATOM 2318 C C . ILE A 1 307 ? 6.535 -8.969 10.453 1 92 307 ILE A C 1
ATOM 2320 O O . ILE A 1 307 ? 6.352 -8 11.188 1 92 307 ILE A O 1
ATOM 2324 N N . VAL A 1 308 ? 7.695 -9.453 10.148 1 90.31 308 VAL A N 1
ATOM 2325 C CA . VAL A 1 308 ? 8.906 -8.914 10.758 1 90.31 308 VAL A CA 1
ATOM 2326 C C . VAL A 1 308 ? 9.133 -7.48 10.281 1 90.31 308 VAL A C 1
ATOM 2328 O O . VAL A 1 308 ? 9.422 -6.59 11.086 1 90.31 308 VAL A O 1
ATOM 2331 N N . LYS A 1 309 ? 8.992 -7.281 9 1 90.06 309 LYS A N 1
ATOM 2332 C CA . LYS A 1 309 ? 9.156 -5.941 8.438 1 90.06 309 LYS A CA 1
ATOM 2333 C C . LYS A 1 309 ? 8.18 -4.953 9.078 1 90.06 309 LYS A C 1
ATOM 2335 O O . LYS A 1 309 ? 8.57 -3.85 9.461 1 90.06 309 LYS A O 1
ATOM 2340 N N . GLY A 1 310 ? 6.965 -5.379 9.156 1 90.69 310 GLY A N 1
ATOM 2341 C CA . GLY A 1 310 ? 5.965 -4.531 9.789 1 90.69 310 GLY A CA 1
ATOM 2342 C C . GLY A 1 310 ? 6.246 -4.266 11.258 1 90.69 310 GLY A C 1
ATOM 2343 O O . GLY A 1 310 ? 6.098 -3.137 11.727 1 90.69 310 GLY A O 1
ATOM 2344 N N . ALA A 1 311 ? 6.691 -5.281 11.93 1 92.81 311 ALA A N 1
ATOM 2345 C CA . ALA A 1 311 ? 7.004 -5.152 13.352 1 92.81 311 ALA A CA 1
ATOM 2346 C C . ALA A 1 311 ? 8.18 -4.207 13.57 1 92.81 311 ALA A C 1
ATOM 2348 O O . ALA A 1 311 ? 8.164 -3.391 14.492 1 92.81 311 ALA A O 1
ATOM 2349 N N . VAL A 1 312 ? 9.172 -4.328 12.742 1 89.5 312 VAL A N 1
ATOM 2350 C CA . VAL A 1 312 ? 10.336 -3.459 12.836 1 89.5 312 VAL A CA 1
ATOM 2351 C C . VAL A 1 312 ? 9.914 -2.008 12.609 1 89.5 312 VAL A C 1
ATOM 2353 O O . VAL A 1 312 ? 10.391 -1.101 13.297 1 89.5 312 VAL A O 1
ATOM 2356 N N . LEU A 1 313 ? 9.055 -1.856 11.633 1 88.56 313 LEU A N 1
ATOM 2357 C CA . LEU A 1 313 ? 8.578 -0.508 11.352 1 88.56 313 LEU A CA 1
ATOM 2358 C C . LEU A 1 313 ? 7.824 0.064 12.539 1 88.56 313 LEU A C 1
ATOM 2360 O O . LEU A 1 313 ? 8.062 1.205 12.945 1 88.56 313 LEU A O 1
ATOM 2364 N N . ILE A 1 314 ? 6.934 -0.7 13.133 1 92 314 ILE A N 1
ATOM 2365 C CA . ILE A 1 314 ? 6.168 -0.246 14.289 1 92 314 ILE A CA 1
ATOM 2366 C C . ILE A 1 314 ? 7.117 0.108 15.43 1 92 314 ILE A C 1
ATOM 2368 O O . ILE A 1 314 ? 6.941 1.13 16.094 1 92 314 ILE A O 1
ATOM 2372 N N . PHE A 1 315 ? 8.055 -0.735 15.633 1 89.62 315 PHE A N 1
ATOM 2373 C CA . PHE A 1 315 ? 9.008 -0.497 16.703 1 89.62 315 PHE A CA 1
ATOM 2374 C C . PHE A 1 315 ? 9.805 0.779 16.453 1 89.62 315 PHE A C 1
ATOM 2376 O O . PHE A 1 315 ? 9.984 1.595 17.359 1 89.62 315 PHE A O 1
ATOM 2383 N N . ALA A 1 316 ? 10.281 0.894 15.234 1 86.75 316 ALA A N 1
ATOM 2384 C CA . ALA A 1 316 ? 11.047 2.078 14.867 1 86.75 316 ALA A CA 1
ATOM 2385 C C . ALA A 1 316 ? 10.219 3.348 15.031 1 86.75 316 ALA A C 1
ATOM 2387 O O . ALA A 1 316 ? 10.703 4.352 15.555 1 86.75 316 ALA A O 1
ATOM 2388 N N . LEU A 1 317 ? 9.023 3.297 14.602 1 87.5 317 LEU A N 1
ATOM 2389 C CA . LEU A 1 317 ? 8.125 4.441 14.695 1 87.5 317 LEU A CA 1
ATOM 2390 C C . LEU A 1 317 ? 7.805 4.762 16.156 1 87.5 317 LEU A C 1
ATOM 2392 O O . LEU A 1 317 ? 7.723 5.934 16.531 1 87.5 317 LEU A O 1
ATOM 2396 N N . SER A 1 318 ? 7.594 3.725 16.922 1 88.06 318 SER A N 1
ATOM 2397 C CA . SER A 1 318 ? 7.293 3.918 18.328 1 88.06 318 SER A CA 1
ATOM 2398 C C . SER A 1 318 ? 8.445 4.613 19.047 1 88.06 318 SER A C 1
ATOM 2400 O O . SER A 1 318 ? 8.227 5.516 19.859 1 88.06 318 SER A O 1
ATOM 2402 N N . MET A 1 319 ? 9.617 4.238 18.734 1 83.31 319 MET A N 1
ATOM 2403 C CA . MET A 1 319 ? 10.789 4.855 19.359 1 83.31 319 MET A CA 1
ATOM 2404 C C . MET A 1 319 ? 10.938 6.309 18.922 1 83.31 319 MET A C 1
ATOM 2406 O O . MET A 1 319 ? 11.289 7.172 19.719 1 83.31 319 MET A O 1
ATOM 2410 N N . THR A 1 320 ? 10.688 6.484 17.688 1 78.5 320 THR A N 1
ATOM 2411 C CA . THR A 1 320 ? 10.852 7.824 17.125 1 78.5 320 THR A CA 1
ATOM 2412 C C . THR A 1 320 ? 9.789 8.773 17.688 1 78.5 320 THR A C 1
ATOM 2414 O O . THR A 1 320 ? 10.117 9.852 18.172 1 78.5 320 THR A O 1
ATOM 2417 N N . TYR A 1 321 ? 8.602 8.375 17.75 1 82.31 321 TYR A N 1
ATOM 2418 C CA . TYR A 1 321 ? 7.52 9.297 18.062 1 82.31 321 TYR A CA 1
ATOM 2419 C C . TYR A 1 321 ? 7.293 9.383 19.562 1 82.31 321 TYR A C 1
ATOM 2421 O O . TYR A 1 321 ? 6.859 10.414 20.078 1 82.31 321 TYR A O 1
ATOM 2429 N N . LEU A 1 322 ? 7.586 8.305 20.297 1 80.88 322 LEU A N 1
ATOM 2430 C CA . LEU A 1 322 ? 7.504 8.398 21.75 1 80.88 322 LEU A CA 1
ATOM 2431 C C . LEU A 1 322 ? 8.555 9.352 22.297 1 80.88 322 LEU A C 1
ATOM 2433 O O . LEU A 1 322 ? 8.297 10.094 23.25 1 80.88 322 LEU A O 1
ATOM 2437 N N . HIS A 1 323 ? 9.688 9.305 21.703 1 77.62 323 HIS A N 1
ATOM 2438 C CA . HIS A 1 323 ? 10.766 10.188 22.125 1 77.62 323 HIS A CA 1
ATOM 2439 C C . HIS A 1 323 ? 10.461 11.641 21.781 1 77.62 323 HIS A C 1
ATOM 2441 O O . HIS A 1 323 ? 10.75 12.539 22.578 1 77.62 323 HIS A O 1
ATOM 2447 N N . MET A 1 324 ? 9.891 11.844 20.672 1 75.69 324 MET A N 1
ATOM 2448 C CA . MET A 1 324 ? 9.578 13.203 20.234 1 75.69 324 MET A CA 1
ATOM 2449 C C . MET A 1 324 ? 8.516 13.828 21.141 1 75.69 324 MET A C 1
ATOM 2451 O O . MET A 1 324 ? 8.594 15.016 21.453 1 75.69 324 MET A O 1
ATOM 2455 N N . TYR A 1 325 ? 7.578 13.062 21.531 1 74.06 325 TYR A N 1
ATOM 2456 C CA . TYR A 1 325 ? 6.484 13.594 22.328 1 74.06 325 TYR A CA 1
ATOM 2457 C C . TYR A 1 325 ? 6.926 13.805 23.781 1 74.06 325 TYR A C 1
ATOM 2459 O O . TYR A 1 325 ? 6.438 14.711 24.453 1 74.06 325 TYR A O 1
ATOM 2467 N N . ARG A 1 326 ? 7.797 13.047 24.203 1 67.62 326 ARG A N 1
ATOM 2468 C CA . ARG A 1 326 ? 8.266 13.242 25.578 1 67.62 326 ARG A CA 1
ATOM 2469 C C . ARG A 1 326 ? 9.172 14.469 25.672 1 67.62 326 ARG A C 1
ATOM 2471 O O . ARG A 1 326 ? 9.227 15.125 26.719 1 67.62 326 ARG A O 1
ATOM 2478 N N . ARG A 1 327 ? 9.836 14.742 24.672 1 61.34 327 ARG A N 1
ATOM 2479 C CA . ARG A 1 327 ? 10.68 15.93 24.703 1 61.34 327 ARG A CA 1
ATOM 2480 C C . ARG A 1 327 ? 9.844 17.203 24.641 1 61.34 327 ARG A C 1
ATOM 2482 O O . ARG A 1 327 ? 10.242 18.234 25.188 1 61.34 327 ARG A O 1
ATOM 2489 N N . LYS A 1 328 ? 8.742 17.125 24 1 55.25 328 LYS A N 1
ATOM 2490 C CA . LYS A 1 328 ? 7.906 18.328 23.922 1 55.25 328 LYS A CA 1
ATOM 2491 C C . LYS A 1 328 ? 7.145 18.547 25.234 1 55.25 328 LYS A C 1
ATOM 2493 O O . LYS A 1 328 ? 6.727 19.672 25.531 1 55.25 328 LYS A O 1
ATOM 2498 N N . SER A 1 329 ? 6.91 17.594 26 1 48.06 329 SER A N 1
ATOM 2499 C CA . SER A 1 329 ? 6.285 17.844 27.297 1 48.06 329 SER A CA 1
ATOM 2500 C C . SER A 1 329 ? 7.32 18.25 28.344 1 48.06 329 SER A C 1
ATOM 2502 O O . SER A 1 329 ? 8.438 17.719 28.344 1 48.06 329 SER A O 1
ATOM 2504 N N . MET B 1 1 ? -16.031 34.594 -12.445 1 45.03 1 MET B N 1
ATOM 2505 C CA . MET B 1 1 ? -17.312 34.219 -11.844 1 45.03 1 MET B CA 1
ATOM 2506 C C . MET B 1 1 ? -17.812 32.906 -12.438 1 45.03 1 MET B C 1
ATOM 2508 O O . MET B 1 1 ? -18.422 32.094 -11.734 1 45.03 1 MET B O 1
ATOM 2512 N N . LYS B 1 2 ? -17.75 32.812 -13.852 1 49.12 2 LYS B N 1
ATOM 2513 C CA . LYS B 1 2 ? -18.281 31.703 -14.633 1 49.12 2 LYS B CA 1
ATOM 2514 C C . LYS B 1 2 ? -17.484 30.422 -14.406 1 49.12 2 LYS B C 1
ATOM 2516 O O . LYS B 1 2 ? -18.047 29.328 -14.383 1 49.12 2 LYS B O 1
ATOM 2521 N N . LYS B 1 3 ? -16.109 30.531 -14.406 1 51.44 3 LYS B N 1
ATOM 2522 C CA . LYS B 1 3 ? -15.164 29.438 -14.203 1 51.44 3 LYS B CA 1
ATOM 2523 C C . LYS B 1 3 ? -15.391 28.766 -12.852 1 51.44 3 LYS B C 1
ATOM 2525 O O . LYS B 1 3 ? -15.281 27.531 -12.75 1 51.44 3 LYS B O 1
ATOM 2530 N N . ASN B 1 4 ? -15.977 29.484 -11.898 1 66.19 4 ASN B N 1
ATOM 2531 C CA . ASN B 1 4 ? -16.25 28.984 -10.555 1 66.19 4 ASN B CA 1
ATOM 2532 C C . ASN B 1 4 ? -17.5 28.109 -10.539 1 66.19 4 ASN B C 1
ATOM 2534 O O . ASN B 1 4 ? -17.547 27.125 -9.789 1 66.19 4 ASN B O 1
ATOM 2538 N N . LYS B 1 5 ? -18.438 28.5 -11.547 1 66.31 5 LYS B N 1
ATOM 2539 C CA . LYS B 1 5 ? -19.688 27.75 -11.539 1 66.31 5 LYS B CA 1
ATOM 2540 C C . LYS B 1 5 ? -19.484 26.359 -12.141 1 66.31 5 LYS B C 1
ATOM 2542 O O . LYS B 1 5 ? -20.062 25.375 -11.641 1 66.31 5 LYS B O 1
ATOM 2547 N N . VAL B 1 6 ? -18.734 26.359 -13.234 1 70 6 VAL B N 1
ATOM 2548 C CA . VAL B 1 6 ? -18.469 25.094 -13.922 1 70 6 VAL B CA 1
ATOM 2549 C C . VAL B 1 6 ? -17.688 24.156 -13 1 70 6 VAL B C 1
ATOM 2551 O O . VAL B 1 6 ? -17.969 22.969 -12.945 1 70 6 VAL B O 1
ATOM 2554 N N . LEU B 1 7 ? -16.828 24.734 -12.312 1 70.5 7 LEU B N 1
ATOM 2555 C CA . LEU B 1 7 ? -16.047 23.922 -11.383 1 70.5 7 LEU B CA 1
ATOM 2556 C C . LEU B 1 7 ? -16.922 23.438 -10.234 1 70.5 7 LEU B C 1
ATOM 2558 O O . LEU B 1 7 ? -16.75 22.297 -9.773 1 70.5 7 LEU B O 1
ATOM 2562 N N . ASP B 1 8 ? -17.812 24.25 -9.898 1 75.94 8 ASP B N 1
ATOM 2563 C CA . ASP B 1 8 ? -18.719 23.875 -8.82 1 75.94 8 ASP B CA 1
ATOM 2564 C C . ASP B 1 8 ? -19.688 22.781 -9.273 1 75.94 8 ASP B C 1
ATOM 2566 O O . ASP B 1 8 ? -19.969 21.844 -8.523 1 75.94 8 ASP B O 1
ATOM 2570 N N . PHE B 1 9 ? -20.109 22.969 -10.461 1 76.44 9 PHE B N 1
ATOM 2571 C CA . PHE B 1 9 ? -21.016 21.969 -11.023 1 76.44 9 PHE B CA 1
ATOM 2572 C C . PHE B 1 9 ? -20.297 20.656 -11.234 1 76.44 9 PHE B C 1
ATOM 2574 O O . PHE B 1 9 ? -20.844 19.578 -10.938 1 76.44 9 PHE B O 1
ATOM 2581 N N . SER B 1 10 ? -19.156 20.75 -11.742 1 73.56 10 SER B N 1
ATOM 2582 C CA . SER B 1 10 ? -18.359 19.547 -11.969 1 73.56 10 SER B CA 1
ATOM 2583 C C . SER B 1 10 ? -18.016 18.859 -10.648 1 73.56 10 SER B C 1
ATOM 2585 O O . SER B 1 10 ? -18 17.625 -10.586 1 73.56 10 SER B O 1
ATOM 2587 N N . TYR B 1 11 ? -17.859 19.688 -9.711 1 73.75 11 TYR B N 1
ATOM 2588 C CA . TYR B 1 11 ? -17.562 19.156 -8.383 1 73.75 11 TYR B CA 1
ATOM 2589 C C . TYR B 1 11 ? -18.781 18.469 -7.773 1 73.75 11 TYR B C 1
ATOM 2591 O O . TYR B 1 11 ? -18.672 17.375 -7.219 1 73.75 11 TYR B O 1
ATOM 2599 N N . ARG B 1 12 ? -19.891 19.062 -7.926 1 75.69 12 ARG B N 1
ATOM 2600 C CA . ARG B 1 12 ? -21.109 18.594 -7.27 1 75.69 12 ARG B CA 1
ATOM 2601 C C . ARG B 1 12 ? -21.703 17.406 -8.016 1 75.69 12 ARG B C 1
ATOM 2603 O O . ARG B 1 12 ? -22.156 16.438 -7.402 1 75.69 12 ARG B O 1
ATOM 2610 N N . TYR B 1 13 ? -21.594 17.438 -9.289 1 80.62 13 TYR B N 1
ATOM 2611 C CA . TYR B 1 13 ? -22.328 16.453 -10.062 1 80.62 13 TYR B CA 1
ATOM 2612 C C . TYR B 1 13 ? -21.391 15.672 -10.984 1 80.62 13 TYR B C 1
ATOM 2614 O O . TYR B 1 13 ? -21.828 14.789 -11.727 1 80.62 13 TYR B O 1
ATOM 2622 N N . GLY B 1 14 ? -20.172 15.953 -10.891 1 77.44 14 GLY B N 1
ATOM 2623 C CA . GLY B 1 14 ? -19.203 15.336 -11.781 1 77.44 14 GLY B CA 1
ATOM 2624 C C . GLY B 1 14 ? -19.203 13.82 -11.703 1 77.44 14 GLY B C 1
ATOM 2625 O O . GLY B 1 14 ? -19.234 13.141 -12.734 1 77.44 14 GLY B O 1
ATOM 2626 N N . ALA B 1 15 ? -19.203 13.32 -10.523 1 79.81 15 ALA B N 1
ATOM 2627 C CA . ALA B 1 15 ? -19.156 11.867 -10.344 1 79.81 15 ALA B CA 1
ATOM 2628 C C . ALA B 1 15 ? -20.406 11.203 -10.914 1 79.81 15 ALA B C 1
ATOM 2630 O O . ALA B 1 15 ? -20.328 10.141 -11.539 1 79.81 15 ALA B O 1
ATOM 2631 N N . ILE B 1 16 ? -21.5 11.828 -10.734 1 85.38 16 ILE B N 1
ATOM 2632 C CA . ILE B 1 16 ? -22.766 11.281 -11.211 1 85.38 16 ILE B CA 1
ATOM 2633 C C . ILE B 1 16 ? -22.781 11.266 -12.742 1 85.38 16 ILE B C 1
ATOM 2635 O O . ILE B 1 16 ? -23.203 10.281 -13.352 1 85.38 16 ILE B O 1
ATOM 2639 N N . PHE B 1 17 ? -22.312 12.32 -13.32 1 87 17 PHE B N 1
ATOM 2640 C CA . PHE B 1 17 ? -22.25 12.398 -14.781 1 87 17 PHE B CA 1
ATOM 2641 C C . PHE B 1 17 ? -21.312 11.328 -15.336 1 87 17 PHE B C 1
ATOM 2643 O O . PHE B 1 17 ? -21.609 10.719 -16.375 1 87 17 PHE B O 1
ATOM 2650 N N . VAL B 1 18 ? -20.234 11.133 -14.648 1 86.06 18 VAL B N 1
ATOM 2651 C CA . VAL B 1 18 ? -19.266 10.125 -15.094 1 86.06 18 VAL B CA 1
ATOM 2652 C C . VAL B 1 18 ? -19.891 8.734 -15 1 86.06 18 VAL B C 1
ATOM 2654 O O . VAL B 1 18 ? -19.719 7.902 -15.891 1 86.06 18 VAL B O 1
ATOM 2657 N N . ILE B 1 19 ? -20.609 8.531 -13.945 1 88.69 19 ILE B N 1
ATOM 2658 C CA . ILE B 1 19 ? -21.281 7.242 -13.75 1 88.69 19 ILE B CA 1
ATOM 2659 C C . ILE B 1 19 ? -22.25 6.984 -14.891 1 88.69 19 ILE B C 1
ATOM 2661 O O . ILE B 1 19 ? -22.234 5.914 -15.5 1 88.69 19 ILE B O 1
ATOM 2665 N N . ILE B 1 20 ? -23.031 7.973 -15.188 1 91.25 20 ILE B N 1
ATOM 2666 C CA . ILE B 1 20 ? -24.016 7.84 -16.25 1 91.25 20 ILE B CA 1
ATOM 2667 C C . ILE B 1 20 ? -23.312 7.633 -17.594 1 91.25 20 ILE B C 1
ATOM 2669 O O . ILE B 1 20 ? -23.719 6.777 -18.391 1 91.25 20 ILE B O 1
ATOM 2673 N N . ALA B 1 21 ? -22.297 8.406 -17.812 1 91.38 21 ALA B N 1
ATOM 2674 C CA . ALA B 1 21 ? -21.547 8.297 -19.062 1 91.38 21 ALA B CA 1
ATOM 2675 C C . ALA B 1 21 ? -20.953 6.902 -19.219 1 91.38 21 ALA B C 1
ATOM 2677 O O . ALA B 1 21 ? -20.984 6.336 -20.312 1 91.38 21 ALA B O 1
ATOM 2678 N N . VAL B 1 22 ? -20.438 6.371 -18.156 1 90.5 22 VAL B N 1
ATOM 2679 C CA . VAL B 1 22 ? -19.812 5.051 -18.188 1 90.5 22 VAL B CA 1
ATOM 2680 C C . VAL B 1 22 ? -20.875 3.982 -18.438 1 90.5 22 VAL B C 1
ATOM 2682 O O . VAL B 1 22 ? -20.672 3.051 -19.219 1 90.5 22 VAL B O 1
ATOM 2685 N N . ILE B 1 23 ? -22.016 4.145 -17.766 1 91.94 23 ILE B N 1
ATOM 2686 C CA . ILE B 1 23 ? -23.109 3.195 -17.953 1 91.94 23 ILE B CA 1
ATOM 2687 C C . ILE B 1 23 ? -23.578 3.205 -19.406 1 91.94 23 ILE B C 1
ATOM 2689 O O . ILE B 1 23 ? -23.719 2.146 -20.016 1 91.94 23 ILE B O 1
ATOM 2693 N N . VAL B 1 24 ? -23.75 4.363 -19.938 1 93.44 24 VAL B N 1
ATOM 2694 C CA . VAL B 1 24 ? -24.203 4.512 -21.312 1 93.44 24 VAL B CA 1
ATOM 2695 C C . VAL B 1 24 ? -23.156 3.949 -22.266 1 93.44 24 VAL B C 1
ATOM 2697 O O . VAL B 1 24 ? -23.484 3.219 -23.203 1 93.44 24 VAL B O 1
ATOM 2700 N N . PHE B 1 25 ? -21.969 4.227 -22.047 1 93.12 25 PHE B N 1
ATOM 2701 C CA . PHE B 1 25 ? -20.875 3.771 -22.906 1 93.12 25 PHE B CA 1
ATOM 2702 C C . PHE B 1 25 ? -20.828 2.248 -22.953 1 93.12 25 PHE B C 1
ATOM 2704 O O . PHE B 1 25 ? -20.828 1.659 -24.031 1 93.12 25 PHE B O 1
ATOM 2711 N N . PHE B 1 26 ? -20.844 1.605 -21.812 1 92.5 26 PHE B N 1
ATOM 2712 C CA . PHE B 1 26 ? -20.703 0.155 -21.781 1 92.5 26 PHE B CA 1
ATOM 2713 C C . PHE B 1 26 ? -21.984 -0.525 -22.25 1 92.5 26 PHE B C 1
ATOM 2715 O O . PHE B 1 26 ? -21.953 -1.637 -22.781 1 92.5 26 PHE B O 1
ATOM 2722 N N . SER B 1 27 ? -23.094 0.189 -22.031 1 91.81 27 SER B N 1
ATOM 2723 C CA . SER B 1 27 ? -24.359 -0.348 -22.531 1 91.81 27 SER B CA 1
ATOM 2724 C C . SER B 1 27 ? -24.375 -0.404 -24.062 1 91.81 27 SER B C 1
ATOM 2726 O O . SER B 1 27 ? -24.984 -1.294 -24.641 1 91.81 27 SER B O 1
ATOM 2728 N N . ILE B 1 28 ? -23.703 0.49 -24.656 1 93.19 28 ILE B N 1
ATOM 2729 C CA . ILE B 1 28 ? -23.641 0.556 -26.109 1 93.19 28 ILE B CA 1
ATOM 2730 C C . ILE B 1 28 ? -22.609 -0.447 -26.641 1 93.19 28 ILE B C 1
ATOM 2732 O O . ILE B 1 28 ? -22.844 -1.117 -27.641 1 93.19 28 ILE B O 1
ATOM 2736 N N . VAL B 1 29 ? -21.594 -0.598 -26 1 91.56 29 VAL B N 1
ATOM 2737 C CA . VAL B 1 29 ? -20.469 -1.396 -26.469 1 91.56 29 VAL B CA 1
ATOM 2738 C C . VAL B 1 29 ? -20.766 -2.879 -26.25 1 91.56 29 VAL B C 1
ATOM 2740 O O . VAL B 1 29 ? -20.328 -3.721 -27.047 1 91.56 29 VAL B O 1
ATOM 2743 N N . ASN B 1 30 ? -21.469 -3.225 -25.203 1 91.25 30 ASN B N 1
ATOM 2744 C CA . ASN B 1 30 ? -21.766 -4.617 -24.875 1 91.25 30 ASN B CA 1
ATOM 2745 C C . ASN B 1 30 ? -23.25 -4.824 -24.594 1 91.25 30 ASN B C 1
ATOM 2747 O O . ASN B 1 30 ? -23.75 -4.387 -23.547 1 91.25 30 ASN B O 1
ATOM 2751 N N . PRO B 1 31 ? -23.875 -5.523 -25.359 1 89.25 31 PRO B N 1
ATOM 2752 C CA . PRO B 1 31 ? -25.312 -5.742 -25.188 1 89.25 31 PRO B CA 1
ATOM 2753 C C . PRO B 1 31 ? -25.641 -6.496 -23.906 1 89.25 31 PRO B C 1
ATOM 2755 O O . PRO B 1 31 ? -26.781 -6.426 -23.422 1 89.25 31 PRO B O 1
ATOM 2758 N N . ASN B 1 32 ? -24.734 -7.148 -23.344 1 90.44 32 ASN B N 1
ATOM 2759 C CA . ASN B 1 32 ? -24.984 -7.926 -22.141 1 90.44 32 ASN B CA 1
ATOM 2760 C C . ASN B 1 32 ? -24.797 -7.09 -20.875 1 90.44 32 ASN B C 1
ATOM 2762 O O . ASN B 1 32 ? -25.031 -7.566 -19.766 1 90.44 32 ASN B O 1
ATOM 2766 N N . PHE B 1 33 ? -24.438 -5.906 -21.109 1 92.62 33 PHE B N 1
ATOM 2767 C CA . PHE B 1 33 ? -24.109 -5.062 -19.969 1 92.62 33 PHE B CA 1
ATOM 2768 C C . PHE B 1 33 ? -25.328 -4.855 -19.078 1 92.62 33 PHE B C 1
ATOM 2770 O O . PHE B 1 33 ? -25.219 -4.941 -17.859 1 92.62 33 PHE B O 1
ATOM 2777 N N . LEU B 1 34 ? -26.516 -4.676 -19.641 1 90.94 34 LEU B N 1
ATOM 2778 C CA . LEU B 1 34 ? -27.688 -4.332 -18.844 1 90.94 34 LEU B CA 1
ATOM 2779 C C . LEU B 1 34 ? -28.531 -5.57 -18.547 1 90.94 34 LEU B C 1
ATOM 2781 O O . LEU B 1 34 ? -29.656 -5.461 -18.078 1 90.94 34 LEU B O 1
ATOM 2785 N N . THR B 1 35 ? -28.016 -6.727 -18.703 1 91.94 35 THR B N 1
ATOM 2786 C CA . THR B 1 35 ? -28.734 -7.945 -18.344 1 91.94 35 THR B CA 1
ATOM 2787 C C . THR B 1 35 ? -28.797 -8.102 -16.828 1 91.94 35 THR B C 1
ATOM 2789 O O . THR B 1 35 ? -27.938 -7.574 -16.109 1 91.94 35 THR B O 1
ATOM 2792 N N . TYR B 1 36 ? -29.781 -8.742 -16.359 1 90.75 36 TYR B N 1
ATOM 2793 C CA . TYR B 1 36 ? -29.984 -8.961 -14.922 1 90.75 36 TYR B CA 1
ATOM 2794 C C . TYR B 1 36 ? -28.766 -9.648 -14.312 1 90.75 36 TYR B C 1
ATOM 2796 O O . TYR B 1 36 ? -28.297 -9.258 -13.234 1 90.75 36 TYR B O 1
ATOM 2804 N N . ASP B 1 37 ? -28.312 -10.664 -14.977 1 91.38 37 ASP B N 1
ATOM 2805 C CA . ASP B 1 37 ? -27.203 -11.445 -14.453 1 91.38 37 ASP B CA 1
ATOM 2806 C C . ASP B 1 37 ? -25.953 -10.578 -14.273 1 91.38 37 ASP B C 1
ATOM 2808 O O . ASP B 1 37 ? -25.281 -10.656 -13.25 1 91.38 37 ASP B O 1
ATOM 2812 N N . ASN B 1 38 ? -25.75 -9.766 -15.273 1 93.06 38 ASN B N 1
ATOM 2813 C CA . ASN B 1 38 ? -24.578 -8.898 -15.195 1 93.06 38 ASN B CA 1
ATOM 2814 C C . ASN B 1 38 ? -24.734 -7.824 -14.117 1 93.06 38 ASN B C 1
ATOM 2816 O O . ASN B 1 38 ?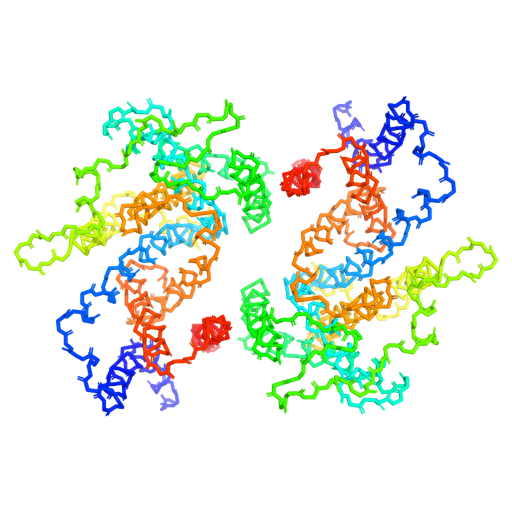 -23.812 -7.555 -13.359 1 93.06 38 ASN B O 1
ATOM 2820 N N . ILE B 1 39 ? -25.828 -7.266 -14.055 1 92.44 39 ILE B N 1
ATOM 2821 C CA . ILE B 1 39 ? -26.094 -6.23 -13.062 1 92.44 39 ILE B CA 1
ATOM 2822 C C . ILE B 1 39 ? -26 -6.828 -11.656 1 92.44 39 ILE B C 1
ATOM 2824 O O . ILE B 1 39 ? -25.469 -6.203 -10.742 1 92.44 39 ILE B O 1
ATOM 2828 N N . ALA B 1 40 ? -26.547 -7.969 -11.492 1 92.75 40 ALA B N 1
ATOM 2829 C CA . ALA B 1 40 ? -26.469 -8.641 -10.203 1 92.75 40 ALA B CA 1
ATOM 2830 C C . ALA B 1 40 ? -25.016 -8.898 -9.797 1 92.75 40 ALA B C 1
ATOM 2832 O O . ALA B 1 40 ? -24.656 -8.727 -8.633 1 92.75 40 ALA B O 1
ATOM 2833 N N . ASP B 1 41 ? -24.266 -9.258 -10.734 1 91.06 41 ASP B N 1
ATOM 2834 C CA . ASP B 1 41 ? -22.859 -9.531 -10.477 1 91.06 41 ASP B CA 1
ATOM 2835 C C . ASP B 1 41 ? -22.109 -8.25 -10.109 1 91.06 41 ASP B C 1
ATOM 2837 O O . ASP B 1 41 ? -21.281 -8.258 -9.195 1 91.06 41 ASP B O 1
ATOM 2841 N N . ILE B 1 42 ? -22.391 -7.273 -10.781 1 92.69 42 ILE B N 1
ATOM 2842 C CA . ILE B 1 42 ? -21.781 -5.977 -10.516 1 92.69 42 ILE B CA 1
ATOM 2843 C C . ILE B 1 42 ? -22.156 -5.516 -9.109 1 92.69 42 ILE B C 1
ATOM 2845 O O . ILE B 1 42 ? -21.297 -5.066 -8.344 1 92.69 42 ILE B O 1
ATOM 2849 N N . LEU B 1 43 ? -23.359 -5.711 -8.82 1 94.5 43 LEU B N 1
ATOM 2850 C CA . LEU B 1 43 ? -23.844 -5.242 -7.523 1 94.5 43 LEU B CA 1
ATOM 2851 C C . LEU B 1 43 ? -23.25 -6.074 -6.391 1 94.5 43 LEU B C 1
ATOM 2853 O O . LEU B 1 43 ? -23 -5.559 -5.301 1 94.5 43 LEU B O 1
ATOM 2857 N N . ARG B 1 44 ? -23.062 -7.34 -6.633 1 94.5 44 ARG B N 1
ATOM 2858 C CA . ARG B 1 44 ? -22.422 -8.18 -5.629 1 94.5 44 ARG B CA 1
ATOM 2859 C C . ARG B 1 44 ? -20.984 -7.723 -5.363 1 94.5 44 ARG B C 1
ATOM 2861 O O . ARG B 1 44 ? -20.562 -7.656 -4.211 1 94.5 44 ARG B O 1
ATOM 2868 N N . TYR B 1 45 ? -20.328 -7.402 -6.402 1 93.44 45 TYR B N 1
ATOM 2869 C CA . TYR B 1 45 ? -18.969 -6.922 -6.266 1 93.44 45 TYR B CA 1
ATOM 2870 C C . TYR B 1 45 ? -18.922 -5.57 -5.562 1 93.44 45 TYR B C 1
ATOM 2872 O O . TYR B 1 45 ? -18.141 -5.367 -4.637 1 93.44 45 TYR B O 1
ATOM 2880 N N . ILE B 1 46 ? -19.781 -4.727 -5.957 1 95.94 46 ILE B N 1
ATOM 2881 C CA . ILE B 1 46 ? -19.859 -3.377 -5.402 1 95.94 46 ILE B CA 1
ATOM 2882 C C . ILE B 1 46 ? -20.188 -3.451 -3.912 1 95.94 46 ILE B C 1
ATOM 2884 O O . ILE B 1 46 ? -19.688 -2.643 -3.123 1 95.94 46 ILE B O 1
ATOM 2888 N N . SER B 1 47 ? -20.969 -4.453 -3.602 1 97.81 47 SER B N 1
ATOM 2889 C CA . SER B 1 47 ? -21.359 -4.594 -2.205 1 97.81 47 SER B CA 1
ATOM 2890 C C . SER B 1 47 ? -20.156 -4.805 -1.304 1 97.81 47 SER B C 1
ATOM 2892 O O . SER B 1 47 ? -20.047 -4.195 -0.234 1 97.81 47 SER B O 1
ATOM 2894 N N . ILE B 1 48 ? -19.25 -5.609 -1.732 1 97.62 48 ILE B N 1
ATOM 2895 C CA . ILE B 1 48 ? -18.047 -5.895 -0.958 1 97.62 48 ILE B CA 1
ATOM 2896 C C . ILE B 1 48 ? -17.156 -4.656 -0.912 1 97.62 48 ILE B C 1
ATOM 2898 O O . ILE B 1 48 ? -16.703 -4.254 0.159 1 97.62 48 ILE B O 1
ATOM 2902 N N . VAL B 1 49 ? -16.984 -4.02 -2.014 1 97.44 49 VAL B N 1
ATOM 2903 C CA . VAL B 1 49 ? -16.156 -2.82 -2.105 1 97.44 49 VAL B CA 1
ATOM 2904 C C . VAL B 1 49 ? -16.75 -1.722 -1.219 1 97.44 49 VAL B C 1
ATOM 2906 O O . VAL B 1 49 ? -16 -1.023 -0.52 1 97.44 49 VAL B O 1
ATOM 2909 N N . THR B 1 50 ? -18 -1.617 -1.289 1 98.31 50 THR B N 1
ATOM 2910 C CA . THR B 1 50 ? -18.672 -0.575 -0.521 1 98.31 50 THR B CA 1
ATOM 2911 C C . THR B 1 50 ? -18.453 -0.779 0.976 1 98.31 50 THR B C 1
ATOM 2913 O O . THR B 1 50 ? -18.203 0.181 1.71 1 98.31 50 THR B O 1
ATOM 2916 N N . LEU B 1 51 ? -18.562 -1.964 1.422 1 98.56 51 LEU B N 1
ATOM 2917 C CA . LEU B 1 51 ? -18.375 -2.242 2.842 1 98.56 51 LEU B CA 1
ATOM 2918 C C . LEU B 1 51 ? -16.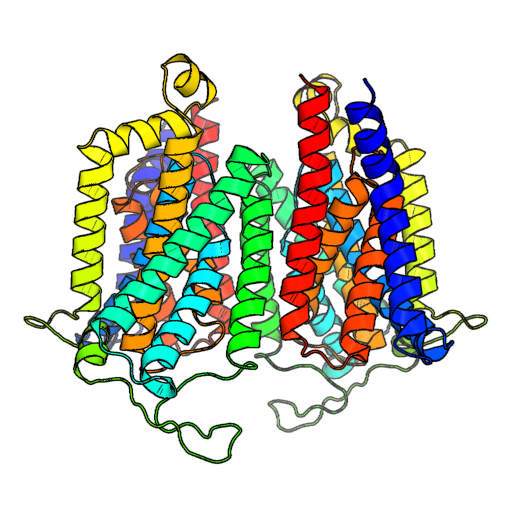969 -1.882 3.281 1 98.56 51 LEU B C 1
ATOM 2920 O O . LEU B 1 51 ? -16.781 -1.261 4.328 1 98.56 51 LEU B O 1
ATOM 2924 N N . VAL B 1 52 ? -16.016 -2.26 2.494 1 98.44 52 VAL B N 1
ATOM 2925 C CA . VAL B 1 52 ? -14.633 -1.896 2.801 1 98.44 52 VAL B CA 1
ATOM 2926 C C . VAL B 1 52 ? -14.477 -0.378 2.766 1 98.44 52 VAL B C 1
ATOM 2928 O O . VAL B 1 52 ? -13.82 0.207 3.633 1 98.44 52 VAL B O 1
ATOM 2931 N N . ALA B 1 53 ? -15.086 0.239 1.771 1 98.19 53 ALA B N 1
ATOM 2932 C CA . ALA B 1 53 ? -14.992 1.687 1.596 1 98.19 53 ALA B CA 1
ATOM 2933 C C . ALA B 1 53 ? -15.633 2.422 2.768 1 98.19 53 ALA B C 1
ATOM 2935 O O . ALA B 1 53 ? -15.172 3.496 3.162 1 98.19 53 ALA B O 1
ATOM 2936 N N . ILE B 1 54 ? -16.719 1.889 3.252 1 98.25 54 ILE B N 1
ATOM 2937 C CA . ILE B 1 54 ? -17.344 2.459 4.441 1 98.25 54 ILE B CA 1
ATOM 2938 C C . ILE B 1 54 ? -16.344 2.459 5.598 1 98.25 54 ILE B C 1
ATOM 2940 O O . ILE B 1 54 ? -16.234 3.443 6.336 1 98.25 54 ILE B O 1
ATOM 2944 N N . GLY B 1 55 ? -15.641 1.34 5.758 1 98.12 55 GLY B N 1
ATOM 2945 C CA . GLY B 1 55 ? -14.602 1.297 6.773 1 98.12 55 GLY B CA 1
ATOM 2946 C C . GLY B 1 55 ? -13.562 2.396 6.613 1 98.12 55 GLY B C 1
ATOM 2947 O O . GLY B 1 55 ? -13.258 3.105 7.57 1 98.12 55 GLY B O 1
ATOM 2948 N N . VAL B 1 56 ? -13.094 2.557 5.457 1 97 56 VAL B N 1
ATOM 2949 C CA . VAL B 1 56 ? -12.117 3.604 5.16 1 97 56 VAL B CA 1
ATOM 2950 C C . VAL B 1 56 ? -12.727 4.973 5.453 1 97 56 VAL B C 1
ATOM 2952 O O . VAL B 1 56 ? -12.055 5.859 5.988 1 97 56 VAL B O 1
ATOM 2955 N N . THR B 1 57 ? -13.969 5.156 5.109 1 97.31 57 THR B N 1
ATOM 2956 C CA . THR B 1 57 ? -14.672 6.418 5.312 1 97.31 57 THR B CA 1
ATOM 2957 C C . THR B 1 57 ? -14.703 6.789 6.793 1 97.31 57 THR B C 1
ATOM 2959 O O . THR B 1 57 ? -14.516 7.949 7.152 1 97.31 57 THR B O 1
ATOM 2962 N N . PHE B 1 58 ? -14.906 5.836 7.668 1 98.06 58 PHE B N 1
ATOM 2963 C CA . PHE B 1 58 ? -14.914 6.102 9.102 1 98.06 58 PHE B CA 1
ATOM 2964 C C . PHE B 1 58 ? -13.562 6.645 9.555 1 98.06 58 PHE B C 1
ATOM 2966 O O . PHE B 1 58 ? -13.508 7.578 10.359 1 98.06 58 PHE B O 1
ATOM 2973 N N . SER B 1 59 ? -12.508 6.008 9.086 1 97 59 SER B N 1
ATOM 2974 C CA . SER B 1 59 ? -11.18 6.492 9.469 1 97 59 SER B CA 1
ATOM 2975 C C . SER B 1 59 ? -10.922 7.887 8.914 1 97 59 SER B C 1
ATOM 2977 O O . SER B 1 59 ? -10.297 8.719 9.578 1 97 59 SER B O 1
ATOM 2979 N N . LEU B 1 60 ? -11.461 8.188 7.723 1 95.25 60 LEU B N 1
ATOM 2980 C CA . LEU B 1 60 ? -11.273 9.492 7.098 1 95.25 60 LEU B CA 1
ATOM 2981 C C . LEU B 1 60 ? -12.031 10.57 7.852 1 95.25 60 LEU B C 1
ATOM 2983 O O . LEU B 1 60 ? -11.578 11.719 7.938 1 95.25 60 LEU B O 1
ATOM 2987 N N . ILE B 1 61 ? -13.148 10.242 8.367 1 96.56 61 ILE B N 1
ATOM 2988 C CA . ILE B 1 61 ? -14.008 11.203 9.062 1 96.56 61 ILE B CA 1
ATOM 2989 C C . ILE B 1 61 ? -13.258 11.797 10.25 1 96.56 61 ILE B C 1
ATOM 2991 O O . ILE B 1 61 ? -13.398 12.984 10.555 1 96.56 61 ILE B O 1
ATOM 2995 N N . VAL B 1 62 ? -12.406 11.008 10.906 1 96.5 62 VAL B N 1
ATOM 2996 C CA . VAL B 1 62 ? -11.695 11.484 12.086 1 96.5 62 VAL B CA 1
ATOM 2997 C C . VAL B 1 62 ? -10.289 11.945 11.688 1 96.5 62 VAL B C 1
ATOM 2999 O O . VAL B 1 62 ? -9.367 11.93 12.508 1 96.5 62 VAL B O 1
ATOM 3002 N N . ASP B 1 63 ? -10.117 12.172 10.398 1 93.31 63 ASP B N 1
ATOM 3003 C CA . ASP B 1 63 ? -8.875 12.703 9.844 1 93.31 63 ASP B CA 1
ATOM 3004 C C . ASP B 1 63 ? -7.746 11.672 9.938 1 93.31 63 ASP B C 1
ATOM 3006 O O . ASP B 1 63 ? -6.598 12.023 10.219 1 93.31 63 ASP B O 1
ATOM 3010 N N . GLY B 1 64 ? -8.156 10.516 9.805 1 94 64 GLY B N 1
ATOM 3011 C CA . GLY B 1 64 ? -7.211 9.414 9.742 1 94 64 GLY B CA 1
ATOM 3012 C C . GLY B 1 64 ? -7.25 8.664 8.422 1 94 64 GLY B C 1
ATOM 3013 O O . GLY B 1 64 ? -7.754 9.188 7.426 1 94 64 GLY B O 1
ATOM 3014 N N . PHE B 1 65 ? -6.609 7.57 8.352 1 93.69 65 PHE B N 1
ATOM 3015 C CA . PHE B 1 65 ? -6.566 6.758 7.145 1 93.69 65 PHE B CA 1
ATOM 3016 C C . PHE B 1 65 ? -6.117 5.336 7.461 1 93.69 65 PHE B C 1
ATOM 3018 O O . PHE B 1 65 ? -4.969 5.113 7.848 1 93.69 65 PHE B O 1
ATOM 3025 N N . ASP B 1 66 ? -6.996 4.465 7.242 1 96.56 66 ASP B N 1
ATOM 3026 C CA . ASP B 1 66 ? -6.703 3.074 7.562 1 96.56 66 ASP B CA 1
ATOM 3027 C C . ASP B 1 66 ? -6.324 2.287 6.312 1 96.56 66 ASP B C 1
ATOM 3029 O O . ASP B 1 66 ? -7.195 1.822 5.574 1 96.56 66 ASP B O 1
ATOM 3033 N N . LEU B 1 67 ? -5.09 1.964 6.145 1 94.31 67 LEU B N 1
ATOM 3034 C CA . LEU B 1 67 ? -4.602 1.208 5 1 94.31 67 LEU B CA 1
ATOM 3035 C C . LEU B 1 67 ? -4.684 -0.292 5.262 1 94.31 67 LEU B C 1
ATOM 3037 O O . LEU B 1 67 ? -4.543 -1.097 4.336 1 94.31 67 LEU B O 1
ATOM 3041 N N . SER B 1 68 ? -4.918 -0.668 6.434 1 97.12 68 SER B N 1
ATOM 3042 C CA . SER B 1 68 ? -4.844 -2.08 6.797 1 97.12 68 SER B CA 1
ATOM 3043 C C . SER B 1 68 ? -6.125 -2.814 6.426 1 97.12 68 SER B C 1
ATOM 3045 O O . SER B 1 68 ? -6.211 -4.035 6.566 1 97.12 68 SER B O 1
ATOM 3047 N N . VAL B 1 69 ? -7.105 -2.078 5.949 1 97.25 69 VAL B N 1
ATOM 3048 C CA . VAL B 1 69 ? -8.414 -2.666 5.676 1 97.25 69 VAL B CA 1
ATOM 3049 C C . VAL B 1 69 ? -8.273 -3.783 4.645 1 97.25 69 VAL B C 1
ATOM 3051 O O . VAL B 1 69 ? -8.953 -4.805 4.73 1 97.25 69 VAL B O 1
ATOM 3054 N N . GLY B 1 70 ? -7.453 -3.574 3.688 1 95.69 70 GLY B N 1
ATOM 3055 C CA . GLY B 1 70 ? -7.262 -4.598 2.67 1 95.69 70 GLY B CA 1
ATOM 3056 C C . GLY B 1 70 ? -6.77 -5.914 3.234 1 95.69 70 GLY B C 1
ATOM 3057 O O . GLY B 1 70 ? -7.336 -6.973 2.941 1 95.69 70 GLY B O 1
ATOM 3058 N N . SER B 1 71 ? -5.707 -5.84 4 1 96.62 71 SER B N 1
ATOM 3059 C CA . SER B 1 71 ? -5.168 -7.055 4.598 1 96.62 71 SER B CA 1
ATOM 3060 C C . SER B 1 71 ? -6.125 -7.641 5.629 1 96.62 71 SER B C 1
ATOM 3062 O O . SER B 1 71 ? -6.156 -8.859 5.832 1 96.62 71 SER B O 1
ATOM 3064 N N . THR B 1 72 ? -6.906 -6.809 6.258 1 98.31 72 THR B N 1
ATOM 3065 C CA . THR B 1 72 ? -7.922 -7.289 7.188 1 98.31 72 THR B CA 1
ATOM 3066 C C . THR B 1 72 ? -8.961 -8.141 6.461 1 98.31 72 THR B C 1
ATOM 3068 O O . THR B 1 72 ? -9.367 -9.188 6.961 1 98.31 72 THR B O 1
ATOM 3071 N N . VAL B 1 73 ? -9.344 -7.676 5.297 1 98.25 73 VAL B N 1
ATOM 3072 C CA . VAL B 1 73 ? -10.258 -8.461 4.48 1 98.25 73 VAL B CA 1
ATOM 3073 C C . VAL B 1 73 ? -9.633 -9.812 4.156 1 98.25 73 VAL B C 1
ATOM 3075 O O . VAL B 1 73 ? -10.281 -10.852 4.297 1 98.25 73 VAL B O 1
ATOM 3078 N N . SER B 1 74 ? -8.383 -9.781 3.746 1 97.5 74 SER B N 1
ATOM 3079 C CA . SER B 1 74 ? -7.688 -11.023 3.41 1 97.5 74 SER B CA 1
ATOM 3080 C C . SER B 1 74 ? -7.637 -11.969 4.605 1 97.5 74 SER B C 1
ATOM 3082 O O . SER B 1 74 ? -7.871 -13.172 4.461 1 97.5 74 SER B O 1
ATOM 3084 N N . LEU B 1 75 ? -7.352 -11.414 5.727 1 97.88 75 LEU B N 1
ATOM 3085 C CA . LEU B 1 75 ? -7.266 -12.219 6.941 1 97.88 75 LEU B CA 1
ATOM 3086 C C . LEU B 1 75 ? -8.617 -12.836 7.281 1 97.88 75 LEU B C 1
ATOM 3088 O O . LEU B 1 75 ? -8.711 -14.023 7.59 1 97.88 75 LEU B O 1
ATOM 3092 N N . THR B 1 76 ? -9.625 -12.07 7.234 1 98.12 76 THR B N 1
ATOM 3093 C CA . THR B 1 76 ? -10.938 -12.547 7.645 1 98.12 76 THR B CA 1
ATOM 3094 C C . THR B 1 76 ? -11.492 -13.539 6.629 1 98.12 76 THR B C 1
ATOM 3096 O O . THR B 1 76 ? -12.219 -14.469 6.992 1 98.12 76 THR B O 1
ATOM 3099 N N . THR B 1 77 ? -11.148 -13.383 5.355 1 97.44 77 THR B N 1
ATOM 3100 C CA . THR B 1 77 ? -11.57 -14.352 4.355 1 97.44 77 THR B CA 1
ATOM 3101 C C . THR B 1 77 ? -11.008 -15.734 4.672 1 97.44 77 THR B C 1
ATOM 3103 O O . THR B 1 77 ? -11.742 -16.734 4.66 1 97.44 77 THR B O 1
ATOM 3106 N N . VAL B 1 78 ? -9.766 -15.812 4.973 1 96.88 78 VAL B N 1
ATOM 3107 C CA . VAL B 1 78 ? -9.117 -17.094 5.195 1 96.88 78 VAL B CA 1
ATOM 3108 C C . VAL B 1 78 ? -9.547 -17.672 6.539 1 96.88 78 VAL B C 1
ATOM 3110 O O . VAL B 1 78 ? -9.734 -18.891 6.676 1 96.88 78 VAL B O 1
ATOM 3113 N N . VAL B 1 79 ? -9.703 -16.812 7.551 1 97.75 79 VAL B N 1
ATOM 3114 C CA . VAL B 1 79 ? -10.141 -17.281 8.867 1 97.75 79 VAL B CA 1
ATOM 3115 C C . VAL B 1 79 ? -11.57 -17.812 8.773 1 97.75 79 VAL B C 1
ATOM 3117 O O . VAL B 1 79 ? -11.875 -18.875 9.328 1 97.75 79 VAL B O 1
ATOM 3120 N N . THR B 1 80 ? -12.391 -17.094 8.086 1 97.75 80 THR B N 1
ATOM 3121 C CA . THR B 1 80 ? -13.773 -17.516 7.898 1 97.75 80 THR B CA 1
ATOM 3122 C C . THR B 1 80 ? -13.828 -18.891 7.246 1 97.75 80 THR B C 1
ATOM 3124 O O . THR B 1 80 ? -14.523 -19.797 7.738 1 97.75 80 THR B O 1
ATOM 3127 N N . ALA B 1 81 ? -13.141 -19.047 6.16 1 96.88 81 ALA B N 1
ATOM 3128 C CA . ALA B 1 81 ? -13.125 -20.328 5.445 1 96.88 81 ALA B CA 1
ATOM 3129 C C . ALA B 1 81 ? -12.531 -21.438 6.312 1 96.88 81 ALA B C 1
ATOM 3131 O O . ALA B 1 81 ? -13.031 -22.562 6.316 1 96.88 81 ALA B O 1
ATOM 3132 N N . SER B 1 82 ? -11.477 -21.125 7.074 1 95.62 82 SER B N 1
ATOM 3133 C CA . SER B 1 82 ? -10.805 -22.141 7.887 1 95.62 82 SER B CA 1
ATOM 3134 C C . SER B 1 82 ? -11.711 -22.609 9.023 1 95.62 82 SER B C 1
ATOM 3136 O O . SER B 1 82 ? -11.68 -23.797 9.391 1 95.62 82 SER B O 1
ATOM 3138 N N . LEU B 1 83 ? -12.469 -21.719 9.633 1 96.19 83 LEU B N 1
ATOM 3139 C CA . LEU B 1 83 ? -13.359 -22.078 10.727 1 96.19 83 LEU B CA 1
ATOM 3140 C C . LEU B 1 83 ? -14.383 -23.109 10.281 1 96.19 83 LEU B C 1
ATOM 3142 O O . LEU B 1 83 ? -14.766 -24 11.055 1 96.19 83 LEU B O 1
ATOM 3146 N N . MET B 1 84 ? -14.758 -23.047 9.047 1 95.38 84 MET B N 1
ATOM 3147 C CA . MET B 1 84 ? -15.766 -23.969 8.539 1 95.38 84 MET B CA 1
ATOM 3148 C C . MET B 1 84 ? -15.109 -25.219 7.961 1 95.38 84 MET B C 1
ATOM 3150 O O . MET B 1 84 ? -15.508 -26.344 8.273 1 95.38 84 MET B O 1
ATOM 3154 N N . VAL B 1 85 ? -14.094 -25 7.207 1 93.56 85 VAL B N 1
ATOM 3155 C CA . VAL B 1 85 ? -13.516 -26.078 6.422 1 93.56 85 VAL B CA 1
ATOM 3156 C C . VAL B 1 85 ? -12.586 -26.922 7.301 1 93.56 85 VAL B C 1
ATOM 3158 O O . VAL B 1 85 ? -12.602 -28.156 7.23 1 93.56 85 VAL B O 1
ATOM 3161 N N . TRP B 1 86 ? -11.766 -26.234 8.102 1 92.19 86 TRP B N 1
ATOM 3162 C CA . TRP B 1 86 ? -10.781 -26.953 8.906 1 92.19 86 TRP B CA 1
ATOM 3163 C C . TRP B 1 86 ? -11.367 -27.359 10.25 1 92.19 86 TRP B C 1
ATOM 3165 O O . TRP B 1 86 ? -11.094 -28.453 10.75 1 92.19 86 TRP B O 1
ATOM 3175 N N . TYR B 1 87 ? -12.242 -26.531 10.867 1 93 87 TYR B N 1
ATOM 3176 C CA . TYR B 1 87 ? -12.625 -26.719 12.266 1 93 87 TYR B CA 1
ATOM 3177 C C . TYR B 1 87 ? -14.117 -27.031 12.383 1 93 87 TYR B C 1
ATOM 3179 O O . TYR B 1 87 ? -14.609 -27.344 13.469 1 93 87 TYR B O 1
ATOM 3187 N N . GLN B 1 88 ? -14.836 -26.922 11.336 1 93.06 88 GLN B N 1
ATOM 3188 C CA . GLN B 1 88 ? -16.266 -27.234 11.281 1 93.06 88 GLN B CA 1
ATOM 3189 C C . GLN B 1 88 ? -17.031 -26.5 12.375 1 93.06 88 GLN B C 1
ATOM 3191 O O . GLN B 1 88 ? -17.812 -27.094 13.109 1 93.06 88 GLN B O 1
ATOM 3196 N N . MET B 1 89 ? -16.719 -25.297 12.508 1 93.88 89 MET B N 1
ATOM 3197 C CA . MET B 1 89 ? -17.375 -24.484 13.523 1 93.88 89 MET B CA 1
ATOM 3198 C C . MET B 1 89 ? -18.781 -24.078 13.078 1 93.88 89 MET B C 1
ATOM 3200 O O . MET B 1 89 ? -19.047 -23.984 11.875 1 93.88 89 MET B O 1
ATOM 3204 N N . PRO B 1 90 ? -19.672 -23.922 14.086 1 95.44 90 PRO B N 1
ATOM 3205 C CA . PRO B 1 90 ? -21.016 -23.469 13.734 1 95.44 90 PRO B CA 1
ATOM 3206 C C . PRO B 1 90 ? -21.016 -22.078 13.102 1 95.44 90 PRO B C 1
ATOM 3208 O O . PRO B 1 90 ? -20.078 -21.297 13.297 1 95.44 90 PRO B O 1
ATOM 3211 N N . LEU B 1 91 ? -22.078 -21.797 12.406 1 95.62 91 LEU B N 1
ATOM 3212 C CA . LEU B 1 91 ? -22.219 -20.594 11.609 1 95.62 91 LEU B CA 1
ATOM 3213 C C . LEU B 1 91 ? -22.047 -19.344 12.469 1 95.62 91 LEU B C 1
ATOM 3215 O O . LEU B 1 91 ? -21.422 -18.375 12.039 1 95.62 91 LEU B O 1
ATOM 3219 N N . VAL B 1 92 ? -22.516 -19.328 13.633 1 96.44 92 VAL B N 1
ATOM 3220 C CA . VAL B 1 92 ? -22.469 -18.172 14.516 1 96.44 92 VAL B CA 1
ATOM 3221 C C . VAL B 1 92 ? -21.016 -17.797 14.805 1 96.44 92 VAL B C 1
ATOM 3223 O O . VAL B 1 92 ? -20.641 -16.625 14.758 1 96.44 92 VAL B O 1
ATOM 3226 N N . LEU B 1 93 ? -20.203 -18.781 15.047 1 96.81 93 LEU B N 1
ATOM 3227 C CA . LEU B 1 93 ? -18.797 -18.531 15.344 1 96.81 93 LEU B CA 1
ATOM 3228 C C . LEU B 1 93 ? -18.047 -18.094 14.094 1 96.81 93 LEU B C 1
ATOM 3230 O O . LEU B 1 93 ? -17.094 -17.312 14.18 1 96.81 93 LEU B O 1
ATOM 3234 N N . VAL B 1 94 ? -18.5 -18.641 12.938 1 97.44 94 VAL B N 1
ATOM 3235 C CA . VAL B 1 94 ? -17.891 -18.312 11.656 1 97.44 94 VAL B CA 1
ATOM 3236 C C . VAL B 1 94 ? -18.094 -16.844 11.336 1 97.44 94 VAL B C 1
ATOM 3238 O O . VAL B 1 94 ? -17.266 -16.219 10.672 1 97.44 94 VAL B O 1
ATOM 3241 N N . ILE B 1 95 ? -19.125 -16.281 11.891 1 97.69 95 ILE B N 1
ATOM 3242 C CA . ILE B 1 95 ? -19.422 -14.875 11.641 1 97.69 95 ILE B CA 1
ATOM 3243 C C . ILE B 1 95 ? -18.812 -14.016 12.742 1 97.69 95 ILE B C 1
ATOM 3245 O O . ILE B 1 95 ? -18.156 -13.008 12.461 1 97.69 95 ILE B O 1
ATOM 3249 N N . VAL B 1 96 ? -18.828 -14.406 13.969 1 98.31 96 VAL B N 1
ATOM 3250 C CA . VAL B 1 96 ? -18.469 -13.586 15.125 1 98.31 96 VAL B CA 1
ATOM 3251 C C . VAL B 1 96 ? -16.953 -13.477 15.242 1 98.31 96 VAL B C 1
ATOM 3253 O O . VAL B 1 96 ? -16.422 -12.391 15.508 1 98.31 96 VAL B O 1
ATOM 3256 N N . ILE B 1 97 ? -16.25 -14.555 15.023 1 98.31 97 ILE B N 1
ATOM 3257 C CA . ILE B 1 97 ? -14.812 -14.578 15.258 1 98.31 97 ILE B CA 1
ATOM 3258 C C . ILE B 1 97 ? -14.117 -13.625 14.289 1 98.31 97 ILE B C 1
ATOM 3260 O O . ILE B 1 97 ? -13.312 -12.781 14.703 1 98.31 97 ILE B O 1
ATOM 3264 N N . PRO B 1 98 ? -14.398 -13.727 12.977 1 98.44 98 PRO B N 1
ATOM 3265 C CA . PRO B 1 98 ? -13.766 -12.75 12.078 1 98.44 98 PRO B CA 1
ATOM 3266 C C . PRO B 1 98 ? -14.148 -11.312 12.406 1 98.44 98 PRO B C 1
ATOM 3268 O O . PRO B 1 98 ? -13.32 -10.406 12.273 1 98.44 98 PRO B O 1
ATOM 3271 N N . LEU B 1 99 ? -15.375 -11.117 12.805 1 98.62 99 LEU B N 1
ATOM 3272 C CA . LEU B 1 99 ? -15.781 -9.773 13.203 1 98.62 99 LEU B CA 1
ATOM 3273 C C . LEU B 1 99 ? -14.977 -9.297 14.414 1 98.62 99 LEU B C 1
ATOM 3275 O O . LEU B 1 99 ? -14.578 -8.133 14.477 1 98.62 99 LEU B O 1
ATOM 3279 N N . LEU B 1 100 ? -14.758 -10.156 15.344 1 98.62 100 LEU B N 1
ATOM 3280 C CA . LEU B 1 100 ? -13.953 -9.828 16.516 1 98.62 100 LEU B CA 1
ATOM 3281 C C . LEU B 1 100 ? -12.508 -9.531 16.125 1 98.62 100 LEU B C 1
ATOM 3283 O O . LEU B 1 100 ? -11.859 -8.672 16.734 1 98.62 100 LEU B O 1
ATOM 3287 N N . LEU B 1 101 ? -12.023 -10.258 15.125 1 98.44 101 LEU B N 1
ATOM 3288 C CA . LEU B 1 101 ? -10.688 -9.969 14.625 1 98.44 101 LEU B CA 1
ATOM 3289 C C . LEU B 1 101 ? -10.617 -8.555 14.055 1 98.44 101 LEU B C 1
ATOM 3291 O O . LEU B 1 101 ? -9.609 -7.863 14.227 1 98.44 101 LEU B O 1
ATOM 3295 N N . GLY B 1 102 ? -11.688 -8.203 13.312 1 98.5 102 GLY B N 1
ATOM 3296 C CA . GLY B 1 102 ? -11.766 -6.828 12.852 1 98.5 102 GLY B CA 1
ATOM 3297 C C . GLY B 1 102 ? -11.703 -5.812 13.969 1 98.5 102 GLY B C 1
ATOM 3298 O O . GLY B 1 102 ? -11.039 -4.781 13.852 1 98.5 102 GLY B O 1
ATOM 3299 N N . VAL B 1 103 ? -12.383 -6.141 15.055 1 98.69 103 VAL B N 1
ATOM 3300 C CA . VAL B 1 103 ? -12.375 -5.277 16.234 1 98.69 103 VAL B CA 1
ATOM 3301 C C . VAL B 1 103 ? -10.961 -5.191 16.797 1 98.69 103 VAL B C 1
ATOM 3303 O O . VAL B 1 103 ? -10.484 -4.102 17.125 1 98.69 103 VAL B O 1
ATOM 3306 N N . VAL B 1 104 ? -10.312 -6.293 16.922 1 98.62 104 VAL B N 1
ATOM 3307 C CA . VAL B 1 104 ? -8.977 -6.352 17.5 1 98.62 104 VAL B CA 1
ATOM 3308 C C . VAL B 1 104 ? -8.008 -5.531 16.656 1 98.62 104 VAL B C 1
ATOM 3310 O O . VAL B 1 104 ? -7.215 -4.754 17.172 1 98.62 104 VAL B O 1
ATOM 3313 N N . ILE B 1 105 ? -8.078 -5.691 15.367 1 98.44 105 ILE B N 1
ATOM 3314 C CA . ILE B 1 105 ? -7.195 -4.957 14.461 1 98.44 105 ILE B CA 1
ATOM 3315 C C . ILE B 1 105 ? -7.461 -3.461 14.586 1 98.44 105 ILE B C 1
ATOM 3317 O O . ILE B 1 105 ? -6.523 -2.66 14.633 1 98.44 105 ILE B O 1
ATOM 3321 N N . GLY B 1 106 ? -8.75 -3.139 14.609 1 98.38 106 GLY B N 1
ATOM 3322 C CA . GLY B 1 106 ? -9.102 -1.743 14.828 1 98.38 106 GLY B CA 1
ATOM 3323 C C . GLY B 1 106 ? -8.555 -1.188 16.125 1 98.38 106 GLY B C 1
ATOM 3324 O O . GLY B 1 106 ? -8.055 -0.061 16.172 1 98.38 106 GLY B O 1
ATOM 3325 N N . LEU B 1 107 ? -8.594 -1.957 17.188 1 98.38 107 LEU B N 1
ATOM 3326 C CA . LEU B 1 107 ? -8.102 -1.54 18.5 1 98.38 107 LEU B CA 1
ATOM 3327 C C . LEU B 1 107 ? -6.59 -1.372 18.469 1 98.38 107 LEU B C 1
ATOM 3329 O O . LEU B 1 107 ? -6.059 -0.429 19.062 1 98.38 107 LEU B O 1
ATOM 3333 N N . VAL B 1 108 ? -5.91 -2.281 17.844 1 98 108 VAL B N 1
ATOM 3334 C CA . VAL B 1 108 ? -4.457 -2.195 17.766 1 98 108 VAL B CA 1
ATOM 3335 C C . VAL B 1 108 ? -4.055 -0.948 16.984 1 98 108 VAL B C 1
ATOM 3337 O O . VAL B 1 108 ? -3.15 -0.217 17.391 1 98 108 VAL B O 1
ATOM 3340 N N . ASN B 1 109 ? -4.727 -0.748 15.852 1 97.88 109 ASN B N 1
ATOM 3341 C CA . ASN B 1 109 ? -4.465 0.462 15.086 1 97.88 109 ASN B CA 1
ATOM 3342 C C . ASN B 1 109 ? -4.68 1.719 15.922 1 97.88 109 ASN B C 1
ATOM 3344 O O . ASN B 1 109 ? -3.84 2.619 15.922 1 97.88 109 ASN B O 1
ATOM 3348 N N . ALA B 1 110 ? -5.793 1.712 16.594 1 97.56 110 ALA B N 1
ATOM 3349 C CA . ALA B 1 110 ? -6.109 2.871 17.438 1 97.56 110 ALA B CA 1
ATOM 3350 C C . ALA B 1 110 ? -5.062 3.064 18.531 1 97.56 110 ALA B C 1
ATOM 3352 O O . ALA B 1 110 ? -4.684 4.195 18.844 1 97.56 110 ALA B O 1
ATOM 3353 N N . PHE B 1 111 ? -4.645 2.018 19.109 1 96.56 111 PHE B N 1
ATOM 3354 C CA . PHE B 1 111 ? -3.629 2.082 20.156 1 96.56 111 PHE B CA 1
ATOM 3355 C C . PHE B 1 111 ? -2.338 2.689 19.625 1 96.56 111 PHE B C 1
ATOM 3357 O O . PHE B 1 111 ? -1.759 3.58 20.25 1 96.56 111 PHE B O 1
ATOM 3364 N N . LEU B 1 112 ? -1.905 2.236 18.5 1 95.75 112 LEU B N 1
ATOM 3365 C CA . LEU B 1 112 ? -0.67 2.721 17.891 1 95.75 112 LEU B CA 1
ATOM 3366 C C . LEU B 1 112 ? -0.787 4.195 17.531 1 95.75 112 LEU B C 1
ATOM 3368 O O . LEU B 1 112 ? 0.175 4.953 17.672 1 95.75 112 LEU B O 1
ATOM 3372 N N . ILE B 1 113 ? -1.947 4.566 17.078 1 95.38 113 ILE B N 1
ATOM 3373 C CA . ILE B 1 113 ? -2.145 5.906 16.516 1 95.38 113 ILE B CA 1
ATOM 3374 C C . ILE B 1 113 ? -2.389 6.898 17.656 1 95.38 113 ILE B C 1
ATOM 3376 O O . ILE B 1 113 ? -1.82 7.992 17.672 1 95.38 113 ILE B O 1
ATOM 3380 N N . VAL B 1 114 ? -3.229 6.516 18.609 1 92.88 114 VAL B N 1
ATOM 3381 C CA . VAL B 1 114 ? -3.684 7.48 19.609 1 92.88 114 VAL B CA 1
ATOM 3382 C C . VAL B 1 114 ? -2.762 7.445 20.828 1 92.88 114 VAL B C 1
ATOM 3384 O O . VAL B 1 114 ? -2.395 8.492 21.359 1 92.88 114 VAL B O 1
ATOM 3387 N N . LYS B 1 115 ? -2.375 6.301 21.266 1 91.31 115 LYS B N 1
ATOM 3388 C CA . LYS B 1 115 ? -1.562 6.191 22.469 1 91.31 115 LYS B CA 1
ATOM 3389 C C . LYS B 1 115 ? -0.083 6.398 22.156 1 91.31 115 LYS B C 1
ATOM 3391 O O . LYS B 1 115 ? 0.592 7.188 22.828 1 91.31 115 LYS B O 1
ATOM 3396 N N . ILE B 1 116 ? 0.37 5.742 21.156 1 91.12 116 ILE B N 1
ATOM 3397 C CA . ILE B 1 116 ? 1.785 5.84 20.812 1 91.12 116 ILE B CA 1
ATOM 3398 C C . ILE B 1 116 ? 2.018 7.059 19.922 1 91.12 116 ILE B C 1
ATOM 3400 O O . ILE B 1 116 ? 3.145 7.555 19.812 1 91.12 116 ILE B O 1
ATOM 3404 N N . ARG B 1 117 ? 0.908 7.488 19.234 1 91.75 117 ARG B N 1
ATOM 3405 C CA . ARG B 1 117 ? 0.889 8.719 18.453 1 91.75 117 ARG B CA 1
ATOM 3406 C C . ARG B 1 117 ? 1.701 8.562 17.172 1 91.75 117 ARG B C 1
ATOM 3408 O O . ARG B 1 117 ? 2.475 9.453 16.812 1 91.75 117 ARG B O 1
ATOM 3415 N N . ILE B 1 118 ? 1.668 7.375 16.625 1 92.25 118 ILE B N 1
ATOM 3416 C CA . ILE B 1 118 ? 2.203 7.148 15.289 1 92.25 118 ILE B CA 1
ATOM 3417 C C . ILE B 1 118 ? 1.246 7.727 14.25 1 92.25 118 ILE B C 1
ATOM 3419 O O . ILE B 1 118 ? 0.026 7.59 14.375 1 92.25 118 ILE B O 1
ATOM 3423 N N . PRO B 1 119 ? 1.804 8.414 13.258 1 90.44 119 PRO B N 1
ATOM 3424 C CA . PRO B 1 119 ? 0.915 8.883 12.188 1 90.44 119 PRO B CA 1
ATOM 3425 C C . PRO B 1 119 ? 0.069 7.758 11.594 1 90.44 119 PRO B C 1
ATOM 3427 O O . PRO B 1 119 ? 0.564 6.645 11.398 1 90.44 119 PRO B O 1
ATOM 3430 N N . ASP B 1 120 ? -1.185 8.023 11.328 1 93.88 120 ASP B N 1
ATOM 3431 C CA . ASP B 1 120 ? -2.197 7.047 10.945 1 93.88 120 ASP B CA 1
ATOM 3432 C C . ASP B 1 120 ? -1.71 6.18 9.781 1 93.88 120 ASP B C 1
ATOM 3434 O O . ASP B 1 120 ? -1.794 4.953 9.844 1 93.88 120 ASP B O 1
ATOM 3438 N N . LEU B 1 121 ? -1.188 6.828 8.82 1 89.5 121 LEU B N 1
ATOM 3439 C CA . LEU B 1 121 ? -0.819 6.148 7.582 1 89.5 121 LEU B CA 1
ATOM 3440 C C . LEU B 1 121 ? 0.315 5.156 7.824 1 89.5 121 LEU B C 1
ATOM 3442 O O . LEU B 1 121 ? 0.296 4.043 7.297 1 89.5 121 LEU B O 1
ATOM 3446 N N . LEU B 1 122 ? 1.283 5.527 8.562 1 90.94 122 LEU B N 1
ATOM 3447 C CA . LEU B 1 122 ? 2.436 4.672 8.836 1 90.94 122 LEU B CA 1
ATOM 3448 C C . LEU B 1 122 ? 2.045 3.5 9.727 1 90.94 122 LEU B C 1
ATOM 3450 O O . LEU B 1 122 ? 2.486 2.371 9.508 1 90.94 122 LEU B O 1
ATOM 3454 N N . ALA B 1 123 ? 1.217 3.818 10.727 1 94.31 123 ALA B N 1
ATOM 3455 C CA . ALA B 1 123 ? 0.76 2.764 11.625 1 94.31 123 ALA B CA 1
ATOM 3456 C C . ALA B 1 123 ? -0.027 1.697 10.875 1 94.31 123 ALA B C 1
ATOM 3458 O O . ALA B 1 123 ? 0.209 0.5 11.047 1 94.31 123 ALA B O 1
ATOM 3459 N N . THR B 1 124 ? -0.886 2.189 10.023 1 95.69 124 THR B N 1
ATOM 3460 C CA . THR B 1 124 ? -1.771 1.243 9.352 1 95.69 124 THR B CA 1
ATOM 3461 C C . THR B 1 124 ? -1.061 0.573 8.18 1 95.69 124 THR B C 1
ATOM 3463 O O . THR B 1 124 ? -1.426 -0.533 7.777 1 95.69 124 THR B O 1
ATOM 3466 N N . LEU B 1 125 ? -0.093 1.225 7.625 1 91.06 125 LEU B N 1
ATOM 3467 C CA . LEU B 1 125 ? 0.766 0.565 6.648 1 91.06 125 LEU B CA 1
ATOM 3468 C C . LEU B 1 125 ? 1.515 -0.602 7.281 1 91.06 125 LEU B C 1
ATOM 3470 O O . LEU B 1 125 ? 1.615 -1.677 6.688 1 91.06 125 LEU B O 1
ATOM 3474 N N . SER B 1 126 ? 2.102 -0.319 8.422 1 93.69 126 SER B N 1
ATOM 3475 C CA . SER B 1 126 ? 2.783 -1.387 9.141 1 93.69 126 SER B CA 1
ATOM 3476 C C . SER B 1 126 ? 1.845 -2.557 9.414 1 93.69 126 SER B C 1
ATOM 3478 O O . SER B 1 126 ? 2.211 -3.715 9.203 1 93.69 126 SER B O 1
ATOM 3480 N N . MET B 1 127 ? 0.694 -2.236 9.859 1 96.25 127 MET B N 1
ATOM 3481 C CA . MET B 1 127 ? -0.285 -3.271 10.172 1 96.25 127 MET B CA 1
ATOM 3482 C C . MET B 1 127 ? -0.732 -4.004 8.906 1 96.25 127 MET B C 1
ATOM 3484 O O . MET B 1 127 ? -1.015 -5.199 8.945 1 96.25 127 MET B O 1
ATOM 3488 N N . LEU B 1 128 ? -0.833 -3.242 7.824 1 94.94 128 LEU B N 1
ATOM 3489 C CA . LEU B 1 128 ? -1.156 -3.854 6.539 1 94.94 128 LEU B CA 1
ATOM 3490 C C . LEU B 1 128 ? -0.216 -5.016 6.238 1 94.94 128 LEU B C 1
ATOM 3492 O O . LEU B 1 128 ? -0.666 -6.105 5.875 1 94.94 128 LEU B O 1
ATOM 3496 N N . TYR B 1 129 ? 1.023 -4.797 6.48 1 92.12 129 TYR B N 1
ATOM 3497 C CA . TYR B 1 129 ? 2.023 -5.812 6.172 1 92.12 129 TYR B CA 1
ATOM 3498 C C . TYR B 1 129 ? 2.027 -6.91 7.227 1 92.12 129 TYR B C 1
ATOM 3500 O O . TYR B 1 129 ? 2.188 -8.094 6.898 1 92.12 129 TYR B O 1
ATOM 3508 N N . ILE B 1 130 ? 1.854 -6.574 8.43 1 95.31 130 ILE B N 1
ATOM 3509 C CA . ILE B 1 130 ? 1.822 -7.559 9.5 1 95.31 130 ILE B CA 1
ATOM 3510 C C . ILE B 1 130 ? 0.65 -8.516 9.289 1 95.31 130 ILE B C 1
ATOM 3512 O O . ILE B 1 130 ? 0.817 -9.734 9.352 1 95.31 130 ILE B O 1
ATOM 3516 N N . ILE B 1 131 ? -0.478 -7.934 9 1 96.69 131 ILE B N 1
ATOM 3517 C CA . ILE B 1 131 ? -1.675 -8.742 8.797 1 96.69 131 ILE B CA 1
ATOM 3518 C C . ILE B 1 131 ? -1.532 -9.57 7.523 1 96.69 131 ILE B C 1
ATOM 3520 O O . ILE B 1 131 ? -1.969 -10.727 7.473 1 96.69 131 ILE B O 1
ATOM 3524 N N . ALA B 1 132 ? -0.981 -8.984 6.504 1 93.94 132 ALA B N 1
ATOM 3525 C CA . ALA B 1 132 ? -0.728 -9.719 5.27 1 93.94 132 ALA B CA 1
ATOM 3526 C C . ALA B 1 132 ? 0.175 -10.922 5.52 1 93.94 132 ALA B C 1
ATOM 3528 O O . ALA B 1 132 ? -0.088 -12.016 5.02 1 93.94 132 ALA B O 1
ATOM 3529 N N . GLY B 1 133 ? 1.23 -10.695 6.305 1 92.69 133 GLY B N 1
ATOM 3530 C CA . GLY B 1 133 ? 2.102 -11.805 6.664 1 92.69 133 GLY B CA 1
ATOM 3531 C C . GLY B 1 133 ? 1.415 -12.852 7.52 1 92.69 133 GLY B C 1
ATOM 3532 O O . GLY B 1 133 ? 1.636 -14.055 7.34 1 92.69 133 GLY B O 1
ATOM 3533 N N . ALA B 1 134 ? 0.609 -12.438 8.367 1 94.75 134 ALA B N 1
ATOM 3534 C CA . ALA B 1 134 ? -0.065 -13.336 9.305 1 94.75 134 ALA B CA 1
ATOM 3535 C C . ALA B 1 134 ? -1.019 -14.281 8.57 1 94.75 134 ALA B C 1
ATOM 3537 O O . ALA B 1 134 ? -1.025 -15.484 8.828 1 94.75 134 ALA B O 1
ATOM 3538 N N . HIS B 1 135 ? -1.845 -13.688 7.688 1 94.75 135 HIS B N 1
ATOM 3539 C CA . HIS B 1 135 ? -2.803 -14.57 7.039 1 94.75 135 HIS B CA 1
ATOM 3540 C C . HIS B 1 135 ? -2.111 -15.508 6.051 1 94.75 135 HIS B C 1
ATOM 3542 O O . HIS B 1 135 ? -2.535 -16.656 5.867 1 94.75 135 HIS B O 1
ATOM 3548 N N . LYS B 1 136 ? -1.066 -15.047 5.461 1 92.62 136 LYS B N 1
ATOM 3549 C CA . LYS B 1 136 ? -0.323 -15.914 4.551 1 92.62 136 LYS B CA 1
ATOM 3550 C C . LYS B 1 136 ? 0.405 -17.016 5.316 1 92.62 136 LYS B C 1
ATOM 3552 O O . LYS B 1 136 ? 0.498 -18.141 4.84 1 92.62 136 LYS B O 1
ATOM 3557 N N . THR B 1 137 ? 0.955 -16.672 6.461 1 90.44 137 THR B N 1
ATOM 3558 C CA . THR B 1 137 ? 1.604 -17.672 7.305 1 90.44 137 THR B CA 1
ATOM 3559 C C . THR B 1 137 ? 0.589 -18.688 7.812 1 90.44 137 THR B C 1
ATOM 3561 O O . THR B 1 137 ? 0.868 -19.891 7.844 1 90.44 137 THR B O 1
ATOM 3564 N N . TYR B 1 138 ? -0.556 -18.188 8.172 1 90.38 138 TYR B N 1
ATOM 3565 C CA . TYR B 1 138 ? -1.639 -19.031 8.688 1 90.38 138 TYR B CA 1
ATOM 3566 C C . TYR B 1 138 ? -2.08 -20.047 7.645 1 90.38 138 TYR B C 1
ATOM 3568 O O . TYR B 1 138 ? -2.35 -21.203 7.98 1 90.38 138 TYR B O 1
ATOM 3576 N N . THR B 1 139 ? -2.104 -19.719 6.363 1 90.75 139 THR B N 1
ATOM 3577 C CA . THR B 1 139 ? -2.594 -20.594 5.301 1 90.75 139 THR B CA 1
ATOM 3578 C C . THR B 1 139 ? -1.433 -21.25 4.562 1 90.75 139 THR B C 1
ATOM 3580 O O . THR B 1 139 ? -1.645 -22.094 3.684 1 90.75 139 THR B O 1
ATOM 3583 N N . GLN B 1 140 ? -0.178 -20.812 4.941 1 85.5 140 GLN B N 1
ATOM 3584 C CA . GLN B 1 140 ? 1.018 -21.234 4.223 1 85.5 140 GLN B CA 1
ATOM 3585 C C . GLN B 1 140 ? 0.94 -20.859 2.746 1 85.5 140 GLN B C 1
ATOM 3587 O O . GLN B 1 140 ? 1.361 -21.641 1.881 1 85.5 140 GLN B O 1
ATOM 3592 N N . GLY B 1 141 ? 0.158 -19.781 2.547 1 83.19 141 GLY B N 1
ATOM 3593 C CA . GLY B 1 141 ? 0.086 -19.219 1.204 1 83.19 141 GLY B CA 1
ATOM 3594 C C . GLY B 1 141 ? -0.984 -19.875 0.346 1 83.19 141 GLY B C 1
ATOM 3595 O O . GLY B 1 141 ? -1.204 -19.453 -0.795 1 83.19 141 GLY B O 1
ATOM 3596 N N . PHE B 1 142 ? -1.728 -20.812 0.929 1 86 142 PHE B N 1
ATOM 3597 C CA . PHE B 1 142 ? -2.723 -21.516 0.133 1 86 142 PHE B CA 1
ATOM 3598 C C . PHE B 1 142 ? -4.129 -21.016 0.454 1 86 142 PHE B C 1
ATOM 3600 O O . PHE B 1 142 ? -4.406 -20.609 1.585 1 86 142 PHE B O 1
ATOM 3607 N N . SER B 1 143 ? -4.906 -21.062 -0.537 1 89.81 143 SER B N 1
ATOM 3608 C CA . SER B 1 143 ? -6.324 -20.781 -0.337 1 89.81 143 SER B CA 1
ATOM 3609 C C . SER B 1 143 ? -7.027 -21.953 0.347 1 89.81 143 SER B C 1
ATOM 3611 O O . SER B 1 143 ? -6.543 -23.078 0.311 1 89.81 143 SER B O 1
ATOM 3613 N N . ILE B 1 144 ? -8.109 -21.625 0.954 1 91.62 144 ILE B N 1
ATOM 3614 C CA . ILE B 1 144 ? -8.875 -22.641 1.669 1 91.62 144 ILE B CA 1
ATOM 3615 C C . ILE B 1 144 ? -10.18 -22.922 0.925 1 91.62 144 ILE B C 1
ATOM 3617 O O . ILE B 1 144 ? -10.945 -22 0.633 1 91.62 144 ILE B O 1
ATOM 3621 N N . TYR B 1 145 ? -10.258 -24.141 0.605 1 89.56 145 TYR B N 1
ATOM 3622 C CA . TYR B 1 145 ? -11.453 -24.531 -0.139 1 89.56 145 TYR B CA 1
ATOM 3623 C C . TYR B 1 145 ? -11.969 -25.891 0.329 1 89.56 145 TYR B C 1
ATOM 3625 O O . TYR B 1 145 ? -11.305 -26.578 1.099 1 89.56 145 TYR B O 1
ATOM 3633 N N . ASN B 1 146 ? -13.164 -26.203 -0.171 1 90.75 146 ASN B N 1
ATOM 3634 C CA . ASN B 1 146 ? -13.789 -27.453 0.213 1 90.75 146 ASN B CA 1
ATOM 3635 C C . ASN B 1 146 ? -12.945 -28.656 -0.211 1 90.75 146 ASN B C 1
ATOM 3637 O O . ASN B 1 146 ? -12.383 -28.672 -1.311 1 90.75 146 ASN B O 1
ATOM 3641 N N . ASN B 1 147 ? -12.758 -29.547 0.682 1 86.75 147 ASN B N 1
ATOM 3642 C CA . ASN B 1 147 ? -12.117 -30.828 0.415 1 86.75 147 ASN B CA 1
ATOM 3643 C C . ASN B 1 147 ? -10.648 -30.672 0.036 1 86.75 147 ASN B C 1
ATOM 3645 O O . ASN B 1 147 ? -10.102 -31.484 -0.709 1 86.75 147 ASN B O 1
ATOM 3649 N N . MET B 1 148 ? -10.078 -29.656 0.55 1 87 148 MET B N 1
ATOM 3650 C CA . MET B 1 148 ? -8.664 -29.438 0.271 1 87 148 MET B CA 1
ATOM 3651 C C . MET B 1 148 ? -7.801 -30.469 0.989 1 87 148 MET B C 1
ATOM 3653 O O . MET B 1 148 ? -8.188 -30.984 2.043 1 87 148 MET B O 1
ATOM 3657 N N . PRO B 1 149 ? -6.664 -30.859 0.365 1 86.44 149 PRO B N 1
ATOM 3658 C CA . PRO B 1 149 ? -5.746 -31.75 1.063 1 86.44 149 PRO B CA 1
ATOM 3659 C C . PRO B 1 149 ? -5.09 -31.109 2.281 1 86.44 149 PRO B C 1
ATOM 3661 O O . PRO B 1 149 ? -4.77 -29.906 2.252 1 86.44 149 PRO B O 1
ATOM 3664 N N . MET B 1 150 ? -4.992 -31.859 3.273 1 83.62 150 MET B N 1
ATOM 3665 C CA . MET B 1 150 ? -4.383 -31.375 4.512 1 83.62 150 MET B CA 1
ATOM 3666 C C . MET B 1 150 ? -2.957 -31.891 4.652 1 83.62 150 MET B C 1
ATOM 3668 O O . MET B 1 150 ? -2.584 -32.875 4.016 1 83.62 150 MET B O 1
ATOM 3672 N N . PRO B 1 151 ? -2.135 -31.156 5.363 1 75.5 151 PRO B N 1
ATOM 3673 C CA . PRO B 1 151 ? -0.745 -31.578 5.543 1 75.5 151 PRO B CA 1
ATOM 3674 C C . PRO B 1 151 ? -0.629 -33 6.078 1 75.5 151 PRO B C 1
ATOM 3676 O O . PRO B 1 151 ? 0.36 -33.688 5.809 1 75.5 151 PRO B O 1
ATOM 3679 N N . ASP B 1 152 ? -1.608 -33.469 6.75 1 77.75 152 ASP B N 1
ATOM 3680 C CA . ASP B 1 152 ? -1.577 -34.812 7.34 1 77.75 152 ASP B CA 1
ATOM 3681 C C . ASP B 1 152 ? -2.018 -35.844 6.328 1 77.75 152 ASP B C 1
ATOM 3683 O O . ASP B 1 152 ? -2.105 -37.031 6.656 1 77.75 152 ASP B O 1
ATOM 3687 N N . GLY B 1 153 ? -2.248 -35.375 5.074 1 79.94 153 GLY B N 1
ATOM 3688 C CA . GLY B 1 153 ? -2.604 -36.312 4.023 1 79.94 153 GLY B CA 1
ATOM 3689 C C . GLY B 1 153 ? -4.102 -36.531 3.895 1 79.94 153 GLY B C 1
ATOM 3690 O O . GLY B 1 153 ? -4.566 -37.125 2.918 1 79.94 153 GLY B O 1
ATOM 3691 N N . THR B 1 154 ? -4.742 -36.062 4.859 1 85.31 154 THR B N 1
ATOM 3692 C CA . THR B 1 154 ? -6.191 -36.25 4.809 1 85.31 154 THR B CA 1
ATOM 3693 C C . THR B 1 154 ? -6.852 -35.062 4.074 1 85.31 154 THR B C 1
ATOM 3695 O O . THR B 1 154 ? -6.164 -34.188 3.562 1 85.31 154 THR B O 1
ATOM 3698 N N . THR B 1 155 ? -8.148 -35.188 3.863 1 86.81 155 THR B N 1
ATOM 3699 C CA . THR B 1 155 ? -8.953 -34.125 3.268 1 86.81 155 THR B CA 1
ATOM 3700 C C . THR B 1 155 ? -9.688 -33.344 4.348 1 86.81 155 THR B C 1
ATOM 3702 O O . THR B 1 155 ? -10.023 -33.875 5.402 1 86.81 155 THR B O 1
ATOM 3705 N N . ALA B 1 156 ? -9.773 -32.094 4.059 1 86.5 156 ALA B N 1
ATOM 3706 C CA . ALA B 1 156 ? -10.453 -31.219 5.02 1 86.5 156 ALA B CA 1
ATOM 3707 C C . ALA B 1 156 ? -11.812 -31.797 5.402 1 86.5 156 ALA B C 1
ATOM 3709 O O . ALA B 1 156 ? -12.539 -32.312 4.547 1 86.5 156 ALA B O 1
ATOM 3710 N N . LYS B 1 157 ? -12.195 -31.812 6.621 1 85.19 157 LYS B N 1
ATOM 3711 C CA . LYS B 1 157 ? -13.391 -32.438 7.152 1 85.19 157 LYS B CA 1
ATOM 3712 C C . LYS B 1 157 ? -14.625 -31.578 6.91 1 85.19 157 LYS B C 1
ATOM 3714 O O . LYS B 1 157 ? -15.734 -32.094 6.773 1 85.19 157 LYS B O 1
ATOM 3719 N N . GLY B 1 158 ? -14.344 -30.328 6.832 1 87.5 158 GLY B N 1
ATOM 3720 C CA . GLY B 1 158 ? -15.492 -29.438 6.727 1 87.5 158 GLY B CA 1
ATOM 3721 C C . GLY B 1 158 ? -15.68 -28.859 5.336 1 87.5 158 GLY B C 1
ATOM 3722 O O . GLY B 1 158 ? -14.898 -29.156 4.426 1 87.5 158 GLY B O 1
ATOM 3723 N N . VAL B 1 159 ? -16.875 -28.25 5.145 1 91.25 159 VAL B N 1
ATOM 3724 C CA . VAL B 1 159 ? -17.203 -27.531 3.924 1 91.25 159 VAL B CA 1
ATOM 3725 C C . VAL B 1 159 ? -17.938 -26.234 4.277 1 91.25 159 VAL B C 1
ATOM 3727 O O . VAL B 1 159 ? -18.453 -26.078 5.383 1 91.25 159 VAL B O 1
ATOM 3730 N N . LEU B 1 160 ? -17.828 -25.406 3.328 1 94.06 160 LEU B N 1
ATOM 3731 C CA . LEU B 1 160 ? -18.641 -24.188 3.496 1 94.06 160 LEU B CA 1
ATOM 3732 C C . LEU B 1 160 ? -20.125 -24.516 3.422 1 94.06 160 LEU B C 1
ATOM 3734 O O . LEU B 1 160 ? -20.609 -25 2.398 1 94.06 160 LEU B O 1
ATOM 3738 N N . SER B 1 161 ? -20.812 -24.281 4.465 1 93.81 161 SER B N 1
ATOM 3739 C CA . SER B 1 161 ? -22.219 -24.656 4.562 1 93.81 161 SER B CA 1
ATOM 3740 C C . SER B 1 161 ? -23.078 -23.844 3.582 1 93.81 161 SER B C 1
ATOM 3742 O O . SER B 1 161 ? -22.719 -22.719 3.225 1 93.81 161 SER B O 1
ATOM 3744 N N . GLU B 1 162 ? -24.172 -24.469 3.203 1 93.69 162 GLU B N 1
ATOM 3745 C CA . GLU B 1 162 ? -25.109 -23.797 2.307 1 93.69 162 GLU B CA 1
ATOM 3746 C C . GLU B 1 162 ? -25.656 -22.531 2.941 1 93.69 162 GLU B C 1
ATOM 3748 O O . GLU B 1 162 ? -25.891 -21.531 2.25 1 93.69 162 GLU B O 1
ATOM 3753 N N . ALA B 1 163 ? -25.875 -22.625 4.199 1 94.56 163 ALA B N 1
ATOM 3754 C CA . ALA B 1 163 ? -26.375 -21.469 4.922 1 94.56 163 ALA B CA 1
ATOM 3755 C C . ALA B 1 163 ? -25.391 -20.312 4.844 1 94.56 163 ALA B C 1
ATOM 3757 O O . ALA B 1 163 ? -25.781 -19.141 4.715 1 94.56 163 ALA B O 1
ATOM 3758 N N . PHE B 1 164 ? -24.125 -20.672 4.961 1 96.25 164 PHE B N 1
ATOM 3759 C CA . PHE B 1 164 ? -23.094 -19.641 4.871 1 96.25 164 PHE B CA 1
ATOM 3760 C C . PHE B 1 164 ? -23 -19.094 3.449 1 96.25 164 PHE B C 1
ATOM 3762 O O . PHE B 1 164 ? -22.922 -17.891 3.248 1 96.25 164 PHE B O 1
ATOM 3769 N N . LEU B 1 165 ? -23.094 -19.984 2.48 1 96.12 165 LEU B N 1
ATOM 3770 C CA . LEU B 1 165 ? -22.969 -19.594 1.081 1 96.12 165 LEU B CA 1
ATOM 3771 C C . LEU B 1 165 ? -24.156 -18.719 0.662 1 96.12 165 LEU B C 1
ATOM 3773 O O . LEU B 1 165 ? -24.031 -17.875 -0.228 1 96.12 165 LEU B O 1
ATOM 3777 N N . TRP B 1 166 ? -25.219 -18.906 1.317 1 95.75 166 TRP B N 1
ATOM 3778 C CA . TRP B 1 166 ? -26.422 -18.125 1.02 1 95.75 166 TRP B CA 1
ATOM 3779 C C . TRP B 1 166 ? -26.172 -16.641 1.276 1 95.75 166 TRP B C 1
ATOM 3781 O O . TRP B 1 166 ? -26.734 -15.789 0.584 1 95.75 166 TRP B O 1
ATOM 3791 N N . ILE B 1 167 ? -25.328 -16.312 2.143 1 95.31 167 ILE B N 1
ATOM 3792 C CA . ILE B 1 167 ? -25.016 -14.938 2.5 1 95.31 167 ILE B CA 1
ATOM 3793 C C . ILE B 1 167 ? -24.344 -14.234 1.319 1 95.31 167 ILE B C 1
ATOM 3795 O O . ILE B 1 167 ? -24.578 -13.039 1.089 1 95.31 167 ILE B O 1
ATOM 3799 N N . GLY B 1 168 ? -23.562 -14.953 0.586 1 94.69 168 GLY B N 1
ATOM 3800 C CA . GLY B 1 168 ? -22.812 -14.359 -0.512 1 94.69 168 GLY B CA 1
ATOM 3801 C C . GLY B 1 168 ? -23.406 -14.664 -1.873 1 94.69 168 GLY B C 1
ATOM 3802 O O . GLY B 1 168 ? -23.188 -13.922 -2.832 1 94.69 168 GLY B O 1
ATOM 3803 N N . GLN B 1 169 ? -24.188 -15.734 -1.917 1 94.56 169 GLN B N 1
ATOM 3804 C CA . GLN B 1 169 ? -24.656 -16.203 -3.221 1 94.56 169 GLN B CA 1
ATOM 3805 C C . GLN B 1 169 ? -26.172 -16.219 -3.295 1 94.56 169 GLN B C 1
ATOM 3807 O O . GLN B 1 169 ? -26.75 -16.359 -4.375 1 94.56 169 GLN B O 1
ATOM 3812 N N . GLY B 1 170 ? -26.812 -16 -2.223 1 93.56 170 GLY B N 1
ATOM 3813 C CA . GLY B 1 170 ? -28.266 -16.109 -2.164 1 93.56 170 GLY B CA 1
ATOM 3814 C C . GLY B 1 170 ? -28.969 -14.867 -2.697 1 93.56 170 GLY B C 1
ATOM 3815 O O . GLY B 1 170 ? -28.312 -13.883 -3.059 1 93.56 170 GLY B O 1
ATOM 3816 N N . ARG B 1 171 ? -30.344 -15.031 -2.854 1 94.38 171 ARG B N 1
ATOM 3817 C CA . ARG B 1 171 ? -31.172 -13.93 -3.32 1 94.38 171 ARG B CA 1
ATOM 3818 C C . ARG B 1 171 ? -32.469 -13.844 -2.512 1 94.38 171 ARG B C 1
ATOM 3820 O O . ARG B 1 171 ? -33 -14.867 -2.072 1 94.38 171 ARG B O 1
ATOM 3827 N N . VAL B 1 172 ? -32.844 -12.656 -2.189 1 94 172 VAL B N 1
ATOM 3828 C CA . VAL B 1 172 ? -34.125 -12.375 -1.57 1 94 172 VAL B CA 1
ATOM 3829 C C . VAL B 1 172 ? -34.938 -11.445 -2.471 1 94 172 VAL B C 1
ATOM 3831 O O . VAL B 1 172 ? -34.531 -10.312 -2.729 1 94 172 VAL B O 1
ATOM 3834 N N . LEU B 1 173 ? -36.125 -11.891 -3.016 1 93.56 173 LEU B N 1
ATOM 3835 C CA . LEU B 1 173 ? -36.969 -11.125 -3.912 1 93.56 173 LEU B CA 1
ATOM 3836 C C . LEU B 1 173 ? -36.219 -10.672 -5.148 1 93.56 173 LEU B C 1
ATOM 3838 O O . LEU B 1 173 ? -36.312 -9.508 -5.559 1 93.56 173 LEU B O 1
ATOM 3842 N N . GLY B 1 174 ? -35.25 -11.5 -5.605 1 92.06 174 GLY B N 1
ATOM 3843 C CA . GLY B 1 174 ? -34.5 -11.211 -6.809 1 92.06 174 GLY B CA 1
ATOM 3844 C C . GLY B 1 174 ? -33.25 -10.375 -6.543 1 92.06 174 GLY B C 1
ATOM 3845 O O . GLY B 1 174 ? -32.438 -10.164 -7.441 1 92.06 174 GLY B O 1
ATOM 3846 N N . ILE B 1 175 ? -33.062 -9.867 -5.391 1 95.25 175 ILE B N 1
ATOM 3847 C CA . ILE B 1 175 ? -31.938 -9.031 -5.035 1 95.25 175 ILE B CA 1
ATOM 3848 C C . ILE B 1 175 ? -30.891 -9.867 -4.293 1 95.25 175 ILE B C 1
ATOM 3850 O O . ILE B 1 175 ? -31.219 -10.539 -3.309 1 95.25 175 ILE B O 1
ATOM 3854 N N . PRO B 1 176 ? -29.703 -9.844 -4.773 1 96.81 176 PRO B N 1
ATOM 3855 C CA . PRO B 1 176 ? -28.641 -10.586 -4.074 1 96.81 176 PRO B CA 1
ATOM 3856 C C . PRO B 1 176 ? -28.5 -10.164 -2.613 1 96.81 176 PRO B C 1
ATOM 3858 O O . PRO B 1 176 ? -28.594 -8.977 -2.299 1 96.81 176 PRO B O 1
ATOM 3861 N N . VAL B 1 177 ? -28.281 -11.109 -1.742 1 97.56 177 VAL B N 1
ATOM 3862 C CA . VAL B 1 177 ? -28.234 -10.891 -0.301 1 97.56 177 VAL B CA 1
ATOM 3863 C C . VAL B 1 177 ? -27.125 -9.891 0.03 1 97.56 177 VAL B C 1
ATOM 3865 O O . VAL B 1 177 ? -27.328 -8.984 0.847 1 97.56 177 VAL B O 1
ATOM 3868 N N . PRO B 1 178 ? -25.875 -10.031 -0.619 1 97.88 178 PRO B N 1
ATOM 3869 C CA . PRO B 1 178 ? -24.844 -9.039 -0.328 1 97.88 178 PRO B CA 1
ATOM 3870 C C . PRO B 1 178 ? -25.297 -7.609 -0.605 1 97.88 178 PRO B C 1
ATOM 3872 O O . PRO B 1 178 ? -24.891 -6.68 0.091 1 97.88 178 PRO B O 1
ATOM 3875 N N . VAL B 1 179 ? -26.109 -7.391 -1.608 1 97.75 179 VAL B N 1
ATOM 3876 C CA . VAL B 1 179 ? -26.609 -6.07 -1.966 1 97.75 179 VAL B CA 1
ATOM 3877 C C . VAL B 1 179 ? -27.516 -5.547 -0.854 1 97.75 179 VAL B C 1
ATOM 3879 O O . VAL B 1 179 ? -27.453 -4.367 -0.497 1 97.75 179 VAL B O 1
ATOM 3882 N N . ILE B 1 180 ? -28.312 -6.418 -0.346 1 97.88 180 ILE B N 1
ATOM 3883 C CA . ILE B 1 180 ? -29.203 -6.055 0.75 1 97.88 180 ILE B CA 1
ATOM 3884 C C . ILE B 1 180 ? -28.375 -5.648 1.972 1 97.88 180 ILE B C 1
ATOM 3886 O O . ILE B 1 180 ? -28.656 -4.629 2.605 1 97.88 180 ILE B O 1
ATOM 3890 N N . ILE B 1 181 ? -27.375 -6.449 2.266 1 98 181 ILE B N 1
ATOM 3891 C CA . ILE B 1 181 ? -26.516 -6.16 3.404 1 98 181 ILE B CA 1
ATOM 3892 C C . ILE B 1 181 ? -25.844 -4.805 3.207 1 98 181 ILE B C 1
ATOM 3894 O O . ILE B 1 181 ? -25.766 -3.998 4.137 1 98 181 ILE B O 1
ATOM 3898 N N . MET B 1 182 ? -25.344 -4.605 2.008 1 97.88 182 MET B N 1
ATOM 3899 C CA . MET B 1 182 ? -24.672 -3.344 1.685 1 97.88 182 MET B CA 1
ATOM 3900 C C . MET B 1 182 ? -25.641 -2.17 1.862 1 97.88 182 MET B C 1
ATOM 3902 O O . MET B 1 182 ? -25.281 -1.163 2.48 1 97.88 182 MET B O 1
ATOM 3906 N N . LEU B 1 183 ? -26.875 -2.248 1.318 1 97.88 183 LEU B N 1
ATOM 3907 C CA . LEU B 1 183 ? -27.859 -1.164 1.403 1 97.88 183 LEU B CA 1
ATOM 3908 C C . LEU B 1 183 ? -28.234 -0.892 2.854 1 97.88 183 LEU B C 1
ATOM 3910 O O . LEU B 1 183 ? -28.406 0.264 3.248 1 97.88 183 LEU B O 1
ATOM 3914 N N . ILE B 1 184 ? -28.375 -1.932 3.623 1 98.31 184 ILE B N 1
ATOM 3915 C CA . ILE B 1 184 ? -28.672 -1.775 5.043 1 98.31 184 ILE B CA 1
ATOM 3916 C C . ILE B 1 184 ? -27.5 -1.07 5.73 1 98.31 184 ILE B C 1
ATOM 3918 O O . ILE B 1 184 ? -27.703 -0.156 6.531 1 98.31 184 ILE B O 1
ATOM 3922 N N . ALA B 1 185 ? -26.281 -1.547 5.391 1 98.38 185 ALA B N 1
ATOM 3923 C CA . ALA B 1 185 ? -25.094 -0.934 5.98 1 98.38 185 ALA B CA 1
ATOM 3924 C C . ALA B 1 185 ? -25.016 0.549 5.629 1 98.38 185 ALA B C 1
ATOM 3926 O O . ALA B 1 185 ? -24.75 1.385 6.496 1 98.38 185 ALA B O 1
ATOM 3927 N N . VAL B 1 186 ? -25.234 0.855 4.363 1 98.31 186 VAL B N 1
ATOM 3928 C CA . VAL B 1 186 ? -25.188 2.242 3.912 1 98.31 186 VAL B CA 1
ATOM 3929 C C . VAL B 1 186 ? -26.25 3.057 4.648 1 98.31 186 VAL B C 1
ATOM 3931 O O . VAL B 1 186 ? -25.969 4.16 5.121 1 98.31 186 VAL B O 1
ATOM 3934 N N . ALA B 1 187 ? -27.438 2.506 4.762 1 98.25 187 ALA B N 1
ATOM 3935 C CA . ALA B 1 187 ? -28.531 3.189 5.441 1 98.25 187 ALA B CA 1
ATOM 3936 C C . ALA B 1 187 ? -28.219 3.396 6.922 1 98.25 187 ALA B C 1
ATOM 3938 O O . ALA B 1 187 ? -28.391 4.496 7.453 1 98.25 187 ALA B O 1
ATOM 3939 N N . VAL B 1 188 ? -27.766 2.389 7.578 1 98.25 188 VAL B N 1
ATOM 3940 C CA . VAL B 1 188 ? -27.469 2.441 9.008 1 98.25 188 VAL B CA 1
ATOM 3941 C C . VAL B 1 188 ? -26.344 3.438 9.266 1 98.25 188 VAL B C 1
ATOM 3943 O O . VAL B 1 188 ? -26.422 4.238 10.203 1 98.25 188 VAL B O 1
ATOM 3946 N N . VAL B 1 189 ? -25.312 3.359 8.477 1 98.31 189 VAL B N 1
ATOM 3947 C CA . VAL B 1 189 ? -24.172 4.25 8.672 1 98.31 189 VAL B CA 1
ATOM 3948 C C . VAL B 1 189 ? -24.578 5.688 8.367 1 98.31 189 VAL B C 1
ATOM 3950 O O . VAL B 1 189 ? -24.156 6.621 9.047 1 98.31 189 VAL B O 1
ATOM 3953 N N . HIS B 1 190 ? -25.453 5.844 7.301 1 97.5 190 HIS B N 1
ATOM 3954 C CA . HIS B 1 190 ? -25.938 7.176 6.977 1 97.5 190 HIS B CA 1
ATOM 3955 C C . HIS B 1 190 ? -26.719 7.773 8.148 1 97.5 190 HIS B C 1
ATOM 3957 O O . HIS B 1 190 ? -26.516 8.93 8.516 1 97.5 190 HIS B O 1
ATOM 3963 N N . ILE B 1 191 ? -27.578 7.012 8.727 1 97.56 191 ILE B N 1
ATOM 3964 C CA . ILE B 1 191 ? -28.391 7.449 9.867 1 97.56 191 ILE B CA 1
ATOM 3965 C C . ILE B 1 191 ? -27.469 7.707 11.07 1 97.56 191 ILE B C 1
ATOM 3967 O O . ILE B 1 191 ? -27.625 8.719 11.758 1 97.56 191 ILE B O 1
ATOM 3971 N N . PHE B 1 192 ? -26.547 6.852 11.266 1 97.5 192 PHE B N 1
ATOM 3972 C CA . PHE B 1 192 ? -25.609 6.973 12.383 1 97.5 192 PHE B CA 1
ATOM 3973 C C . PHE B 1 192 ? -24.797 8.258 12.273 1 97.5 192 PHE B C 1
ATOM 3975 O O . PHE B 1 192 ? -24.672 9.008 13.242 1 97.5 192 PHE B O 1
ATOM 3982 N N . LEU B 1 193 ? -24.297 8.57 11.125 1 96.44 193 LEU B N 1
ATOM 3983 C CA . LEU B 1 193 ? -23.391 9.695 10.93 1 96.44 193 LEU B CA 1
ATOM 3984 C C . LEU B 1 193 ? -24.141 11.016 10.953 1 96.44 193 LEU B C 1
ATOM 3986 O O . LEU B 1 193 ? -23.609 12.039 11.383 1 96.44 193 LEU B O 1
ATOM 3990 N N . ASN B 1 194 ? -25.469 10.992 10.508 1 95.12 194 ASN B N 1
ATOM 3991 C CA . ASN B 1 194 ? -26.156 12.266 10.305 1 95.12 194 ASN B CA 1
ATOM 3992 C C . ASN B 1 194 ? -27.141 12.555 11.422 1 95.12 194 ASN B C 1
ATOM 3994 O O . ASN B 1 194 ? -27.516 13.711 11.648 1 95.12 194 ASN B O 1
ATOM 3998 N N . TYR B 1 195 ? -27.5 11.516 12.188 1 96.75 195 TYR B N 1
ATOM 3999 C CA . TYR B 1 195 ? -28.625 11.758 13.094 1 96.75 195 TYR B CA 1
ATOM 4000 C C . TYR B 1 195 ? -28.281 11.32 14.508 1 96.75 195 TYR B C 1
ATOM 4002 O O . TYR B 1 195 ? -29.125 11.359 15.398 1 96.75 195 TYR B O 1
ATOM 4010 N N . THR B 1 196 ? -27.109 10.93 14.781 1 96.88 196 THR B N 1
ATOM 4011 C CA . THR B 1 196 ? -26.766 10.492 16.125 1 96.88 196 THR B CA 1
ATOM 4012 C C . THR B 1 196 ? -25.625 11.336 16.703 1 96.88 196 THR B C 1
ATOM 4014 O O . THR B 1 196 ? -24.922 12.031 15.953 1 96.88 196 THR B O 1
ATOM 4017 N N . ARG B 1 197 ? -25.5 11.273 18.031 1 95.62 197 ARG B N 1
ATOM 4018 C CA . ARG B 1 197 ? -24.422 11.977 18.719 1 95.62 197 ARG B CA 1
ATOM 4019 C C . ARG B 1 197 ? -23.062 11.406 18.344 1 95.62 197 ARG B C 1
ATOM 4021 O O . ARG B 1 197 ? -22.078 12.141 18.25 1 95.62 197 ARG B O 1
ATOM 4028 N N . GLY B 1 198 ? -23.062 10.125 18.109 1 95.81 198 GLY B N 1
ATOM 4029 C CA . GLY B 1 198 ? -21.812 9.484 17.734 1 95.81 198 GLY B CA 1
ATOM 4030 C C . GLY B 1 198 ? -21.25 10.008 16.438 1 95.81 198 GLY B C 1
ATOM 4031 O O . GLY B 1 198 ? -20.047 10.273 16.328 1 95.81 198 GLY B O 1
ATOM 4032 N N . GLY B 1 199 ? -22.125 10.086 15.492 1 96.31 199 GLY B N 1
ATOM 4033 C CA . GLY B 1 199 ? -21.703 10.641 14.211 1 96.31 199 GLY B CA 1
ATOM 4034 C C . GLY B 1 199 ? -21.188 12.062 14.32 1 96.31 199 GLY B C 1
ATOM 4035 O O . GLY B 1 199 ? -20.172 12.398 13.703 1 96.31 199 GLY B O 1
ATOM 4036 N N . ARG B 1 200 ? -21.828 12.867 15.102 1 95.44 200 ARG B N 1
ATOM 4037 C CA . ARG B 1 200 ? -21.422 14.25 15.297 1 95.44 200 ARG B CA 1
ATOM 4038 C C . ARG B 1 200 ? -20.047 14.32 15.961 1 95.44 200 ARG B C 1
ATOM 4040 O O . ARG B 1 200 ? -19.203 15.148 15.586 1 95.44 200 ARG B O 1
ATOM 4047 N N . LEU B 1 201 ? -19.906 13.508 16.891 1 96.5 201 LEU B N 1
ATOM 4048 C CA . LEU B 1 201 ? -18.625 13.484 17.594 1 96.5 201 LEU B CA 1
ATOM 4049 C C . LEU B 1 201 ? -17.484 13.109 16.641 1 96.5 201 LEU B C 1
ATOM 4051 O O . LEU B 1 201 ? -16.391 13.656 16.734 1 96.5 201 LEU B O 1
ATOM 4055 N N . LEU B 1 202 ? -17.766 12.188 15.742 1 97.12 202 LEU B N 1
ATOM 4056 C CA . LEU B 1 202 ? -16.766 11.766 14.766 1 97.12 202 LEU B CA 1
ATOM 4057 C C . LEU B 1 202 ? -16.375 12.922 13.852 1 97.12 202 LEU B C 1
ATOM 4059 O O . LEU B 1 202 ? -15.195 13.203 13.664 1 97.12 202 LEU B O 1
ATOM 4063 N N . TYR B 1 203 ? -17.344 13.648 13.383 1 96 203 TYR B N 1
ATOM 4064 C CA . TYR B 1 203 ? -17.094 14.727 12.43 1 96 203 TYR B CA 1
ATOM 4065 C C . TYR B 1 203 ? -16.406 15.898 13.117 1 96 203 TYR B C 1
ATOM 4067 O O . TYR B 1 203 ? -15.523 16.531 12.523 1 96 203 TYR B O 1
ATOM 4075 N N . ILE B 1 204 ? -16.75 16.219 14.305 1 95.12 204 ILE B N 1
ATOM 4076 C CA . ILE B 1 204 ? -16.109 17.312 15.039 1 95.12 204 ILE B CA 1
ATOM 4077 C C . ILE B 1 204 ? -14.641 16.984 15.273 1 95.12 204 ILE B C 1
ATOM 4079 O O . ILE B 1 204 ? -13.773 17.859 15.125 1 95.12 204 ILE B O 1
ATOM 4083 N N . THR B 1 205 ? -14.43 15.773 15.648 1 94.94 205 THR B N 1
ATOM 4084 C CA . THR B 1 205 ? -13.062 15.336 15.914 1 94.94 2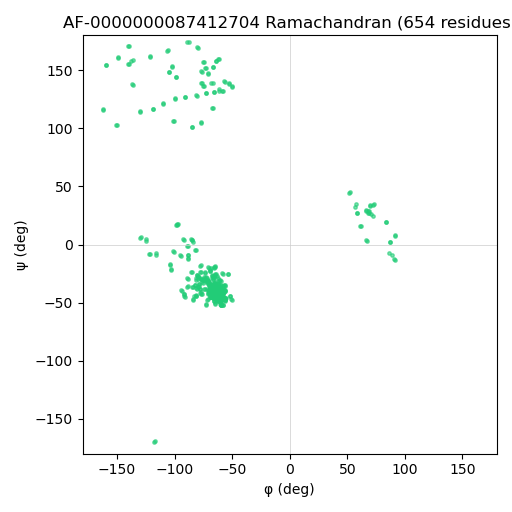05 THR B CA 1
ATOM 4085 C C . THR B 1 205 ? -12.211 15.414 14.648 1 94.94 205 THR B C 1
ATOM 4087 O O . THR B 1 205 ? -11.039 15.789 14.711 1 94.94 205 THR B O 1
ATOM 4090 N N . GLY B 1 206 ? -12.797 15.047 13.547 1 93.75 206 GLY B N 1
ATOM 4091 C CA . GLY B 1 206 ? -12.07 15.078 12.289 1 93.75 206 GLY B CA 1
ATOM 4092 C C . GLY B 1 206 ? -11.852 16.484 11.758 1 93.75 206 GLY B C 1
ATOM 4093 O O . GLY B 1 206 ? -10.883 16.734 11.039 1 93.75 206 GLY B O 1
ATOM 4094 N N . GLY B 1 207 ? -12.727 17.375 12.078 1 90.88 207 GLY B N 1
ATOM 4095 C CA . GLY B 1 207 ? -12.617 18.75 11.609 1 90.88 207 GLY B CA 1
ATOM 4096 C C . GLY B 1 207 ? -11.516 19.531 12.297 1 90.88 207 GLY B C 1
ATOM 4097 O O . GLY B 1 207 ? -10.719 20.203 11.633 1 90.88 207 GLY B O 1
ATOM 4098 N N . ASN B 1 208 ? -11.523 19.5 13.602 1 92.19 208 ASN B N 1
ATOM 4099 C CA . ASN B 1 208 ? -10.523 20.188 14.414 1 92.19 208 ASN B CA 1
ATOM 4100 C C . ASN B 1 208 ? -10.297 19.469 15.742 1 92.19 208 ASN B C 1
ATOM 4102 O O . ASN B 1 208 ? -11.031 19.703 16.703 1 92.19 208 ASN B O 1
ATOM 4106 N N . GLN B 1 209 ? -9.219 18.797 15.719 1 90.31 209 GLN B N 1
ATOM 4107 C CA . GLN B 1 209 ? -8.953 17.984 16.906 1 90.31 209 GLN B CA 1
ATOM 4108 C C . GLN B 1 209 ? -8.75 18.859 18.141 1 90.31 209 GLN B C 1
ATOM 4110 O O . GLN B 1 209 ? -9.172 18.5 19.234 1 90.31 209 GLN B O 1
ATOM 4115 N N . GLU B 1 210 ? -8.109 19.938 17.938 1 90.44 210 GLU B N 1
ATOM 4116 C CA . GLU B 1 210 ? -7.859 20.828 19.062 1 90.44 210 GLU B CA 1
ATOM 4117 C C . GLU B 1 210 ? -9.164 21.422 19.594 1 90.44 210 GLU B C 1
ATOM 4119 O O . GLU B 1 210 ? -9.375 21.484 20.797 1 90.44 210 GLU B O 1
ATOM 4124 N N . ALA B 1 211 ? -9.938 21.828 18.688 1 92.38 211 ALA B N 1
ATOM 4125 C CA . ALA B 1 211 ? -11.234 22.375 19.078 1 92.38 211 ALA B CA 1
ATOM 4126 C C . ALA B 1 211 ? -12.094 21.312 19.75 1 92.38 211 ALA B C 1
ATOM 4128 O O . ALA B 1 211 ? -12.805 21.594 20.719 1 92.38 211 ALA B O 1
ATOM 4129 N N . ALA B 1 212 ? -11.969 20.141 19.234 1 93.06 212 ALA B N 1
ATOM 4130 C CA . ALA B 1 212 ? -12.719 19.031 19.828 1 93.06 212 ALA B CA 1
ATOM 4131 C C . ALA B 1 212 ? -12.25 18.75 21.25 1 93.06 212 ALA B C 1
ATOM 4133 O O . ALA B 1 212 ? -13.07 18.562 22.156 1 93.06 212 ALA B O 1
ATOM 4134 N N . ARG B 1 213 ? -11.023 18.781 21.453 1 92.06 213 ARG B N 1
ATOM 4135 C CA . ARG B 1 213 ? -10.453 18.531 22.781 1 92.06 213 ARG B CA 1
ATOM 4136 C C . ARG B 1 213 ? -10.891 19.609 23.766 1 92.06 213 ARG B C 1
ATOM 4138 O O . ARG B 1 213 ? -11.25 19.297 24.906 1 92.06 213 ARG B O 1
ATOM 4145 N N . LEU B 1 214 ? -10.898 20.781 23.328 1 92.25 214 LEU B N 1
ATOM 4146 C CA . LEU B 1 214 ? -11.281 21.906 24.172 1 92.25 214 LEU B CA 1
ATOM 4147 C C . LEU B 1 214 ? -12.766 21.859 24.516 1 92.25 214 LEU B C 1
ATOM 4149 O O . LEU B 1 214 ? -13.195 22.422 25.531 1 92.25 214 LEU B O 1
ATOM 4153 N N . SER B 1 215 ? -13.461 21.156 23.734 1 93.62 215 SER B N 1
ATOM 4154 C CA . SER B 1 215 ? -14.898 21.047 23.953 1 93.62 215 SER B CA 1
ATOM 4155 C C . SER B 1 215 ? -15.219 19.812 24.812 1 93.62 215 SER B C 1
ATOM 4157 O O . SER B 1 215 ? -16.391 19.438 24.938 1 93.62 215 SER B O 1
ATOM 4159 N N . GLY B 1 216 ? -14.203 19.094 25.312 1 93.31 216 GLY B N 1
ATOM 4160 C CA . GLY B 1 216 ? -14.391 18 26.25 1 93.31 216 GLY B CA 1
ATOM 4161 C C . GLY B 1 216 ? -14.539 16.656 25.562 1 93.31 216 GLY B C 1
ATOM 4162 O O . GLY B 1 216 ? -14.867 15.656 26.219 1 93.31 216 GLY B O 1
ATOM 4163 N N . ILE B 1 217 ? -14.336 16.641 24.328 1 93.81 217 ILE B N 1
ATOM 4164 C CA . ILE B 1 217 ? -14.461 15.383 23.578 1 93.81 217 ILE B CA 1
ATOM 4165 C C . ILE B 1 217 ? -13.188 14.562 23.734 1 93.81 217 ILE B C 1
ATOM 4167 O O . ILE B 1 217 ? -12.078 15.086 23.578 1 93.81 217 ILE B O 1
ATOM 4171 N N . SER B 1 218 ? -13.367 13.32 24.125 1 94.88 218 SER B N 1
ATOM 4172 C CA . SER B 1 218 ? -12.219 12.438 24.234 1 94.88 218 SER B CA 1
ATOM 4173 C C . SER B 1 218 ? -11.75 11.945 22.875 1 94.88 218 SER B C 1
ATOM 4175 O O . SER B 1 218 ? -12.305 10.992 22.328 1 94.88 218 SER B O 1
ATOM 4177 N N . ILE B 1 219 ? -10.703 12.453 22.422 1 91.94 219 ILE B N 1
ATOM 4178 C CA . ILE B 1 219 ? -10.172 12.133 21.109 1 91.94 219 ILE B CA 1
ATOM 4179 C C . ILE B 1 219 ? -9.82 10.656 21.031 1 91.94 219 ILE B C 1
ATOM 4181 O O . ILE B 1 219 ? -10.055 10 20.016 1 91.94 219 ILE B O 1
ATOM 4185 N N . TYR B 1 220 ? -9.305 10.156 22.094 1 93.06 220 TYR B N 1
ATOM 4186 C CA . TYR B 1 220 ? -8.898 8.758 22.141 1 93.06 220 TYR B CA 1
ATOM 4187 C C . TYR B 1 220 ? -10.094 7.836 21.891 1 93.06 220 TYR B C 1
ATOM 4189 O O . TYR B 1 220 ? -10.008 6.914 21.078 1 93.06 220 TYR B O 1
ATOM 4197 N N . ARG B 1 221 ? -11.102 8.094 22.531 1 96.5 221 ARG B N 1
ATOM 4198 C CA . ARG B 1 221 ? -12.273 7.23 22.422 1 96.5 221 ARG B CA 1
ATOM 4199 C C . ARG B 1 221 ? -12.898 7.328 21.031 1 96.5 221 ARG B C 1
ATOM 4201 O O . ARG B 1 221 ? -13.25 6.312 20.422 1 96.5 221 ARG B O 1
ATOM 4208 N N . VAL B 1 222 ? -13.008 8.539 20.531 1 97.31 222 VAL B N 1
ATOM 4209 C CA . VAL B 1 222 ? -13.68 8.781 19.266 1 97.31 222 VAL B CA 1
ATOM 4210 C C . VAL B 1 222 ? -12.859 8.172 18.125 1 97.31 222 VAL B C 1
ATOM 4212 O O . VAL B 1 222 ? -13.406 7.492 17.25 1 97.31 222 VAL B O 1
ATOM 4215 N N . ARG B 1 223 ? -11.594 8.336 18.141 1 97.19 223 ARG B N 1
ATOM 4216 C CA . ARG B 1 223 ? -10.734 7.773 17.109 1 97.19 223 ARG B CA 1
ATOM 4217 C C . ARG B 1 223 ? -10.68 6.254 17.203 1 97.19 223 ARG B C 1
ATOM 4219 O O . ARG B 1 223 ? -10.617 5.562 16.172 1 97.19 223 ARG B O 1
ATOM 4226 N N . THR B 1 224 ? -10.695 5.812 18.438 1 97.81 224 THR B N 1
ATOM 4227 C CA . THR B 1 224 ? -10.711 4.367 18.625 1 97.81 224 THR B CA 1
ATOM 4228 C C . THR B 1 224 ? -11.961 3.752 18 1 97.81 224 THR B C 1
ATOM 4230 O O . THR B 1 224 ? -11.875 2.744 17.281 1 97.81 224 THR B O 1
ATOM 4233 N N . ILE B 1 225 ? -13.039 4.391 18.203 1 98 225 ILE B N 1
ATOM 4234 C CA . ILE B 1 225 ? -14.297 3.889 17.656 1 98 225 ILE B CA 1
ATOM 4235 C C . ILE B 1 225 ? -14.234 3.902 16.125 1 98 225 ILE B C 1
ATOM 4237 O O . ILE B 1 225 ? -14.688 2.965 15.469 1 98 225 ILE B O 1
ATOM 4241 N N . ALA B 1 226 ? -13.695 4.93 15.562 1 98.31 226 ALA B N 1
ATOM 4242 C CA . ALA B 1 226 ? -13.586 5.047 14.109 1 98.31 226 ALA B CA 1
ATOM 4243 C C . ALA B 1 226 ? -12.766 3.902 13.531 1 98.31 226 ALA B C 1
ATOM 4245 O O . ALA B 1 226 ? -13.164 3.277 12.539 1 98.31 226 ALA B O 1
ATOM 4246 N N . TYR B 1 227 ? -11.664 3.586 14.133 1 98.5 227 TYR B N 1
ATOM 4247 C CA . TYR B 1 227 ? -10.781 2.545 13.617 1 98.5 227 TYR B CA 1
ATOM 4248 C C . TYR B 1 227 ? -11.352 1.16 13.891 1 98.5 227 TYR B C 1
ATOM 4250 O O . TYR B 1 227 ? -11.148 0.231 13.109 1 98.5 227 TYR B O 1
ATOM 4258 N N . VAL B 1 228 ? -12.039 1.04 14.992 1 98.62 228 VAL B N 1
ATOM 4259 C CA . VAL B 1 228 ? -12.719 -0.222 15.266 1 98.62 228 VAL B CA 1
ATOM 4260 C C . VAL B 1 228 ? -13.797 -0.47 14.219 1 98.62 228 VAL B C 1
ATOM 4262 O O . VAL B 1 228 ? -13.922 -1.579 13.695 1 98.62 228 VAL B O 1
ATOM 4265 N N . LEU B 1 229 ? -14.539 0.559 13.914 1 98.56 229 LEU B N 1
ATOM 4266 C CA . LEU B 1 229 ? -15.57 0.437 12.883 1 98.56 229 LEU B CA 1
ATOM 4267 C C . LEU B 1 229 ? -14.945 0.119 11.531 1 98.56 229 LEU B C 1
ATOM 4269 O O . LEU B 1 229 ? -15.508 -0.658 10.75 1 98.56 229 LEU B O 1
ATOM 4273 N N . SER B 1 230 ? -13.836 0.715 11.25 1 98.56 230 SER B N 1
ATOM 4274 C CA . SER B 1 230 ? -13.117 0.406 10.023 1 98.56 230 SER B CA 1
ATOM 4275 C C . SER B 1 230 ? -12.766 -1.077 9.945 1 98.56 230 SER B C 1
ATOM 4277 O O . SER B 1 230 ? -13 -1.722 8.914 1 98.56 230 SER B O 1
ATOM 4279 N N . GLY B 1 231 ? -12.266 -1.602 11.055 1 98.62 231 GLY B N 1
ATOM 4280 C CA . GLY B 1 231 ? -11.914 -3.012 11.109 1 98.62 231 GLY B CA 1
ATOM 4281 C C . GLY B 1 231 ? -13.117 -3.93 10.984 1 98.62 231 GLY B C 1
ATOM 4282 O O . GLY B 1 231 ? -13.055 -4.949 10.289 1 98.62 231 GLY B O 1
ATOM 4283 N N . VAL B 1 232 ? -14.18 -3.543 11.594 1 98.69 232 VAL B N 1
ATOM 4284 C CA . VAL B 1 232 ? -15.383 -4.363 11.602 1 98.69 232 VAL B CA 1
ATOM 4285 C C . VAL B 1 232 ? -15.961 -4.434 10.188 1 98.69 232 VAL B C 1
ATOM 4287 O O . VAL B 1 232 ? -16.344 -5.508 9.719 1 98.69 232 VAL B O 1
ATOM 4290 N N . PHE B 1 233 ? -16.031 -3.35 9.531 1 98.75 233 PHE B N 1
ATOM 4291 C CA . PHE B 1 233 ? -16.578 -3.33 8.18 1 98.75 233 PHE B CA 1
ATOM 4292 C C . PHE B 1 233 ? -15.664 -4.078 7.215 1 98.75 233 PHE B C 1
ATOM 4294 O O . PHE B 1 233 ? -16.141 -4.73 6.281 1 98.75 233 PHE B O 1
ATOM 4301 N N . ALA B 1 234 ? -14.367 -3.947 7.387 1 98.56 234 ALA B N 1
ATOM 4302 C CA . ALA B 1 234 ? -13.43 -4.73 6.582 1 98.56 234 ALA B CA 1
ATOM 4303 C C . ALA B 1 234 ? -13.641 -6.227 6.801 1 98.56 234 ALA B C 1
ATOM 4305 O O . ALA B 1 234 ? -13.633 -7.008 5.848 1 98.56 234 ALA B O 1
ATOM 4306 N N . ALA B 1 235 ? -13.836 -6.547 8.07 1 98.69 235 ALA B N 1
ATOM 4307 C CA . ALA B 1 235 ? -14.062 -7.953 8.414 1 98.69 235 ALA B CA 1
ATOM 4308 C C . ALA B 1 235 ? -15.367 -8.461 7.801 1 98.69 235 ALA B C 1
ATOM 4310 O O . ALA B 1 235 ? -15.43 -9.578 7.293 1 98.69 235 ALA B O 1
ATOM 4311 N N . LEU B 1 236 ? -16.391 -7.625 7.879 1 98.56 236 LEU B N 1
ATOM 4312 C CA . LEU B 1 236 ? -17.672 -7.977 7.285 1 98.56 236 LEU B CA 1
ATOM 4313 C C . LEU B 1 236 ? -17.531 -8.203 5.785 1 98.56 236 LEU B C 1
ATOM 4315 O O . LEU B 1 236 ? -18.125 -9.148 5.238 1 98.56 236 LEU B O 1
ATOM 4319 N N . ALA B 1 237 ? -16.812 -7.375 5.137 1 98.5 237 ALA B N 1
ATOM 4320 C CA . ALA B 1 237 ? -16.562 -7.523 3.705 1 98.5 237 ALA B CA 1
ATOM 4321 C C . ALA B 1 237 ? -15.859 -8.844 3.408 1 98.5 237 ALA B C 1
ATOM 4323 O O . ALA B 1 237 ? -16.156 -9.508 2.416 1 98.5 237 ALA B O 1
ATOM 4324 N N . GLY B 1 238 ? -14.906 -9.18 4.281 1 98.38 238 GLY B N 1
ATOM 4325 C CA . GLY B 1 238 ? -14.211 -10.445 4.102 1 98.38 238 GLY B CA 1
ATOM 4326 C C . GLY B 1 238 ? -15.125 -11.656 4.223 1 98.38 238 GLY B C 1
ATOM 4327 O O . GLY B 1 238 ? -14.992 -12.617 3.461 1 98.38 238 GLY B O 1
ATOM 4328 N N . ILE B 1 239 ? -16.016 -11.594 5.156 1 98.25 239 ILE B N 1
ATOM 4329 C CA . ILE B 1 239 ? -16.969 -12.672 5.359 1 98.25 239 ILE B CA 1
ATOM 4330 C C . ILE B 1 239 ? -17.844 -12.828 4.113 1 98.25 239 ILE B C 1
ATOM 4332 O O . ILE B 1 239 ? -18.016 -13.938 3.605 1 98.25 239 ILE B O 1
ATOM 4336 N N . ILE B 1 240 ? -18.344 -11.727 3.621 1 98 240 ILE B N 1
ATOM 4337 C CA . ILE B 1 240 ? -19.219 -11.758 2.459 1 98 240 ILE B CA 1
ATOM 4338 C C . ILE B 1 240 ? -18.438 -12.203 1.227 1 98 240 ILE B C 1
ATOM 4340 O O . ILE B 1 240 ? -18.969 -12.938 0.382 1 98 240 ILE B O 1
ATOM 4344 N N . PHE B 1 241 ? -17.234 -11.789 1.125 1 97.5 241 PHE B N 1
ATOM 4345 C CA . PHE B 1 241 ? -16.375 -12.203 0.022 1 97.5 241 PHE B CA 1
ATOM 4346 C C . PHE B 1 241 ? -16.219 -13.719 0.002 1 97.5 241 PHE B C 1
ATOM 4348 O O . PHE B 1 241 ? -16.328 -14.344 -1.055 1 97.5 241 PHE B O 1
ATOM 4355 N N . THR B 1 242 ? -15.969 -14.242 1.159 1 97.5 242 THR B N 1
ATOM 4356 C CA . THR B 1 242 ? -15.781 -15.68 1.281 1 97.5 242 THR B CA 1
ATOM 4357 C C . THR B 1 242 ? -17.062 -16.422 0.879 1 97.5 242 THR B C 1
ATOM 4359 O O . THR B 1 242 ? -17 -17.422 0.168 1 97.5 242 THR B O 1
ATOM 4362 N N . ALA B 1 243 ? -18.141 -15.945 1.311 1 97.19 243 ALA B N 1
ATOM 4363 C CA . ALA B 1 243 ? -19.438 -16.562 1.004 1 97.19 243 ALA B CA 1
ATOM 4364 C C . ALA B 1 243 ? -19.75 -16.469 -0.488 1 97.19 243 ALA B C 1
ATOM 4366 O O . ALA B 1 243 ? -20.344 -17.375 -1.062 1 97.19 243 ALA B O 1
ATOM 4367 N N . ARG B 1 244 ? -19.359 -15.414 -1.063 1 95.69 244 ARG B N 1
ATOM 4368 C CA . ARG B 1 244 ? -19.625 -15.195 -2.48 1 95.69 244 ARG B CA 1
ATOM 4369 C C . ARG B 1 244 ? -18.766 -16.094 -3.35 1 95.69 244 ARG B C 1
ATOM 4371 O O . ARG B 1 244 ? -19.25 -16.734 -4.285 1 95.69 244 ARG B O 1
ATOM 4378 N N . VAL B 1 245 ? -17.5 -16.141 -3.053 1 93.69 245 VAL B N 1
ATOM 4379 C CA . VAL B 1 245 ? -16.531 -16.875 -3.867 1 93.69 245 VAL B CA 1
ATOM 4380 C C . VAL B 1 245 ? -16.578 -18.359 -3.51 1 93.69 245 VAL B C 1
ATOM 4382 O O . VAL B 1 245 ? -16.312 -19.219 -4.355 1 93.69 245 VAL B O 1
ATOM 4385 N N . GLY B 1 246 ? -16.891 -18.672 -2.338 1 94.5 246 GLY B N 1
ATOM 4386 C CA . GLY B 1 246 ? -16.953 -20.047 -1.894 1 94.5 246 GLY B CA 1
ATOM 4387 C C . GLY B 1 246 ? -15.609 -20.609 -1.471 1 94.5 246 GLY B C 1
ATOM 4388 O O . GLY B 1 246 ? -15.398 -21.812 -1.508 1 94.5 246 GLY B O 1
ATOM 4389 N N . SER B 1 247 ? -14.703 -19.781 -1.188 1 94.69 247 SER B N 1
ATOM 4390 C CA . SER B 1 247 ? -13.375 -20.172 -0.722 1 94.69 247 SER B CA 1
ATOM 4391 C C . SER B 1 247 ? -12.688 -19.031 0.003 1 94.69 247 SER B C 1
ATOM 4393 O O . SER B 1 247 ? -13.086 -17.859 -0.139 1 94.69 247 SER B O 1
ATOM 4395 N N . GLY B 1 248 ? -11.82 -19.375 0.853 1 95.25 248 GLY B N 1
ATOM 4396 C CA . GLY B 1 248 ? -10.938 -18.375 1.449 1 95.25 248 GLY B CA 1
ATOM 4397 C C . GLY B 1 248 ? -9.711 -18.094 0.604 1 95.25 248 GLY B C 1
ATOM 4398 O O . GLY B 1 248 ? -8.719 -18.828 0.662 1 95.25 248 GLY B O 1
ATOM 4399 N N . GLN B 1 249 ? -9.781 -17.016 -0.083 1 93.56 249 GLN B N 1
ATOM 4400 C CA . GLN B 1 249 ? -8.711 -16.688 -1.02 1 93.56 249 GLN B CA 1
ATOM 4401 C C . GLN B 1 249 ? -7.629 -15.844 -0.35 1 93.56 249 GLN B C 1
ATOM 4403 O O . GLN B 1 249 ? -7.926 -14.805 0.245 1 93.56 249 GLN B O 1
ATOM 4408 N N . VAL B 1 250 ? -6.402 -16.344 -0.479 1 91.44 250 VAL B N 1
ATOM 4409 C CA . VAL B 1 250 ? -5.262 -15.609 0.052 1 91.44 250 VAL B CA 1
ATOM 4410 C C . VAL B 1 250 ? -5.09 -14.305 -0.721 1 91.44 250 VAL B C 1
ATOM 4412 O O . VAL B 1 250 ? -5.195 -14.281 -1.95 1 91.44 250 VAL B O 1
ATOM 4415 N N . ASP B 1 251 ? -4.938 -13.141 -0.025 1 89.62 251 ASP B N 1
ATOM 4416 C CA . ASP B 1 251 ? -4.676 -11.828 -0.591 1 89.62 251 ASP B CA 1
ATOM 4417 C C . ASP B 1 251 ? -5.883 -11.312 -1.372 1 89.62 251 ASP B C 1
ATOM 4419 O O . ASP B 1 251 ? -5.73 -10.547 -2.33 1 89.62 251 ASP B O 1
ATOM 4423 N N . ALA B 1 252 ? -7.035 -11.789 -0.966 1 90.81 252 ALA B N 1
ATOM 4424 C CA . ALA B 1 252 ? -8.266 -11.391 -1.642 1 90.81 252 ALA B CA 1
ATOM 4425 C C . ALA B 1 252 ? -8.547 -9.906 -1.439 1 90.81 252 ALA B C 1
ATOM 4427 O O . ALA B 1 252 ? -9.148 -9.258 -2.301 1 90.81 252 ALA B O 1
ATOM 4428 N N . GLY B 1 253 ? -8.102 -9.383 -0.378 1 92.69 253 GLY B N 1
ATOM 4429 C CA . GLY B 1 253 ? -8.438 -8.016 -0.013 1 92.69 253 GLY B CA 1
ATOM 4430 C C . GLY B 1 253 ? -7.477 -6.992 -0.592 1 92.69 253 GLY B C 1
ATOM 4431 O O . GLY B 1 253 ? -7.711 -5.785 -0.494 1 92.69 253 GLY B O 1
ATOM 4432 N N . SER B 1 254 ? -6.387 -7.395 -1.171 1 88.19 254 SER B N 1
ATOM 4433 C CA . SER B 1 254 ? -5.348 -6.488 -1.648 1 88.19 254 SER B CA 1
ATOM 4434 C C . SER B 1 254 ? -5.891 -5.539 -2.715 1 88.19 254 SER B C 1
ATOM 4436 O O . SER B 1 254 ? -5.727 -4.32 -2.609 1 88.19 254 SER B O 1
ATOM 4438 N N . PRO B 1 255 ? -6.598 -6.07 -3.689 1 87.19 255 PRO B N 1
ATOM 4439 C CA . PRO B 1 255 ? -7.129 -5.148 -4.695 1 87.19 255 PRO B CA 1
ATOM 4440 C C . PRO B 1 255 ? -8.227 -4.246 -4.145 1 87.19 255 PRO B C 1
ATOM 4442 O O . PRO B 1 255 ? -8.453 -3.148 -4.668 1 87.19 255 PRO B O 1
ATOM 4445 N N . LEU B 1 256 ? -8.867 -4.664 -3.096 1 92.44 256 LEU B N 1
ATOM 4446 C CA . LEU B 1 256 ? -10.023 -3.953 -2.559 1 92.44 256 LEU B CA 1
ATOM 4447 C C . LEU B 1 256 ? -9.594 -2.674 -1.847 1 92.44 256 LEU B C 1
ATOM 4449 O O . LEU B 1 256 ? -10.391 -1.745 -1.696 1 92.44 256 LEU B O 1
ATOM 4453 N N . LEU B 1 257 ? -8.383 -2.693 -1.422 1 92.38 257 LEU B N 1
ATOM 4454 C CA . LEU B 1 257 ? -7.891 -1.502 -0.738 1 92.38 257 LEU B CA 1
ATOM 4455 C C . LEU B 1 257 ? -7.961 -0.284 -1.651 1 92.38 257 LEU B C 1
ATOM 4457 O O . LEU B 1 257 ? -8.562 0.731 -1.295 1 92.38 257 LEU B O 1
ATOM 4461 N N . MET B 1 258 ? -7.41 -0.432 -2.791 1 90.88 258 MET B N 1
ATOM 4462 C CA . MET B 1 258 ? -7.371 0.691 -3.723 1 90.88 258 MET B CA 1
ATOM 4463 C C . MET B 1 258 ? -8.773 1.062 -4.188 1 90.88 258 MET B C 1
ATOM 4465 O O . MET B 1 258 ? -9.086 2.242 -4.355 1 90.88 258 MET B O 1
ATOM 4469 N N . GLU B 1 259 ? -9.578 0.07 -4.43 1 94.31 259 GLU B N 1
ATOM 4470 C CA . GLU B 1 259 ? -10.961 0.326 -4.832 1 94.31 259 GLU B CA 1
ATOM 4471 C C . GLU B 1 259 ? -11.711 1.104 -3.756 1 94.31 259 GLU B C 1
ATOM 4473 O O . GLU B 1 259 ? -12.43 2.059 -4.062 1 94.31 259 GLU B O 1
ATOM 4478 N N . ALA B 1 260 ? -11.453 0.673 -2.568 1 95.94 260 ALA B N 1
ATOM 4479 C CA . ALA B 1 260 ? -12.148 1.294 -1.441 1 95.94 260 ALA B CA 1
ATOM 4480 C C . ALA B 1 260 ? -11.68 2.73 -1.231 1 95.94 260 ALA B C 1
ATOM 4482 O O . ALA B 1 260 ? -12.484 3.623 -0.97 1 95.94 260 ALA B O 1
ATOM 4483 N N . VAL B 1 261 ? -10.43 2.898 -1.336 1 93.56 261 VAL B N 1
ATOM 4484 C CA . VAL B 1 261 ? -9.867 4.234 -1.164 1 93.56 261 VAL B CA 1
ATOM 4485 C C . VAL B 1 261 ? -10.375 5.156 -2.27 1 93.56 261 VAL B C 1
ATOM 4487 O O . VAL B 1 261 ? -10.812 6.273 -2 1 93.56 261 VAL B O 1
ATOM 4490 N N . ALA B 1 262 ? -10.312 4.664 -3.477 1 93.25 262 ALA B N 1
ATOM 4491 C CA . ALA B 1 262 ? -10.812 5.453 -4.602 1 93.25 262 ALA B CA 1
ATOM 4492 C C . ALA B 1 262 ? -12.289 5.801 -4.414 1 93.25 262 ALA B C 1
ATOM 4494 O O . ALA B 1 262 ? -12.695 6.941 -4.648 1 93.25 262 ALA B O 1
ATOM 4495 N N . ALA B 1 263 ? -13.023 4.844 -3.979 1 95 263 ALA B N 1
ATOM 4496 C CA . ALA B 1 263 ? -14.445 5.055 -3.758 1 95 263 ALA B CA 1
ATOM 4497 C C . ALA B 1 263 ? -14.688 6.117 -2.691 1 95 263 ALA B C 1
ATOM 4499 O O . ALA B 1 263 ? -15.539 6.992 -2.855 1 95 263 ALA B O 1
ATOM 4500 N N . ALA B 1 264 ? -13.969 6.016 -1.616 1 94.38 264 ALA B N 1
ATOM 4501 C CA . ALA B 1 264 ? -14.141 6.953 -0.51 1 94.38 264 ALA B CA 1
ATOM 4502 C C . ALA B 1 264 ? -13.805 8.375 -0.943 1 94.38 264 ALA B C 1
ATOM 4504 O O . ALA B 1 264 ? -14.516 9.32 -0.589 1 94.38 264 ALA B O 1
ATOM 4505 N N . PHE B 1 265 ? -12.805 8.547 -1.748 1 91 265 PHE B N 1
ATOM 4506 C CA . PHE B 1 265 ? -12.383 9.891 -2.123 1 91 265 PHE B CA 1
ATOM 4507 C C . PHE B 1 265 ? -13.25 10.43 -3.256 1 91 265 PHE B C 1
ATOM 4509 O O . PHE B 1 265 ? -13.484 11.641 -3.342 1 91 265 PHE B O 1
ATOM 4516 N N . VAL B 1 266 ? -13.633 9.531 -4.125 1 88.69 266 VAL B N 1
ATOM 4517 C CA . VAL B 1 266 ? -14.641 9.961 -5.09 1 88.69 266 VAL B CA 1
ATOM 4518 C C . VAL B 1 266 ? -15.875 10.477 -4.355 1 88.69 266 VAL B C 1
ATOM 4520 O O . VAL B 1 266 ? -16.469 11.484 -4.758 1 88.69 266 VAL B O 1
ATOM 4523 N N . GLY B 1 267 ? -16.188 9.828 -3.342 1 88.81 267 GLY B N 1
ATOM 4524 C CA . GLY B 1 267 ? -17.344 10.203 -2.543 1 88.81 267 GLY B CA 1
ATOM 4525 C C . GLY B 1 267 ? -17.234 11.586 -1.94 1 88.81 267 GLY B C 1
ATOM 4526 O O . GLY B 1 267 ? -18.25 12.266 -1.729 1 88.81 267 GLY B O 1
ATOM 4527 N N . PHE B 1 268 ? -16.062 12.031 -1.654 1 85.75 268 PHE B N 1
ATOM 4528 C CA . PHE B 1 268 ? -15.82 13.344 -1.074 1 85.75 268 PHE B CA 1
ATOM 4529 C C . PHE B 1 268 ? -16.375 14.445 -1.974 1 85.75 268 PHE B C 1
ATOM 4531 O O . PHE B 1 268 ? -16.812 15.484 -1.488 1 85.75 268 PHE B O 1
ATOM 4538 N N . SER B 1 269 ? -16.266 14.188 -3.219 1 80.62 269 SER B N 1
ATOM 4539 C CA . SER B 1 269 ? -16.625 15.234 -4.172 1 80.62 269 SER B CA 1
ATOM 4540 C C . SER B 1 269 ? -18.078 15.086 -4.637 1 80.62 269 SER B C 1
ATOM 4542 O O . SER B 1 269 ? -18.656 16.016 -5.203 1 80.62 269 SER B O 1
ATOM 4544 N N . VAL B 1 270 ? -18.594 14 -4.27 1 82.38 270 VAL B N 1
ATOM 4545 C CA . VAL B 1 270 ? -19.938 13.758 -4.758 1 82.38 270 VAL B CA 1
ATOM 4546 C C . VAL B 1 270 ? -20.922 14.672 -4.027 1 82.38 270 VAL B C 1
ATOM 4548 O O . VAL B 1 270 ? -20.875 14.805 -2.803 1 82.38 270 VAL B O 1
ATOM 4551 N N . LEU B 1 271 ? -21.766 15.352 -4.785 1 78.19 271 LEU B N 1
ATOM 4552 C CA . LEU B 1 271 ? -22.812 16.234 -4.309 1 78.19 271 LEU B CA 1
ATOM 4553 C C . LEU B 1 271 ? -22.234 17.406 -3.514 1 78.19 271 LEU B C 1
ATOM 4555 O O . LEU B 1 271 ? -22.938 18 -2.689 1 78.19 271 LEU B O 1
ATOM 4559 N N . GLY B 1 272 ? -20.969 17.609 -3.664 1 72.25 272 GLY B N 1
ATOM 4560 C CA . GLY B 1 272 ? -20.312 18.75 -3.049 1 72.25 272 GLY B CA 1
ATOM 4561 C C . GLY B 1 272 ? -20.203 18.641 -1.54 1 72.25 272 GLY B C 1
ATOM 4562 O O . GLY B 1 272 ? -20.281 19.641 -0.826 1 72.25 272 GLY B O 1
ATOM 4563 N N . ALA B 1 273 ? -20.188 17.469 -0.993 1 76.75 273 ALA B N 1
ATOM 4564 C CA . ALA B 1 273 ? -20.156 17.281 0.455 1 76.75 273 ALA B CA 1
ATOM 4565 C C . ALA B 1 273 ? -18.891 17.844 1.064 1 76.75 273 ALA B C 1
ATOM 4567 O O . ALA B 1 273 ? -18.922 18.469 2.125 1 76.75 273 ALA B O 1
ATOM 4568 N N . GLY B 1 2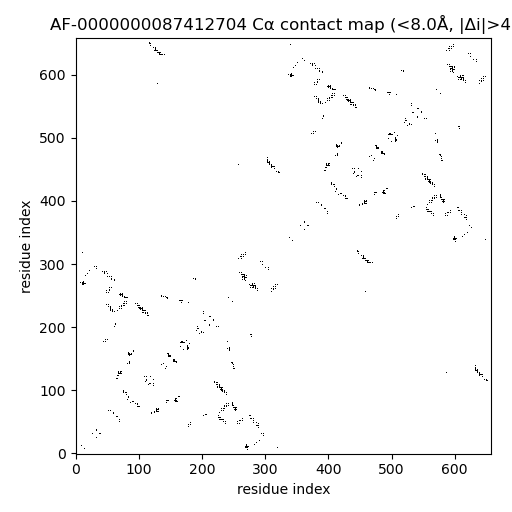74 ? -17.734 17.719 0.417 1 79 274 GLY B N 1
ATOM 4569 C CA . GLY B 1 274 ? -16.469 18.25 0.886 1 79 274 GLY B CA 1
ATOM 4570 C C . GLY B 1 274 ? -15.961 17.562 2.141 1 79 274 GLY B C 1
ATOM 4571 O O . GLY B 1 274 ? -15.094 18.094 2.84 1 79 274 GLY B O 1
ATOM 4572 N N . LYS B 1 275 ? -16.688 16.594 2.557 1 89.06 275 LYS B N 1
ATOM 4573 C CA . LYS B 1 275 ? -16.297 15.773 3.705 1 89.06 275 LYS B CA 1
ATOM 4574 C C . LYS B 1 275 ? -16.609 14.297 3.465 1 89.06 275 LYS B C 1
ATOM 4576 O O . LYS B 1 275 ? -17.453 13.969 2.625 1 89.06 275 LYS B O 1
ATOM 4581 N N . PRO B 1 276 ? -15.891 13.461 4.133 1 92.56 276 PRO B N 1
ATOM 4582 C CA . PRO B 1 276 ? -16.203 12.047 3.971 1 92.56 276 PRO B CA 1
ATOM 4583 C C . PRO B 1 276 ? -17.641 11.711 4.344 1 92.56 276 PRO B C 1
ATOM 4585 O O . PRO B 1 276 ? -18.156 12.219 5.348 1 92.56 276 PRO B O 1
ATOM 4588 N N . ASN B 1 277 ? -18.328 10.992 3.545 1 95.19 277 ASN B N 1
ATOM 4589 C CA . ASN B 1 277 ? -19.719 10.602 3.768 1 95.19 277 ASN B CA 1
ATOM 4590 C C . ASN B 1 277 ? -20.031 9.242 3.141 1 95.19 277 ASN B C 1
ATOM 4592 O O . ASN B 1 277 ? -19.297 8.789 2.256 1 95.19 277 ASN B O 1
ATOM 4596 N N . VAL B 1 278 ? -21.078 8.672 3.611 1 96.44 278 VAL B N 1
ATOM 4597 C CA . VAL B 1 278 ? -21.344 7.281 3.24 1 96.44 278 VAL B CA 1
ATOM 4598 C C . VAL B 1 278 ? -22.062 7.227 1.898 1 96.44 278 VAL B C 1
ATOM 4600 O O . VAL B 1 278 ? -21.828 6.32 1.096 1 96.44 278 VAL B O 1
ATOM 4603 N N . ILE B 1 279 ? -22.953 8.156 1.595 1 95 279 ILE B N 1
ATOM 4604 C CA . ILE B 1 279 ? -23.688 8.164 0.338 1 95 279 ILE B CA 1
ATOM 4605 C C . ILE B 1 279 ? -22.734 8.391 -0.827 1 95 279 ILE B C 1
ATOM 4607 O O . ILE B 1 279 ? -22.812 7.707 -1.85 1 95 279 ILE B O 1
ATOM 4611 N N . GLY B 1 280 ? -21.875 9.336 -0.667 1 94.31 280 GLY B N 1
ATOM 4612 C CA . GLY B 1 280 ? -20.844 9.547 -1.674 1 94.31 280 GLY B CA 1
ATOM 4613 C C . GLY B 1 280 ? -19.953 8.336 -1.872 1 94.31 280 GLY B C 1
ATOM 4614 O O . GLY B 1 280 ? -19.594 8 -3.004 1 94.31 280 GLY B O 1
ATOM 4615 N N . THR B 1 281 ? -19.578 7.77 -0.761 1 95.75 281 THR B N 1
ATOM 4616 C CA . THR B 1 281 ? -18.75 6.574 -0.811 1 95.75 281 THR B CA 1
ATOM 4617 C C . THR B 1 281 ? -19.438 5.461 -1.592 1 95.75 281 THR B C 1
ATOM 4619 O O . THR B 1 281 ? -18.812 4.77 -2.395 1 95.75 281 THR B O 1
ATOM 4622 N N . PHE B 1 282 ? -20.734 5.324 -1.352 1 96.5 282 PHE B N 1
ATOM 4623 C CA . PHE B 1 282 ? -21.516 4.332 -2.076 1 96.5 282 PHE B CA 1
ATOM 4624 C C . PHE B 1 282 ? -21.5 4.617 -3.572 1 96.5 282 PHE B C 1
ATOM 4626 O O . PHE B 1 282 ? -21.281 3.713 -4.383 1 96.5 282 PHE B O 1
ATOM 4633 N N . LEU B 1 283 ? -21.656 5.793 -3.967 1 94.38 283 LEU B N 1
ATOM 4634 C CA . LEU B 1 283 ? -21.641 6.184 -5.371 1 94.38 283 LEU B CA 1
ATOM 4635 C C . LEU B 1 283 ? -20.25 6 -5.977 1 94.38 283 LEU B C 1
ATOM 4637 O O . LEU B 1 283 ? -20.125 5.633 -7.148 1 94.38 283 LEU B O 1
ATOM 4641 N N . GLY B 1 284 ? -19.266 6.352 -5.18 1 94.06 284 GLY B N 1
ATOM 4642 C CA . GLY B 1 284 ? -17.906 6.082 -5.629 1 94.06 284 GLY B CA 1
ATOM 4643 C C . GLY B 1 284 ? -17.656 4.609 -5.891 1 94.06 284 GLY B C 1
ATOM 4644 O O . GLY B 1 284 ? -17.031 4.25 -6.895 1 94.06 284 GLY B O 1
ATOM 4645 N N . ALA B 1 285 ? -18.094 3.797 -4.957 1 95.94 285 ALA B N 1
ATOM 4646 C CA . ALA B 1 285 ? -17.953 2.354 -5.129 1 95.94 285 ALA B CA 1
ATOM 4647 C C . ALA B 1 285 ? -18.719 1.875 -6.363 1 95.94 285 ALA B C 1
ATOM 4649 O O . ALA B 1 285 ? -18.25 0.978 -7.074 1 95.94 285 ALA B O 1
ATOM 4650 N N . PHE B 1 286 ? -19.828 2.463 -6.535 1 94.81 286 PHE B N 1
ATOM 4651 C CA . PHE B 1 286 ? -20.625 2.146 -7.707 1 94.81 286 PHE B CA 1
ATOM 4652 C C . PHE B 1 286 ? -19.875 2.477 -8.992 1 94.81 286 PHE B C 1
ATOM 4654 O O . PHE B 1 286 ? -19.859 1.678 -9.93 1 94.81 286 PHE B O 1
ATOM 4661 N N . LEU B 1 287 ? -19.25 3.586 -9.008 1 92.94 287 LEU B N 1
ATOM 4662 C CA . LEU B 1 287 ? -18.453 4.008 -10.156 1 92.94 287 LEU B CA 1
ATOM 4663 C C . LEU B 1 287 ? -17.328 3.029 -10.43 1 92.94 287 LEU B C 1
ATOM 4665 O O . LEU B 1 287 ? -17.141 2.57 -11.555 1 92.94 287 LEU B O 1
ATOM 4669 N N . ILE B 1 288 ? -16.641 2.717 -9.398 1 92.12 288 ILE B N 1
ATOM 4670 C CA . ILE B 1 288 ? -15.492 1.821 -9.523 1 92.12 288 ILE B CA 1
ATOM 4671 C C . ILE B 1 288 ? -15.961 0.445 -9.992 1 92.12 288 ILE B C 1
ATOM 4673 O O . ILE B 1 288 ? -15.344 -0.168 -10.859 1 92.12 288 ILE B O 1
ATOM 4677 N N . GLY B 1 289 ? -17.047 -0.013 -9.43 1 92.94 289 GLY B N 1
ATOM 4678 C CA . GLY B 1 289 ? -17.578 -1.319 -9.781 1 92.94 289 GLY B CA 1
ATOM 4679 C C . GLY B 1 289 ? -18 -1.42 -11.234 1 92.94 289 GL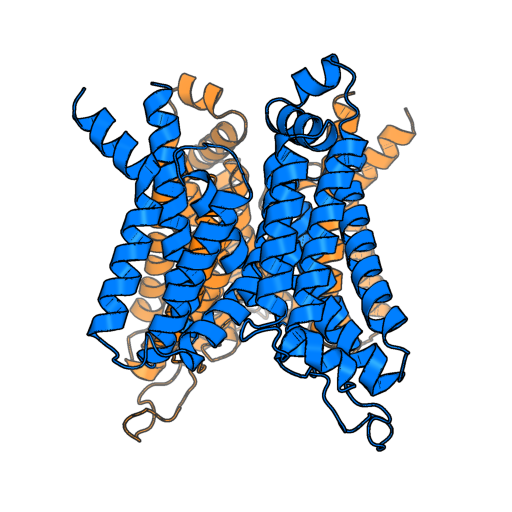Y B C 1
ATOM 4680 O O . GLY B 1 289 ? -17.703 -2.406 -11.906 1 92.94 289 GLY B O 1
ATOM 4681 N N . ILE B 1 290 ? -18.656 -0.427 -11.68 1 92.88 290 ILE B N 1
ATOM 4682 C CA . ILE B 1 290 ? -19.125 -0.432 -13.062 1 92.88 290 ILE B CA 1
ATOM 4683 C C . ILE B 1 290 ? -17.922 -0.363 -14.016 1 92.88 290 ILE B C 1
ATOM 4685 O O . ILE B 1 290 ? -17.922 -1.024 -15.055 1 92.88 290 ILE B O 1
ATOM 4689 N N . LEU B 1 291 ? -16.969 0.405 -13.688 1 91.69 291 LEU B N 1
ATOM 4690 C CA . LEU B 1 291 ? -15.781 0.541 -14.523 1 91.69 291 LEU B CA 1
ATOM 4691 C C . LEU B 1 291 ? -15.047 -0.788 -14.633 1 91.69 291 LEU B C 1
ATOM 4693 O O . LEU B 1 291 ? -14.672 -1.208 -15.734 1 91.69 291 LEU B O 1
ATOM 4697 N N . LEU B 1 292 ? -14.867 -1.397 -13.523 1 92.06 292 LEU B N 1
ATOM 4698 C CA . LEU B 1 292 ? -14.117 -2.65 -13.508 1 92.06 292 LEU B CA 1
ATOM 4699 C C . LEU B 1 292 ? -14.891 -3.748 -14.234 1 92.06 292 LEU B C 1
ATOM 4701 O O . LEU B 1 292 ? -14.297 -4.543 -14.969 1 92.06 292 LEU B O 1
ATOM 4705 N N . ASN B 1 293 ? -16.172 -3.754 -14.008 1 91.69 293 ASN B N 1
ATOM 4706 C CA . ASN B 1 293 ? -16.984 -4.727 -14.727 1 91.69 293 ASN B CA 1
ATOM 4707 C C . ASN B 1 293 ? -16.953 -4.484 -16.234 1 91.69 293 ASN B C 1
ATOM 4709 O O . ASN B 1 293 ? -16.859 -5.43 -17.016 1 91.69 293 ASN B O 1
ATOM 4713 N N . GLY B 1 294 ? -17.094 -3.291 -16.578 1 90 294 GLY B N 1
ATOM 4714 C CA . GLY B 1 294 ? -17.016 -2.951 -18 1 90 294 GLY B CA 1
ATOM 4715 C C . GLY B 1 294 ? -15.711 -3.357 -18.641 1 90 294 GLY B C 1
ATOM 4716 O O . GLY B 1 294 ? -15.695 -3.863 -19.766 1 90 294 GLY B O 1
ATOM 4717 N N . LEU B 1 295 ? -14.648 -3.129 -17.969 1 89.5 295 LEU B N 1
ATOM 4718 C CA . LEU B 1 295 ? -13.336 -3.504 -18.5 1 89.5 295 LEU B CA 1
ATOM 4719 C C . LEU B 1 295 ? -13.219 -5.016 -18.625 1 89.5 295 LEU B C 1
ATOM 4721 O O . LEU B 1 295 ? -12.594 -5.516 -19.562 1 89.5 295 LEU B O 1
ATOM 4725 N N . THR B 1 296 ? -13.758 -5.656 -17.625 1 89.06 296 THR B N 1
ATOM 4726 C CA . THR B 1 296 ? -13.773 -7.113 -17.688 1 89.06 296 THR B CA 1
ATOM 4727 C C . THR B 1 296 ? -14.555 -7.59 -18.906 1 89.06 296 THR B C 1
ATOM 4729 O O . THR B 1 296 ? -14.141 -8.531 -19.594 1 89.06 296 THR B O 1
ATOM 4732 N N . MET B 1 297 ? -15.602 -6.988 -19.156 1 88.94 297 MET B N 1
ATOM 4733 C CA . MET B 1 297 ? -16.438 -7.367 -20.297 1 88.94 297 MET B CA 1
ATOM 4734 C C . MET B 1 297 ? -15.742 -7.07 -21.609 1 88.94 297 MET B C 1
ATOM 4736 O O . MET B 1 297 ? -16.016 -7.723 -22.625 1 88.94 297 MET B O 1
ATOM 4740 N N . LEU B 1 298 ? -14.875 -6.125 -21.641 1 88.81 298 LEU B N 1
ATOM 4741 C CA . LEU B 1 298 ? -14.094 -5.812 -22.828 1 88.81 298 LEU B CA 1
ATOM 4742 C C . LEU B 1 298 ? -12.875 -6.715 -22.922 1 88.81 298 LEU B C 1
ATOM 4744 O O . LEU B 1 298 ? -12 -6.5 -23.766 1 88.81 298 LEU B O 1
ATOM 4748 N N . ASN B 1 299 ? -12.719 -7.66 -21.984 1 85.88 299 ASN B N 1
ATOM 4749 C CA . ASN B 1 299 ? -11.672 -8.672 -21.953 1 85.88 299 ASN B CA 1
ATOM 4750 C C . ASN B 1 299 ? -10.305 -8.062 -21.672 1 85.88 299 ASN B C 1
ATOM 4752 O O . ASN B 1 299 ? -9.297 -8.5 -22.219 1 85.88 299 ASN B O 1
ATOM 4756 N N . LEU B 1 300 ? -10.344 -7.004 -20.984 1 85 300 LEU B N 1
ATOM 4757 C CA . LEU B 1 300 ? -9.07 -6.469 -20.516 1 85 300 LEU B CA 1
ATOM 4758 C C . LEU B 1 300 ? -8.531 -7.277 -19.344 1 85 300 LEU B C 1
ATOM 4760 O O . LEU B 1 300 ? -9.297 -7.691 -18.469 1 85 300 LEU B O 1
ATOM 4764 N N . PRO B 1 301 ? -7.215 -7.504 -19.391 1 84.88 301 PRO B N 1
ATOM 4765 C CA . PRO B 1 301 ? -6.637 -8.242 -18.266 1 84.88 301 PRO B CA 1
ATOM 4766 C C . PRO B 1 301 ? -6.75 -7.496 -16.938 1 84.88 301 PRO B C 1
ATOM 4768 O O . PRO B 1 301 ? -6.867 -6.266 -16.938 1 84.88 301 PRO B O 1
ATOM 4771 N N . TYR B 1 302 ? -6.695 -8.188 -15.836 1 80.19 302 TYR B N 1
ATOM 4772 C CA . TYR B 1 302 ? -6.91 -7.664 -14.492 1 80.19 302 TYR B CA 1
ATOM 4773 C C . TYR B 1 302 ? -5.82 -6.672 -14.117 1 80.19 302 TYR B C 1
ATOM 4775 O O . TYR B 1 302 ? -6.027 -5.809 -13.258 1 80.19 302 TYR B O 1
ATOM 4783 N N . TYR B 1 303 ? -4.695 -6.75 -14.836 1 82.69 303 TYR B N 1
ATOM 4784 C CA . TYR B 1 303 ? -3.602 -5.84 -14.516 1 82.69 303 TYR B CA 1
ATOM 4785 C C . TYR B 1 303 ? -3.943 -4.414 -14.938 1 82.69 303 TYR B C 1
ATOM 4787 O O . TYR B 1 303 ? -3.416 -3.451 -14.375 1 82.69 303 TYR B O 1
ATOM 4795 N N . ALA B 1 304 ? -4.887 -4.285 -15.82 1 87 304 ALA B N 1
ATOM 4796 C CA . ALA B 1 304 ? -5.324 -2.975 -16.297 1 87 304 ALA B CA 1
ATOM 4797 C C . ALA B 1 304 ? -6.23 -2.297 -15.266 1 87 304 ALA B C 1
ATOM 4799 O O . ALA B 1 304 ? -6.398 -1.075 -15.289 1 87 304 ALA B O 1
ATOM 4800 N N . PHE B 1 305 ? -6.738 -3.109 -14.375 1 89.56 305 PHE B N 1
ATOM 4801 C CA . PHE B 1 305 ? -7.66 -2.578 -13.383 1 89.56 305 PHE B CA 1
ATOM 4802 C C . PHE B 1 305 ? -6.953 -1.602 -12.453 1 89.56 305 PHE B C 1
ATOM 4804 O O . PHE B 1 305 ? -7.52 -0.573 -12.07 1 89.56 305 PHE B O 1
ATOM 4811 N N . ASP B 1 306 ? -5.715 -1.906 -12.164 1 89.12 306 ASP B N 1
ATOM 4812 C CA . ASP B 1 306 ? -4.953 -1.067 -11.242 1 89.12 306 ASP B CA 1
ATOM 4813 C C . ASP B 1 306 ? -4.703 0.316 -11.836 1 89.12 306 ASP B C 1
ATOM 4815 O O . ASP B 1 306 ? -4.699 1.317 -11.117 1 89.12 306 ASP B O 1
ATOM 4819 N N . ILE B 1 307 ? -4.496 0.334 -13.109 1 92.06 307 ILE B N 1
ATOM 4820 C CA . ILE B 1 307 ? -4.277 1.607 -13.789 1 92.06 307 ILE B CA 1
ATOM 4821 C C . ILE B 1 307 ? -5.535 2.467 -13.695 1 92.06 307 ILE B C 1
ATOM 4823 O O . ILE B 1 307 ? -5.461 3.652 -13.359 1 92.06 307 ILE B O 1
ATOM 4827 N N . VAL B 1 308 ? -6.633 1.837 -13.945 1 90.44 308 VAL B N 1
ATOM 4828 C CA . VAL B 1 308 ? -7.906 2.551 -13.938 1 90.44 308 VAL B CA 1
ATOM 4829 C C . VAL B 1 308 ? -8.227 3.012 -12.516 1 90.44 308 VAL B C 1
ATOM 4831 O O . VAL B 1 308 ? -8.625 4.16 -12.305 1 90.44 308 VAL B O 1
ATOM 4834 N N . LYS B 1 309 ? -8.062 2.133 -11.57 1 90.25 309 LYS B N 1
ATOM 4835 C CA . LYS B 1 309 ? -8.312 2.48 -10.172 1 90.25 309 LYS B CA 1
ATOM 4836 C C . LYS B 1 309 ? -7.445 3.656 -9.734 1 90.25 309 LYS B C 1
ATOM 4838 O O . LYS B 1 309 ? -7.938 4.594 -9.102 1 90.25 309 LYS B O 1
ATOM 4843 N N . GLY B 1 310 ? -6.199 3.561 -10.07 1 90.75 310 GLY B N 1
ATOM 4844 C CA . GLY B 1 310 ? -5.297 4.652 -9.734 1 90.75 310 GLY B CA 1
ATOM 4845 C C . GLY B 1 310 ? -5.66 5.957 -10.422 1 90.75 310 GLY B C 1
ATOM 4846 O O . GLY B 1 310 ? -5.621 7.02 -9.805 1 90.75 310 GLY B O 1
ATOM 4847 N N . ALA B 1 311 ? -6.051 5.844 -11.656 1 92.88 311 ALA B N 1
ATOM 4848 C CA . ALA B 1 311 ? -6.43 7.031 -12.422 1 92.88 311 ALA B CA 1
ATOM 4849 C C . ALA B 1 311 ? -7.688 7.676 -11.844 1 92.88 311 ALA B C 1
ATOM 4851 O O . ALA B 1 311 ? -7.773 8.906 -11.75 1 92.88 311 ALA B O 1
ATOM 4852 N N . VAL B 1 312 ? -8.625 6.867 -11.492 1 89.69 312 VAL B N 1
ATOM 4853 C CA . VAL B 1 312 ? -9.859 7.375 -10.898 1 89.69 312 VAL B CA 1
ATOM 4854 C C . VAL B 1 312 ? -9.547 8.094 -9.586 1 89.69 312 VAL B C 1
ATOM 4856 O O . VAL B 1 312 ? -10.125 9.148 -9.297 1 89.69 312 VAL B O 1
ATOM 4859 N N . LEU B 1 313 ? -8.672 7.477 -8.844 1 88.69 313 LEU B N 1
ATOM 4860 C CA . LEU B 1 313 ? -8.289 8.094 -7.574 1 88.69 313 LEU B CA 1
ATOM 4861 C C . LEU B 1 313 ? -7.633 9.453 -7.812 1 88.69 313 LEU B C 1
ATOM 4863 O O . LEU B 1 313 ? -7.977 10.438 -7.152 1 88.69 313 LEU B O 1
ATOM 4867 N N . ILE B 1 314 ? -6.703 9.531 -8.742 1 92 314 ILE B N 1
ATOM 4868 C CA . ILE B 1 314 ? -6.023 10.789 -9.047 1 92 314 ILE B CA 1
ATOM 4869 C C . ILE B 1 314 ? -7.043 11.836 -9.492 1 92 314 ILE B C 1
ATOM 4871 O O . ILE B 1 314 ? -6.977 12.992 -9.078 1 92 314 ILE B O 1
ATOM 4875 N N . PHE B 1 315 ? -7.914 11.414 -10.328 1 89.81 315 PHE B N 1
ATOM 4876 C CA . PHE B 1 315 ? -8.93 12.336 -10.82 1 89.81 315 PHE B CA 1
ATOM 4877 C C . PHE B 1 315 ? -9.812 12.828 -9.688 1 89.81 315 PHE B C 1
ATOM 4879 O O . PHE B 1 315 ? -10.094 14.031 -9.586 1 89.81 315 PHE B O 1
ATOM 4886 N N . ALA B 1 316 ? -10.25 11.898 -8.867 1 86.88 316 ALA B N 1
ATOM 4887 C CA . ALA B 1 316 ? -11.102 12.258 -7.734 1 86.88 316 ALA B CA 1
ATOM 4888 C C . ALA B 1 316 ? -10.375 13.211 -6.789 1 86.88 316 ALA B C 1
ATOM 4890 O O . ALA B 1 316 ? -10.961 14.195 -6.328 1 86.88 316 ALA B O 1
ATOM 4891 N N . LEU B 1 317 ? -9.164 12.93 -6.52 1 87.56 317 LEU B N 1
ATOM 4892 C CA . LEU B 1 317 ? -8.367 13.766 -5.625 1 87.56 317 LEU B CA 1
ATOM 4893 C C . LEU B 1 317 ? -8.133 15.141 -6.238 1 87.56 317 LEU B C 1
ATOM 4895 O O . LEU B 1 317 ? -8.156 16.156 -5.531 1 87.56 317 LEU B O 1
ATOM 4899 N N . SER B 1 318 ? -7.859 15.148 -7.523 1 88.19 318 SER B N 1
ATOM 4900 C CA . SER B 1 318 ? -7.633 16.422 -8.211 1 88.19 318 SER B CA 1
ATOM 4901 C C . SER B 1 318 ? -8.867 17.312 -8.133 1 88.19 318 SER B C 1
ATOM 4903 O O . SER B 1 318 ? -8.75 18.516 -7.898 1 88.19 318 SER B O 1
ATOM 4905 N N . MET B 1 319 ? -9.992 16.75 -8.297 1 83.44 319 MET B N 1
ATOM 4906 C CA . MET B 1 319 ? -11.234 17.516 -8.227 1 83.44 319 MET B CA 1
ATOM 4907 C C . MET B 1 319 ? -11.477 18.031 -6.812 1 83.44 319 MET B C 1
ATOM 4909 O O . MET B 1 319 ? -11.922 19.172 -6.625 1 83.44 319 MET B O 1
ATOM 4913 N N . THR B 1 320 ? -11.203 17.172 -5.918 1 78.75 320 THR B N 1
ATOM 4914 C CA . THR B 1 320 ? -11.445 17.516 -4.523 1 78.75 320 THR B CA 1
ATOM 4915 C C . THR B 1 320 ? -10.492 18.609 -4.062 1 78.75 320 THR B C 1
ATOM 4917 O O . THR B 1 320 ? -10.922 19.641 -3.516 1 78.75 320 THR B O 1
ATOM 4920 N N . TYR B 1 321 ? -9.273 18.516 -4.359 1 82.38 321 TYR B N 1
ATOM 4921 C CA . TYR B 1 321 ? -8.281 19.406 -3.771 1 82.38 321 TYR B CA 1
ATOM 4922 C C . TYR B 1 321 ? -8.125 20.672 -4.605 1 82.38 321 TYR B C 1
ATOM 4924 O O . TYR B 1 321 ? -7.785 21.734 -4.074 1 82.38 321 TYR B O 1
ATOM 4932 N N . LEU B 1 322 ? -8.352 20.594 -5.926 1 81.06 322 LEU B N 1
ATOM 4933 C CA . LEU B 1 322 ? -8.336 21.812 -6.727 1 81.06 322 LEU B CA 1
ATOM 4934 C C . LEU B 1 322 ? -9.484 22.734 -6.336 1 81.06 322 LEU B C 1
ATOM 4936 O O . LEU B 1 322 ? -9.32 23.953 -6.305 1 81.06 322 LEU B O 1
ATOM 4940 N N . HIS B 1 323 ? -10.578 22.125 -6.051 1 78 323 HIS B N 1
ATOM 4941 C CA . HIS B 1 323 ? -11.742 22.906 -5.645 1 78 323 HIS B CA 1
ATOM 4942 C C . HIS B 1 323 ? -11.539 23.531 -4.273 1 78 323 HIS B C 1
ATOM 4944 O O . HIS B 1 323 ? -11.922 24.672 -4.047 1 78 323 HIS B O 1
ATOM 4950 N N . MET B 1 324 ? -10.945 22.812 -3.412 1 75.88 324 MET B N 1
ATOM 4951 C CA . MET B 1 324 ? -10.719 23.297 -2.055 1 75.88 324 MET B CA 1
ATOM 4952 C C . MET B 1 324 ? -9.75 24.484 -2.055 1 75.88 324 MET B C 1
ATOM 4954 O O . MET B 1 324 ? -9.938 25.438 -1.302 1 75.88 324 MET B O 1
ATOM 4958 N N . TYR B 1 325 ? -8.766 24.406 -2.865 1 74.38 325 TYR B N 1
ATOM 4959 C CA . TYR B 1 325 ? -7.75 25.453 -2.879 1 74.38 325 TYR B CA 1
ATOM 4960 C C . TYR B 1 325 ? -8.258 26.703 -3.604 1 74.38 325 TYR B C 1
ATOM 4962 O O . TYR B 1 325 ? -7.867 27.812 -3.277 1 74.38 325 TYR B O 1
ATOM 4970 N N . ARG B 1 326 ? -9.086 26.516 -4.508 1 68.06 326 ARG B N 1
ATOM 4971 C CA . ARG B 1 326 ? -9.617 27.672 -5.199 1 68.06 326 ARG B CA 1
ATOM 4972 C C . ARG B 1 326 ? -10.625 28.422 -4.32 1 68.06 326 ARG B C 1
ATOM 4974 O O . ARG B 1 326 ? -10.773 29.641 -4.434 1 68.06 326 ARG B O 1
ATOM 4981 N N . ARG B 1 327 ? -11.266 27.734 -3.527 1 61.88 327 ARG B N 1
ATOM 4982 C CA . ARG B 1 327 ? -12.211 28.391 -2.633 1 61.88 327 ARG B CA 1
ATOM 4983 C C . ARG B 1 327 ? -11.484 29.172 -1.55 1 61.88 327 ARG B C 1
ATOM 4985 O O . ARG B 1 327 ? -11.984 30.203 -1.078 1 61.88 327 ARG B O 1
ATOM 4992 N N . LYS B 1 328 ? -10.359 28.719 -1.168 1 55.62 328 LYS B N 1
ATOM 4993 C CA . LYS B 1 328 ? -9.625 29.453 -0.138 1 55.62 328 LYS B CA 1
ATOM 4994 C C . LYS B 1 328 ? -8.945 30.688 -0.719 1 55.62 328 LYS B C 1
ATOM 4996 O O . LYS B 1 328 ? -8.625 31.625 0.01 1 55.62 328 LYS B O 1
ATOM 5001 N N . SER B 1 329 ? -8.664 30.75 -1.945 1 48.34 329 SER B N 1
ATOM 5002 C CA . SER B 1 329 ? -8.125 31.984 -2.506 1 48.34 329 SER B CA 1
ATOM 5003 C C . SER B 1 329 ? -9.242 32.969 -2.854 1 48.34 329 SER B C 1
ATOM 5005 O O . SER B 1 329 ? -10.312 32.562 -3.303 1 48.34 329 SER B O 1
#

Secondary structure (DSSP, 8-state):
-HHHHHHHHHHHHHHHHHHHHHHHHHHHH-TTTTSHHHHHHHHHHHHHHHHHHHHHHHHHHTT---TTHHHHHHHHHHHHHHHHHTT---HHHHHHHHHHHHHHHHHHHHIIIIIS---HHHHHHHHHHHHHHHHHHHHTT--B-TTPBPTTSSBPS----HHHHHHHH-EETTEEHHHHHHHHHHHHHHHHHHHSHHHHHHHHHHH-HHHHHHTT--HHHHHHHHHHHHHHHHHHHHHHHHHHHTSB-TTTTHHHHHHHHHHHHHHHHGGG--S--HHHHHHHHHHHHHHHHHHHHTT--THHHHHHHHHHHHHHHHHHHHHHHHHH-/-HHHHHHHHHHHHHHHHHHHHHHHHHHHH-TTTTSHHHHHHHHHHHHHHHHHHHHHHHHHHTT---TTHHHHHHHHHHHHHHHHHTT---HHHHHHHHHHHHHHHHHHHHIIIIIS---HHHHHHHHHHHHHHHHHHHHTT--B-TTPBPTTSSB-S----HHHHHHHH-EETTEEHHHHHHHHHHHHHHHHHHHSHHHHHHHHHHH-HHHHHHTT--HHHHHHHHHHHHHHHHHHHHHHHHHHHTSB-TTTTHHHHHHHHHHHHHHHHGGG--S--HHHHHHHHHHHHHHHHHHHHTT--THHHHHHHHHHHHHHHHHHHHHHHHHH-

Foldseek 3Di:
DVVLVVLLCCLACVLVVLLVVLLVVLVVVDVCCPPLVNVLVLLLQLLLLLLLLVLQLLQVLLPAGALQLLLLLLQLLQQLLCCFQAVNHDPVCSQVVSLVVLLVLLQQLLCCCPVVNDGRVVSNVVNNVVSLVVSCVVCVNDKHAHQDQDPVRGTGPGFQDPVLLCCQANDDPSHRNSSVVSVVVLVVVQCCLPPDPLNVLSNVSNVDVVVSVVVVRDNSVSSSVSSSSSSSSSSVSSSNVCSNVRISHRSPSVVSSLQSLLLQLQLCSHSHVVGGGSVSSSSSSSSLSSVQSSCVVVVHDPVVSVVVSVVSSVVSVCSSVVSVVVVVD/DVVLVVLLCCLACVLVVLLVVLLVVLVVVDVCCPPLVNVLVLLLQLLLLLLLLVLQLLQVLLPAGALQLLLLLLQLLQQLLCCFQAVNHDPVCSQVVSLVVLLVLLQQLLCCCPVVNDGRVVSNVVNNVVSLVVSCVVCVNDKHAHQDADPVRGTGPGFDDPVLLCCQQNDDPSHRNSSVVSVVVLVVVQCCLPPHPLNVLSNVSNVDVVVSVVVVRDNSVSSSVSSSSSSSSSSVSSSNVCSNVRISHRSPSVVSSLQSLLLQLQLCSHSHVVGGGSVSSSSSSSSLSSVQSSCVVVVHDPVVSVVVSVVSSVVSVCSSVVSVVVVVD

Organism: NCBI:txid267746

Radius of gyration: 24.98 Å; Cα contacts (8 Å, |Δi|>4): 1259; chains: 2; bounding box: 76×70×67 Å

Solvent-accessible surface area (backbone atoms only — not comparable to full-atom values): 30031 Å² total; per-residue (Å²): 119,67,72,58,48,54,49,46,46,44,35,27,44,35,59,60,51,48,41,51,50,50,51,52,51,41,44,69,77,33,82,60,50,78,34,68,70,44,46,52,51,39,40,45,52,22,21,38,36,29,33,33,14,49,11,37,32,39,17,40,31,46,64,41,40,55,60,26,40,14,23,40,13,15,31,16,10,36,49,30,33,38,34,21,16,69,62,54,47,57,69,67,56,40,53,46,51,31,34,48,50,12,37,51,51,9,45,51,49,26,44,42,30,60,73,46,49,32,59,41,57,61,49,18,45,24,44,20,32,26,38,42,11,46,42,29,52,74,44,70,66,42,60,41,47,63,60,34,78,37,97,86,71,43,59,37,84,18,46,77,47,68,75,52,30,34,49,29,64,27,66,57,96,84,40,44,34,35,38,52,52,33,52,50,48,47,50,51,50,43,48,40,47,73,72,36,69,66,23,47,52,34,46,43,39,27,72,34,52,68,61,27,46,75,70,70,45,58,60,61,60,50,48,29,50,24,28,21,47,17,21,29,28,9,12,48,22,10,46,41,47,20,21,47,72,62,33,4,42,65,66,59,15,55,69,43,35,54,49,11,51,27,8,26,46,34,6,19,30,31,69,55,60,77,41,63,46,54,69,25,19,44,51,20,17,45,41,52,31,51,52,52,49,46,40,47,73,70,68,48,61,75,39,52,48,33,31,49,42,16,48,50,28,49,51,26,44,43,54,45,35,45,52,53,53,53,67,73,96,118,67,73,56,49,54,51,45,46,44,35,28,43,33,58,60,52,49,41,51,50,50,51,53,50,41,44,69,74,32,81,60,50,79,34,67,70,46,44,51,50,40,42,45,52,24,22,38,36,28,33,34,15,48,10,38,31,39,19,40,31,47,63,40,41,55,58,25,40,14,24,41,13,15,32,17,11,37,50,31,32,38,34,21,17,68,62,57,47,57,69,68,55,40,52,47,52,32,34,48,49,13,35,50,52,8,45,52,48,26,42,43,32,61,73,46,49,33,59,42,56,60,47,19,45,24,46,20,33,26,38,42,11,47,41,29,52,74,44,70,66,44,59,40,47,65,60,35,79,37,96,86,71,43,59,37,82,20,47,78,46,67,74,53,30,33,48,29,65,29,66,57,96,85,39,45,35,35,37,52,52,34,52,49,49,47,50,51,51,42,48,39,47,74,72,37,70,66,24,48,51,35,45,44,39,27,72,35,53,66,63,26,46,76,70,70,46,58,60,60,59,51,48,29,51,25,30,21,48,17,20,30,28,9,11,49,23,10,45,40,48,20,21,47,70,60,33,5,42,66,66,59,14,54,68,43,36,54,49,12,51,28,8,28,46,33,5,19,29,31,70,55,59,78,40,62,44,53,68,25,18,44,52,21,17,46,40,53,31,51,52,52,50,47,40,48,73,70,66,49,61,76,39,52,47,34,30,50,43,16,49,51,28,50,50,26,45,44,53,44,35,45,51,54,55,55,67,72,96